Protein AF-A0A959FF17-F1 (afdb_monomer)

Solvent-accessible surface area (backbone atoms only — not comparable to full-atom values): 21297 Å² total; per-residue (Å²): 67,42,38,34,43,48,28,23,31,61,65,87,90,45,77,38,31,55,58,34,65,50,76,48,76,60,58,24,23,36,32,42,37,33,61,89,86,14,29,66,68,58,53,52,30,35,76,71,64,76,38,78,64,78,39,60,51,48,26,52,75,85,39,71,45,81,98,56,62,76,71,53,78,44,46,27,62,31,63,73,74,82,85,70,71,44,81,42,26,46,48,58,50,53,51,51,52,36,60,75,65,75,48,84,63,81,35,46,71,63,41,36,58,75,69,66,38,72,94,42,33,84,38,35,54,66,78,48,53,68,38,56,48,44,50,54,48,50,39,71,31,54,15,57,89,42,62,28,36,40,30,32,46,80,57,64,67,52,54,77,70,55,42,51,54,51,50,53,52,51,45,60,50,19,72,76,21,30,30,39,35,36,38,72,58,60,86,66,55,56,82,57,44,59,28,41,32,36,32,45,82,13,26,73,78,45,74,42,35,61,68,54,46,46,45,48,64,66,34,71,82,55,87,89,79,92,82,92,76,63,69,70,66,52,52,68,49,50,65,65,63,79,59,78,76,85,57,35,52,44,84,48,99,93,45,75,45,69,40,31,62,51,34,50,48,53,49,45,37,65,61,66,42,63,80,39,83,47,77,61,87,96,45,77,46,81,43,60,70,55,68,47,82,87,54,78,62,40,49,69,37,84,78,31,43,46,25,42,65,37,48,72,33,53,52,19,36,35,27,43,17,40,37,27,39,40,15,37,36,26,36,60,15,34,38,24,46,55,12,36,38,21,31,28,15,38,38,26,33,45,20,37,34,29,45,41,16,39,38,31,49,50,56,77,60,42,80,56,58,36,20,33,36,33,39,48,19,38,38,25,39,48,16,34,42,22,87,33,38,75,44,60,64,59,38,76,45,57,60,60,41,76,47,101

Foldseek 3Di:
DKWWAQFWADDVPATQAGGDTDDQDDQFEEEAAEDPSLNPLVVVCCQQVVGPTPDTFMDDVNHTCVVHHVCCLQEQEQDPDDDDPQQDALLRVVVVLCVVSVDQFPCLVVLCVLLVCVVRRGPGNNPDDPQSNLSSSVSSRRSHDHQEYEYEASCPPHDPVVLVSVLVVLQVSSVRHYYYYYDNDLLSVLPGGQWYFYGGSNYTPDIHGLVVLLVCLLCVQPDDDDDDDDDVVVVVVVVVSNPPPPAQWDADPVGIDGPLSVLSSVVSQQSHFDWDWDDDPVDIDTGRWAWDPDPPQEAAAPPFTEIRQEEEDRQEYGYCEYHYHSEYAAHLEYQYRLRYHAHSEYHEYNEYDYANEAQEYDSPPSRFAGEYAYALEYAEHNEYEYRNDYHDYNHYHYHNHYHD

Structure (mmCIF, N/CA/C/O backbone):
data_AF-A0A959FF17-F1
#
_entry.id   AF-A0A959FF17-F1
#
loop_
_atom_site.group_PDB
_atom_site.id
_atom_site.type_symbol
_atom_site.label_atom_id
_atom_site.label_alt_id
_atom_site.label_comp_id
_atom_site.label_asym_id
_atom_site.label_entity_id
_atom_site.label_seq_id
_atom_site.pdbx_PDB_ins_code
_atom_site.Cartn_x
_atom_site.Cartn_y
_atom_site.Cartn_z
_atom_site.occupancy
_atom_site.B_iso_or_equiv
_atom_site.auth_seq_id
_atom_site.auth_comp_id
_atom_site.auth_asym_id
_atom_site.auth_atom_id
_atom_site.pdbx_PDB_model_num
ATOM 1 N N . MET A 1 1 ? -15.298 -14.711 9.065 1.00 82.25 1 MET A N 1
ATOM 2 C CA . MET A 1 1 ? -16.265 -13.983 9.908 1.00 82.25 1 MET A CA 1
ATOM 3 C C . MET A 1 1 ? -16.913 -12.833 9.146 1.00 82.25 1 MET A C 1
ATOM 5 O O . MET A 1 1 ? -18.111 -12.661 9.312 1.00 82.25 1 MET A O 1
ATOM 9 N N . ILE A 1 2 ? -16.196 -12.107 8.279 1.00 96.12 2 ILE A N 1
ATOM 10 C CA . ILE A 1 2 ? -16.800 -11.172 7.311 1.00 96.12 2 ILE A CA 1
ATOM 11 C C . ILE A 1 2 ? -16.534 -11.677 5.893 1.00 96.12 2 ILE A C 1
ATOM 13 O O . ILE A 1 2 ? -15.393 -12.004 5.579 1.00 96.12 2 ILE A O 1
ATOM 17 N N . THR A 1 3 ? -17.553 -11.690 5.040 1.00 97.00 3 THR A N 1
ATOM 18 C CA . THR A 1 3 ? -17.422 -12.042 3.620 1.00 97.00 3 THR A CA 1
ATOM 19 C C . THR A 1 3 ? -18.066 -10.957 2.775 1.00 97.00 3 THR A C 1
ATOM 21 O O . THR A 1 3 ? -19.179 -10.522 3.053 1.00 97.00 3 THR A O 1
ATOM 24 N N . ILE A 1 4 ? -17.359 -10.504 1.751 1.00 97.56 4 ILE A N 1
ATOM 25 C CA . ILE A 1 4 ? -17.789 -9.463 0.825 1.00 97.56 4 ILE A CA 1
ATOM 26 C C . ILE A 1 4 ? -17.852 -10.099 -0.555 1.00 97.56 4 ILE A C 1
ATOM 28 O O . ILE A 1 4 ? -16.860 -10.664 -1.011 1.00 97.56 4 ILE A O 1
ATOM 32 N N . ASP A 1 5 ? -19.007 -10.009 -1.204 1.00 96.44 5 ASP A N 1
ATOM 33 C CA . ASP A 1 5 ? -19.274 -10.668 -2.481 1.00 96.44 5 ASP A CA 1
ATOM 34 C C . ASP A 1 5 ? -19.727 -9.639 -3.521 1.00 96.44 5 ASP A C 1
ATOM 36 O O . ASP A 1 5 ? -20.801 -9.039 -3.388 1.00 96.44 5 ASP A O 1
ATOM 40 N N . ASN A 1 6 ? -18.872 -9.428 -4.530 1.00 96.12 6 ASN A N 1
ATOM 41 C CA . ASN A 1 6 ? -19.085 -8.570 -5.693 1.00 96.12 6 ASN A CA 1
ATOM 42 C C . ASN A 1 6 ? -19.659 -7.190 -5.328 1.00 96.12 6 ASN A C 1
ATOM 44 O O . ASN A 1 6 ? -20.699 -6.772 -5.839 1.00 96.12 6 ASN A O 1
ATOM 48 N N . LEU A 1 7 ? -19.000 -6.495 -4.402 1.00 96.62 7 LEU A N 1
ATOM 49 C CA . LEU A 1 7 ? -19.460 -5.226 -3.851 1.00 96.62 7 LEU A CA 1
ATOM 50 C C . LEU A 1 7 ? -19.231 -4.071 -4.830 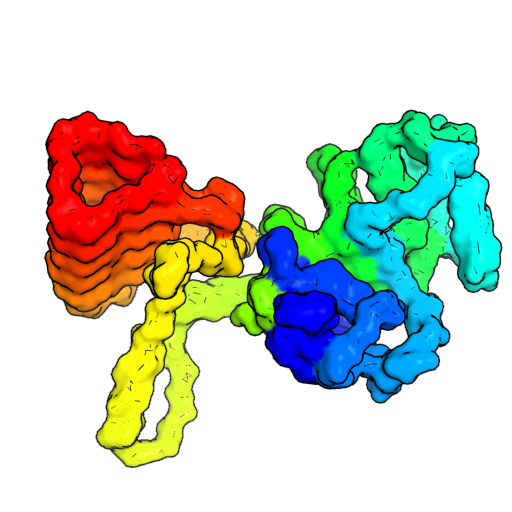1.00 96.62 7 LEU A C 1
ATOM 52 O O . LEU A 1 7 ? -18.100 -3.831 -5.261 1.00 96.62 7 LEU A O 1
ATOM 56 N N . HIS A 1 8 ? -20.286 -3.310 -5.126 1.00 97.00 8 HIS A N 1
ATOM 57 C CA . HIS A 1 8 ? -20.199 -2.067 -5.901 1.00 97.00 8 HIS A CA 1
ATOM 58 C C . HIS A 1 8 ? -20.750 -0.899 -5.096 1.00 97.00 8 HIS A C 1
ATOM 60 O O . HIS A 1 8 ? -21.788 -1.024 -4.441 1.00 97.00 8 HIS A O 1
ATOM 66 N N . LYS A 1 9 ? -20.076 0.250 -5.171 1.00 96.62 9 LYS A N 1
ATOM 67 C CA . LYS A 1 9 ? -20.533 1.490 -4.546 1.00 96.62 9 LYS A CA 1
ATOM 68 C C . LYS A 1 9 ? -20.145 2.707 -5.370 1.00 96.62 9 LYS A C 1
ATOM 70 O O . LYS A 1 9 ? -18.976 2.873 -5.705 1.00 96.62 9 LYS A O 1
ATOM 75 N N . SER A 1 10 ? -21.111 3.588 -5.587 1.00 95.00 10 SER A N 1
ATOM 76 C CA . SER A 1 10 ? -20.986 4.857 -6.293 1.00 95.00 10 SER A CA 1
ATOM 77 C C . SER A 1 10 ? -21.606 5.985 -5.469 1.00 95.00 10 SER A C 1
ATOM 79 O O . SER A 1 10 ? -22.553 5.778 -4.704 1.00 95.00 10 SER A O 1
ATOM 81 N N . PHE A 1 11 ? -21.079 7.195 -5.634 1.00 93.12 11 PHE A N 1
ATOM 82 C CA . PHE A 1 11 ? -21.690 8.422 -5.124 1.00 93.12 11 PHE A CA 1
ATOM 83 C C . PHE A 1 11 ? -22.066 9.298 -6.319 1.00 93.12 11 PHE A C 1
ATOM 85 O O . PHE A 1 11 ? -21.203 9.828 -7.019 1.00 93.12 11 PHE A O 1
ATOM 92 N N . GLY A 1 12 ? -23.366 9.392 -6.604 1.00 90.94 12 GLY A N 1
ATOM 93 C CA . GLY A 1 12 ? -23.843 9.989 -7.850 1.00 90.94 12 GLY A CA 1
ATOM 94 C C . GLY A 1 12 ? -23.310 9.219 -9.060 1.00 90.94 12 GLY A C 1
ATOM 95 O O . GLY A 1 12 ? -23.558 8.023 -9.191 1.00 90.94 12 GLY A O 1
ATOM 96 N N . ARG A 1 13 ? -22.563 9.903 -9.934 1.00 87.31 13 ARG A N 1
ATOM 97 C CA . ARG A 1 13 ? -21.955 9.306 -11.137 1.00 87.31 13 ARG A CA 1
ATOM 98 C C . ARG A 1 13 ? -20.561 8.720 -10.907 1.00 87.31 13 ARG A C 1
ATOM 100 O O . ARG A 1 13 ? -20.028 8.100 -11.818 1.00 87.31 13 ARG A O 1
ATOM 107 N N . GLN A 1 14 ? -19.965 8.923 -9.733 1.00 88.06 14 GLN A N 1
ATOM 108 C CA . GLN A 1 14 ? -18.592 8.508 -9.468 1.00 88.06 14 GLN A CA 1
ATOM 109 C C . GLN A 1 14 ? -18.563 7.102 -8.845 1.00 88.06 14 GLN A C 1
ATOM 111 O O . GLN A 1 14 ? -18.983 6.952 -7.690 1.00 88.06 14 GLN A O 1
ATOM 116 N N . PRO A 1 15 ? -18.073 6.070 -9.560 1.00 90.88 15 PRO A N 1
ATOM 117 C CA . PRO A 1 15 ? -17.853 4.753 -8.975 1.00 90.88 15 PRO A CA 1
ATOM 118 C C . PRO A 1 15 ? -16.656 4.800 -8.018 1.00 90.88 15 PRO A C 1
ATOM 120 O O . PRO A 1 15 ? -15.597 5.322 -8.356 1.00 90.88 15 PRO A O 1
ATOM 123 N N . VAL A 1 16 ? -16.821 4.252 -6.814 1.00 94.75 16 VAL A N 1
ATOM 124 C CA . VAL A 1 16 ? -15.785 4.223 -5.765 1.00 94.75 16 VAL A CA 1
ATOM 125 C C . VAL A 1 16 ? -15.363 2.804 -5.403 1.00 94.75 16 VAL A C 1
ATOM 127 O O . VAL A 1 16 ? -14.203 2.591 -5.078 1.00 94.75 16 VAL A O 1
ATOM 130 N N . LEU A 1 17 ? -16.272 1.829 -5.466 1.00 96.69 17 LEU A N 1
ATOM 131 C CA . LEU A 1 17 ? -15.967 0.400 -5.345 1.00 96.69 17 LEU A CA 1
ATOM 132 C C . LEU A 1 17 ? -16.571 -0.330 -6.541 1.00 96.69 17 LEU A C 1
ATOM 134 O O . LEU A 1 17 ? -17.730 -0.091 -6.877 1.00 96.69 17 LEU A O 1
ATOM 138 N N . SER A 1 18 ? -15.794 -1.208 -7.170 1.00 94.50 18 SER A N 1
ATOM 139 C CA . SER A 1 18 ? -16.159 -1.882 -8.419 1.00 94.50 18 SER A CA 1
ATOM 140 C C . SER A 1 18 ? -15.848 -3.376 -8.342 1.00 94.50 18 SER A C 1
ATOM 142 O O . SER A 1 18 ? -14.748 -3.803 -8.690 1.00 94.50 18 SER A O 1
ATOM 144 N N . GLY A 1 19 ? -16.820 -4.175 -7.901 1.00 93.56 19 GLY A N 1
ATOM 145 C CA . GLY A 1 19 ? -16.724 -5.637 -7.868 1.00 93.56 19 GLY A CA 1
ATOM 146 C C . GLY A 1 19 ? -15.730 -6.163 -6.838 1.00 93.56 19 GLY A C 1
ATOM 147 O O . GLY A 1 19 ? -14.945 -7.060 -7.131 1.00 93.56 19 GLY A O 1
ATOM 148 N N . VAL A 1 20 ? -15.732 -5.587 -5.635 1.00 95.31 20 VAL A N 1
ATOM 149 C CA . VAL A 1 20 ? -14.842 -6.023 -4.553 1.00 95.31 20 VAL A CA 1
ATOM 150 C C . VAL A 1 20 ? -15.352 -7.333 -3.952 1.00 95.31 20 VAL A C 1
ATOM 152 O O . VAL A 1 20 ? -16.466 -7.379 -3.435 1.00 95.31 20 VAL A O 1
ATOM 155 N N . THR A 1 21 ? -14.512 -8.368 -3.971 1.00 95.19 21 THR A N 1
ATOM 156 C CA . THR A 1 21 ? -14.764 -9.663 -3.322 1.00 95.19 21 THR A CA 1
ATOM 157 C C . THR A 1 21 ? -13.609 -9.984 -2.381 1.00 95.19 21 THR A C 1
ATOM 159 O O . THR A 1 21 ? -12.456 -10.014 -2.806 1.00 95.19 21 THR A O 1
ATOM 162 N N . LEU A 1 22 ? -13.905 -10.185 -1.095 1.00 95.62 22 LEU A N 1
ATOM 163 C CA . LEU A 1 22 ? -12.916 -10.401 -0.033 1.00 95.62 22 LEU A CA 1
ATOM 164 C C . LEU A 1 22 ? -13.496 -11.295 1.064 1.00 95.62 22 LEU A C 1
ATOM 166 O O . LEU A 1 22 ? -14.697 -11.262 1.325 1.00 95.62 22 LEU A O 1
ATOM 170 N N . SER A 1 23 ? -12.635 -12.039 1.757 1.00 94.00 23 SER A N 1
ATOM 171 C CA . SER A 1 23 ? -13.044 -12.871 2.889 1.00 94.00 23 SER A CA 1
ATOM 172 C C . SER A 1 23 ? -12.062 -12.763 4.054 1.00 94.00 23 SER A C 1
ATOM 174 O O . SER A 1 23 ? -10.845 -12.857 3.874 1.00 94.00 23 SER A O 1
ATOM 176 N N . PHE A 1 24 ? -12.607 -12.564 5.252 1.00 93.62 24 PHE A N 1
ATOM 177 C CA . PHE A 1 24 ? -11.883 -12.365 6.507 1.00 93.62 24 PHE A CA 1
ATOM 178 C C . PHE A 1 24 ? -12.274 -13.478 7.480 1.00 93.62 24 PHE A C 1
ATOM 180 O O . PHE A 1 24 ? -13.090 -13.280 8.385 1.00 93.62 24 PHE A O 1
ATOM 187 N N . ASP A 1 25 ? -11.767 -14.688 7.239 1.00 86.00 25 ASP A N 1
ATOM 188 C CA . ASP A 1 25 ? -12.314 -15.923 7.827 1.00 86.00 25 ASP A CA 1
ATOM 189 C C . ASP A 1 25 ? -11.641 -16.385 9.105 1.00 86.00 25 ASP A C 1
ATOM 191 O O . ASP A 1 25 ? -12.224 -17.164 9.855 1.00 86.00 25 ASP A O 1
ATOM 195 N N . ARG A 1 26 ? -10.438 -15.881 9.365 1.00 87.56 26 ARG A N 1
ATOM 196 C CA . ARG A 1 26 ? -9.610 -16.287 10.497 1.00 87.56 26 ARG A CA 1
ATOM 197 C C . ARG A 1 26 ? -9.181 -15.068 11.314 1.00 87.56 26 ARG A C 1
ATOM 199 O O . ARG A 1 26 ? -9.062 -13.979 10.733 1.00 87.56 26 ARG A O 1
ATOM 206 N N . PRO A 1 27 ? -8.912 -15.242 12.620 1.00 90.88 27 PRO A N 1
ATOM 207 C CA . PRO A 1 27 ? -8.131 -14.284 13.389 1.00 90.88 27 PRO A CA 1
ATOM 208 C C . PRO A 1 27 ? -6.830 -13.925 12.672 1.00 90.88 27 PRO A C 1
ATOM 210 O O . PRO A 1 27 ? -6.274 -14.735 11.924 1.00 90.88 27 PRO A O 1
ATOM 213 N N . GLY A 1 28 ? -6.384 -12.695 12.863 1.00 92.25 28 GLY A N 1
ATOM 214 C CA . GLY A 1 28 ? -5.238 -12.134 12.170 1.00 92.25 28 GLY A CA 1
ATOM 215 C C . GLY A 1 28 ? -5.466 -10.688 11.759 1.00 92.25 28 GLY A C 1
ATOM 216 O O . GLY A 1 28 ? -6.579 -10.157 11.804 1.00 92.25 28 GLY A O 1
ATOM 217 N N . ILE A 1 29 ? -4.380 -10.058 11.334 1.00 92.88 29 ILE A N 1
ATOM 218 C CA . ILE A 1 29 ? -4.339 -8.676 10.879 1.00 92.88 29 ILE A CA 1
ATOM 219 C C . ILE A 1 29 ? -4.382 -8.641 9.352 1.00 92.88 29 ILE A C 1
ATOM 221 O O . ILE A 1 29 ? -3.522 -9.203 8.669 1.00 92.88 29 ILE A O 1
ATOM 225 N N . TYR A 1 30 ? -5.383 -7.946 8.826 1.00 93.12 30 TYR A N 1
ATOM 226 C CA . TYR A 1 30 ? -5.615 -7.720 7.409 1.00 93.12 30 TYR A CA 1
ATOM 227 C C . TYR A 1 30 ? -5.365 -6.243 7.110 1.00 93.12 30 TYR A C 1
ATOM 229 O O . TYR A 1 30 ? -6.130 -5.377 7.537 1.00 93.12 30 TYR A O 1
ATOM 237 N N . ALA A 1 31 ? -4.289 -5.951 6.386 1.00 91.81 31 ALA A N 1
ATOM 238 C CA . ALA A 1 31 ? -3.956 -4.594 5.976 1.00 91.81 31 ALA A CA 1
ATOM 239 C C . ALA A 1 31 ? -4.615 -4.270 4.630 1.00 91.81 31 ALA A C 1
ATOM 241 O O . ALA A 1 31 ? -4.400 -4.979 3.651 1.00 91.81 31 ALA A O 1
ATOM 242 N N . ILE A 1 32 ? -5.397 -3.197 4.571 1.00 92.62 32 ILE A N 1
ATOM 243 C CA . ILE A 1 32 ? -5.969 -2.638 3.346 1.00 92.62 32 ILE A CA 1
ATOM 244 C C . ILE A 1 32 ? -5.066 -1.480 2.917 1.00 92.62 32 ILE A C 1
ATOM 246 O O . ILE A 1 32 ? -5.165 -0.371 3.446 1.00 92.62 32 ILE A O 1
ATOM 250 N N . LEU A 1 33 ? -4.180 -1.756 1.966 1.00 86.31 33 LEU A N 1
ATOM 251 C CA . LEU A 1 33 ? -3.210 -0.818 1.416 1.00 86.31 33 LEU A CA 1
ATOM 252 C C . LEU A 1 33 ? -3.741 -0.213 0.114 1.00 86.31 33 LEU A C 1
ATOM 254 O O . LEU A 1 33 ? -4.282 -0.912 -0.737 1.00 86.31 33 LEU A O 1
ATOM 258 N N . GLY A 1 34 ? -3.576 1.089 -0.068 1.00 85.00 34 GLY A N 1
ATOM 259 C CA . GLY A 1 34 ? -3.968 1.758 -1.307 1.00 85.00 34 GLY A CA 1
ATOM 260 C C . GLY A 1 34 ? -3.683 3.253 -1.252 1.00 85.00 34 GLY A C 1
ATOM 261 O O . GLY A 1 34 ? -3.511 3.787 -0.151 1.00 85.00 34 GLY A O 1
ATOM 262 N N . PRO A 1 35 ? -3.624 3.967 -2.385 1.00 77.94 35 PRO A N 1
ATOM 263 C CA . PRO A 1 35 ? -3.440 5.414 -2.379 1.00 77.94 35 PRO A CA 1
ATOM 264 C C . PRO A 1 35 ? -4.664 6.130 -1.782 1.00 77.94 35 PRO A C 1
ATOM 266 O O . PRO A 1 35 ? -5.709 5.527 -1.500 1.00 77.94 35 PRO A O 1
ATOM 269 N N . ASN A 1 36 ? -4.548 7.437 -1.557 1.00 82.25 36 ASN A N 1
ATOM 270 C CA . ASN A 1 36 ? -5.706 8.247 -1.182 1.00 82.25 36 ASN A CA 1
ATOM 271 C C . ASN A 1 36 ? -6.755 8.205 -2.300 1.00 82.25 36 ASN A C 1
ATOM 273 O O . ASN A 1 36 ? -6.421 8.219 -3.479 1.00 82.25 36 ASN A O 1
ATOM 277 N N . GLY A 1 37 ? -8.030 8.097 -1.922 1.00 84.25 37 GLY A N 1
ATOM 278 C CA . GLY A 1 37 ? -9.131 7.983 -2.884 1.00 84.25 37 GLY A CA 1
ATOM 279 C C . GLY A 1 37 ? -9.332 6.594 -3.506 1.00 84.25 37 GLY A C 1
ATOM 280 O O . GLY A 1 37 ? -10.276 6.421 -4.267 1.00 84.25 37 GLY A O 1
ATOM 281 N N . SER A 1 38 ? -8.543 5.571 -3.150 1.00 87.75 38 SER A N 1
ATOM 282 C CA . SER A 1 38 ? -8.696 4.226 -3.736 1.00 87.75 38 SER A CA 1
ATOM 283 C C . SER A 1 38 ? -9.952 3.454 -3.312 1.00 87.75 38 SER A C 1
ATOM 285 O O . SER A 1 38 ? -10.241 2.405 -3.882 1.00 87.75 38 SER A O 1
ATOM 287 N N . GLY A 1 39 ? -10.692 3.948 -2.314 1.00 92.50 39 GLY A N 1
ATOM 288 C CA . GLY A 1 39 ? -11.917 3.323 -1.806 1.00 92.50 39 GLY A CA 1
ATOM 289 C C . GLY A 1 39 ? -11.788 2.632 -0.442 1.00 92.50 39 GLY A C 1
ATOM 290 O O . GLY A 1 39 ? -12.791 2.112 0.040 1.00 92.50 39 GLY A O 1
ATOM 291 N N . LYS A 1 40 ? -10.619 2.669 0.226 1.00 94.12 40 LYS A N 1
ATOM 292 C CA . LYS A 1 40 ? -10.382 2.055 1.560 1.00 94.12 40 LYS A CA 1
ATOM 293 C C . LYS A 1 40 ? -11.465 2.403 2.593 1.00 94.12 40 LYS A C 1
ATOM 295 O O . LYS A 1 40 ? -12.166 1.525 3.091 1.00 94.12 40 LYS A O 1
ATOM 300 N N . THR A 1 41 ? -11.654 3.695 2.858 1.00 94.38 41 THR A N 1
ATOM 301 C CA . THR A 1 41 ? -12.643 4.189 3.828 1.00 94.38 41 THR A CA 1
ATOM 302 C C . THR A 1 41 ? -14.073 3.859 3.400 1.00 94.38 41 THR A C 1
ATOM 304 O O . THR A 1 41 ? -14.918 3.566 4.241 1.00 94.38 41 THR A O 1
ATOM 307 N N . THR A 1 42 ? -14.373 3.855 2.097 1.00 95.94 42 THR A N 1
ATOM 308 C CA . THR A 1 42 ? -15.699 3.469 1.581 1.00 95.94 42 THR A CA 1
ATOM 309 C C . THR A 1 42 ? -15.974 1.985 1.805 1.00 95.94 42 THR A C 1
ATOM 311 O O . THR A 1 42 ? -17.087 1.628 2.188 1.00 95.94 42 THR A O 1
ATOM 314 N N . LEU A 1 43 ? -14.971 1.123 1.625 1.00 96.81 43 LEU A N 1
ATOM 315 C CA . LEU A 1 43 ? -15.061 -0.305 1.926 1.00 96.81 43 LEU A CA 1
ATOM 316 C C . LEU A 1 43 ? -15.328 -0.529 3.420 1.00 96.81 43 LEU A C 1
ATOM 318 O O . LEU A 1 43 ? -16.283 -1.219 3.769 1.00 96.81 43 LEU A O 1
ATOM 322 N N . ILE A 1 44 ? -14.564 0.132 4.296 1.00 96.88 44 ILE A N 1
ATOM 323 C CA . ILE A 1 44 ? -14.768 0.089 5.753 1.00 96.88 44 ILE A CA 1
ATOM 324 C C . ILE A 1 44 ? -16.174 0.569 6.134 1.00 96.88 44 ILE A C 1
ATOM 326 O O . ILE A 1 44 ? -16.908 -0.135 6.826 1.00 96.88 44 ILE A O 1
ATOM 330 N N . LYS A 1 45 ? -16.602 1.730 5.628 1.00 95.75 45 LYS A N 1
ATOM 331 C CA . LYS A 1 45 ? -17.950 2.266 5.873 1.00 95.75 45 LYS A CA 1
ATOM 332 C C . LYS A 1 45 ? -19.051 1.348 5.350 1.00 95.75 45 LYS A C 1
ATOM 334 O O . LYS A 1 45 ? -20.136 1.335 5.927 1.00 95.75 45 LYS A O 1
ATOM 339 N N . SER A 1 46 ? -18.789 0.581 4.293 1.00 96.75 46 SER A N 1
ATOM 340 C CA . SER A 1 46 ? -19.734 -0.415 3.782 1.00 96.75 46 SER A CA 1
ATOM 341 C C . SER A 1 46 ? -19.870 -1.598 4.739 1.00 96.75 46 SER A C 1
ATOM 343 O O . SER A 1 46 ? -20.990 -1.985 5.059 1.00 96.75 46 SER A O 1
ATOM 345 N N . ILE A 1 47 ? -18.759 -2.101 5.290 1.00 96.69 47 ILE A N 1
ATOM 346 C CA . ILE A 1 47 ? -18.763 -3.145 6.332 1.00 96.69 47 ILE A CA 1
ATOM 347 C C . ILE A 1 47 ? -19.515 -2.663 7.584 1.00 96.69 47 ILE A C 1
ATOM 349 O O . ILE A 1 47 ? -20.325 -3.392 8.152 1.00 96.69 47 ILE A O 1
ATOM 353 N N . LEU A 1 48 ? -19.315 -1.406 7.985 1.00 95.81 48 LEU A N 1
ATOM 354 C CA . LEU A 1 48 ? -20.000 -0.785 9.127 1.00 95.81 48 LEU A CA 1
ATOM 355 C C . LEU A 1 48 ? -21.469 -0.417 8.845 1.00 95.81 48 LEU A C 1
ATOM 357 O O . LEU A 1 48 ? -22.181 0.013 9.751 1.00 95.81 48 LEU A O 1
ATOM 361 N N . GLY A 1 49 ? -21.940 -0.568 7.603 1.00 94.31 49 GLY A N 1
ATOM 362 C CA . GLY A 1 49 ? -23.302 -0.219 7.198 1.00 94.31 49 GLY A CA 1
ATOM 363 C C . GLY A 1 49 ? -23.593 1.288 7.216 1.00 94.31 49 GLY A C 1
ATOM 364 O O . GLY A 1 49 ? -24.755 1.681 7.286 1.00 94.31 49 GLY A O 1
ATOM 365 N N . MET A 1 50 ? -22.551 2.125 7.169 1.00 93.25 50 MET A N 1
ATOM 366 C CA . MET A 1 50 ? -22.634 3.586 7.029 1.00 93.25 50 MET A CA 1
ATOM 367 C C . MET A 1 50 ? -22.707 4.019 5.558 1.00 93.25 50 MET A C 1
ATOM 369 O O . MET A 1 50 ? -23.260 5.069 5.244 1.00 93.25 50 MET A O 1
ATOM 373 N N . ALA A 1 51 ? -22.153 3.212 4.649 1.00 94.19 51 ALA A N 1
ATOM 374 C CA . ALA A 1 51 ? -22.275 3.388 3.206 1.00 94.19 51 ALA A CA 1
ATOM 375 C C . ALA A 1 51 ? -22.982 2.164 2.615 1.00 94.19 51 ALA A C 1
ATOM 377 O O . ALA A 1 51 ? -22.405 1.087 2.540 1.00 94.19 51 ALA A O 1
ATOM 378 N N . ILE A 1 52 ? -24.245 2.312 2.214 1.00 93.81 52 ILE A N 1
ATOM 379 C CA . ILE A 1 52 ? -25.029 1.188 1.686 1.00 93.81 52 ILE A CA 1
ATOM 380 C C . ILE A 1 52 ? -24.531 0.853 0.270 1.00 93.81 52 ILE A C 1
ATOM 382 O O . ILE A 1 52 ? -24.570 1.750 -0.576 1.00 93.81 52 ILE A O 1
ATOM 386 N N . PRO A 1 53 ? -24.080 -0.382 -0.009 1.00 94.69 53 PRO A N 1
ATOM 387 C CA . PRO A 1 53 ? -23.649 -0.796 -1.345 1.00 94.69 53 PRO A CA 1
ATOM 388 C C . PRO A 1 53 ? -24.780 -0.702 -2.372 1.00 94.69 53 PRO A C 1
ATOM 390 O O . PRO A 1 53 ? -25.943 -0.930 -2.041 1.00 94.69 53 PRO A O 1
ATOM 393 N N . ASP A 1 54 ? -24.437 -0.418 -3.627 1.00 95.50 54 ASP A N 1
ATOM 394 C CA . ASP A 1 54 ? -25.416 -0.377 -4.720 1.00 95.50 54 ASP A CA 1
ATOM 395 C C . ASP A 1 54 ? -25.690 -1.789 -5.265 1.00 95.50 54 ASP A C 1
ATOM 397 O O . ASP A 1 54 ? -26.808 -2.102 -5.676 1.00 95.50 54 ASP A O 1
ATOM 401 N N . LYS A 1 55 ? -24.663 -2.654 -5.264 1.00 96.06 55 LYS A N 1
ATOM 402 C CA . LYS A 1 55 ? -24.734 -4.076 -5.640 1.00 96.06 55 LYS A CA 1
ATOM 403 C C . LYS A 1 55 ? -23.806 -4.915 -4.762 1.00 96.06 55 LYS A C 1
ATOM 405 O O . LYS A 1 55 ? -22.887 -4.384 -4.134 1.00 96.06 55 LYS A O 1
ATOM 410 N N . GLY A 1 56 ? -24.026 -6.226 -4.785 1.00 95.56 56 GLY A N 1
ATOM 411 C CA . GLY A 1 56 ? -23.293 -7.184 -3.965 1.00 95.56 56 GLY A CA 1
ATOM 412 C C . GLY A 1 56 ? -23.871 -7.307 -2.561 1.00 95.56 56 GLY A C 1
ATOM 413 O O . GLY A 1 56 ? -24.908 -6.721 -2.241 1.00 95.56 56 GLY A O 1
ATOM 414 N N . ARG A 1 57 ? -23.197 -8.093 -1.727 1.00 96.44 57 ARG A N 1
ATOM 415 C CA . ARG A 1 57 ? -23.618 -8.369 -0.348 1.00 96.44 57 ARG A CA 1
ATOM 416 C C . ARG A 1 57 ? -22.422 -8.431 0.586 1.00 96.44 57 ARG A C 1
ATOM 418 O O . ARG A 1 57 ? -21.316 -8.786 0.181 1.00 96.44 57 ARG A O 1
ATOM 425 N N . ILE A 1 58 ? -22.671 -8.097 1.847 1.00 97.62 58 ILE A N 1
ATOM 426 C CA . ILE A 1 58 ? -21.705 -8.255 2.929 1.00 97.62 58 ILE A CA 1
ATOM 427 C C . ILE A 1 58 ? -22.347 -9.165 3.967 1.00 97.62 58 ILE A C 1
ATOM 429 O O . ILE A 1 58 ? -23.445 -8.899 4.453 1.00 97.62 58 ILE A O 1
ATOM 433 N N . LEU A 1 59 ? -21.656 -10.249 4.289 1.00 97.19 59 LEU A N 1
ATOM 434 C CA . LEU A 1 59 ? -22.062 -11.218 5.288 1.00 97.19 59 LEU A CA 1
ATOM 435 C C . LEU A 1 59 ? -21.206 -11.022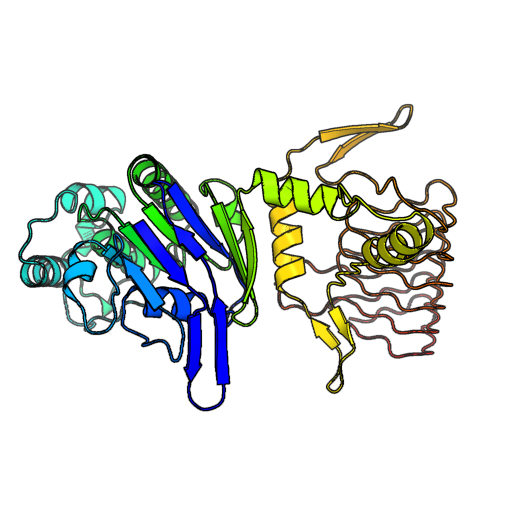 6.539 1.00 97.19 59 LEU A C 1
ATOM 437 O O . LEU A 1 59 ? -19.979 -10.999 6.450 1.00 97.19 59 LEU A O 1
ATOM 441 N N . PHE A 1 60 ? -21.839 -10.938 7.704 1.00 96.50 60 PHE A N 1
ATOM 442 C CA . PHE A 1 60 ? -21.189 -11.015 9.009 1.00 96.50 60 PHE A CA 1
ATOM 443 C C . PHE A 1 60 ? -21.657 -12.297 9.701 1.00 96.50 60 PHE A C 1
ATOM 445 O O . PHE A 1 60 ? -22.854 -12.512 9.878 1.00 96.50 60 PHE A O 1
ATOM 452 N N . GLN A 1 61 ? -20.723 -13.186 10.043 1.00 93.06 61 GLN A N 1
ATOM 453 C CA . GLN A 1 61 ? -20.998 -14.524 10.588 1.00 93.06 61 GLN A CA 1
ATOM 454 C C . GLN A 1 61 ? -22.017 -15.311 9.738 1.00 93.06 61 GLN A C 1
ATOM 456 O O . GLN A 1 61 ? -22.920 -15.963 10.255 1.00 93.06 61 GLN A O 1
ATOM 461 N N . GLY A 1 62 ? -21.892 -15.207 8.410 1.00 93.12 62 GLY A N 1
ATOM 462 C CA . GLY A 1 62 ? -22.770 -15.879 7.445 1.00 93.12 62 GLY A CA 1
ATOM 463 C C . GLY A 1 62 ? -24.141 -15.223 7.235 1.00 93.12 62 GLY A C 1
ATOM 464 O O . GLY A 1 62 ? -24.903 -15.700 6.399 1.00 93.12 62 GLY A O 1
ATOM 465 N N . LYS A 1 63 ? -24.464 -14.131 7.941 1.00 95.25 63 LYS A N 1
ATOM 466 C CA . LYS A 1 63 ? -25.738 -13.405 7.806 1.00 95.25 63 LYS A CA 1
ATOM 467 C C . LYS A 1 63 ? -25.545 -12.094 7.057 1.00 95.25 63 LYS A C 1
ATOM 469 O O . LYS A 1 63 ? -24.588 -11.374 7.326 1.00 95.25 63 LYS A O 1
ATOM 474 N N . ASP A 1 64 ? -26.460 -11.769 6.149 1.00 96.00 64 ASP A N 1
ATOM 475 C CA . ASP A 1 64 ? -26.443 -10.489 5.435 1.00 96.00 64 ASP A CA 1
ATOM 476 C C . ASP A 1 64 ? -26.645 -9.319 6.411 1.00 96.00 64 ASP A C 1
ATOM 478 O O . ASP A 1 64 ? -27.536 -9.349 7.263 1.00 96.00 64 ASP A O 1
ATOM 482 N N . ILE A 1 65 ? -25.795 -8.296 6.300 1.00 96.38 65 ILE A N 1
ATOM 483 C CA . ILE A 1 65 ? -25.857 -7.101 7.149 1.00 96.38 65 ILE A CA 1
ATOM 484 C C . ILE A 1 65 ? -26.881 -6.071 6.659 1.00 96.38 65 ILE A C 1
ATOM 486 O O . ILE A 1 65 ? -27.138 -5.084 7.351 1.00 96.38 65 ILE A O 1
ATOM 490 N N . ARG A 1 66 ? -27.446 -6.230 5.455 1.00 93.50 66 ARG A N 1
ATOM 491 C CA . ARG A 1 66 ? -28.344 -5.239 4.857 1.00 93.50 66 ARG A CA 1
ATOM 492 C C . ARG A 1 66 ? -29.584 -5.031 5.728 1.00 93.50 66 ARG A C 1
ATOM 494 O O . ARG A 1 66 ? -30.342 -5.956 5.998 1.00 93.50 66 ARG A O 1
ATOM 501 N N . GLY A 1 67 ? -29.791 -3.786 6.162 1.00 91.50 67 GLY A N 1
ATOM 502 C CA . GLY A 1 67 ? -30.889 -3.420 7.064 1.00 91.50 67 GLY A CA 1
ATOM 503 C C . GLY A 1 67 ? -30.709 -3.897 8.511 1.00 91.50 67 GLY A C 1
ATOM 504 O O . GLY A 1 67 ? -31.590 -3.673 9.332 1.00 91.50 67 GLY A O 1
ATOM 505 N N . GLN A 1 68 ? -29.577 -4.521 8.841 1.00 94.00 68 GLN A N 1
ATOM 506 C CA . GLN A 1 68 ? -29.246 -4.976 10.185 1.00 94.00 68 GLN A CA 1
ATOM 507 C C . GLN A 1 68 ? -28.268 -4.002 10.844 1.00 94.00 68 GLN A C 1
ATOM 509 O O . GLN A 1 68 ? -27.447 -3.367 10.183 1.00 94.00 68 GLN A O 1
ATOM 514 N N . TRP A 1 69 ? -28.328 -3.892 12.168 1.00 93.06 69 TRP A N 1
ATOM 515 C CA . TRP A 1 69 ? -27.397 -3.062 12.943 1.00 93.06 69 TRP A CA 1
ATOM 516 C C . TRP A 1 69 ? -26.788 -3.804 14.133 1.00 93.06 69 TRP A C 1
ATOM 518 O O . TRP A 1 69 ? -25.692 -3.457 14.561 1.00 93.06 69 TRP A O 1
ATOM 528 N N . HIS A 1 70 ? -27.442 -4.860 14.630 1.00 92.31 70 HIS A N 1
ATOM 529 C CA . HIS A 1 70 ? -26.999 -5.612 15.810 1.00 92.31 70 HIS A CA 1
ATOM 530 C C . HIS A 1 70 ? -25.572 -6.162 15.694 1.00 92.31 70 HIS A C 1
ATOM 532 O O . HIS A 1 70 ? -24.851 -6.202 16.686 1.00 92.31 70 HIS A O 1
ATOM 538 N N . TYR A 1 71 ? -25.133 -6.533 14.486 1.00 95.06 71 TYR A N 1
ATOM 539 C CA . TYR A 1 71 ? -23.776 -7.036 14.247 1.00 95.06 71 TYR A CA 1
ATOM 540 C C . TYR A 1 71 ? -22.683 -6.018 14.617 1.00 95.06 71 TYR A C 1
ATOM 542 O O . TYR A 1 71 ? -21.580 -6.413 14.980 1.00 95.06 71 TYR A O 1
ATOM 550 N N . ARG A 1 72 ? -22.994 -4.713 14.591 1.00 93.75 72 ARG A N 1
ATOM 551 C CA . ARG A 1 72 ? -22.056 -3.634 14.938 1.00 93.75 72 ARG A CA 1
ATOM 552 C C . ARG A 1 72 ? -21.633 -3.681 16.405 1.00 93.75 72 ARG A C 1
ATOM 554 O O . ARG A 1 72 ? -20.557 -3.201 16.721 1.00 93.75 72 ARG A O 1
ATOM 561 N N . ARG A 1 73 ? -22.423 -4.312 17.287 1.00 91.69 73 ARG A N 1
ATOM 562 C CA . ARG A 1 73 ? -22.017 -4.565 18.682 1.00 91.69 73 ARG A CA 1
ATOM 563 C C . ARG A 1 73 ? -20.808 -5.498 18.791 1.00 91.69 73 ARG A C 1
ATOM 565 O O . ARG A 1 73 ? -20.199 -5.532 19.846 1.00 91.69 73 ARG A O 1
ATOM 572 N N . GLN A 1 74 ? -20.474 -6.235 17.733 1.00 93.50 74 GLN A N 1
ATOM 573 C CA . GLN A 1 74 ? -19.318 -7.133 17.666 1.00 93.50 74 GLN A CA 1
ATOM 574 C C . GLN A 1 74 ? -18.151 -6.535 16.861 1.00 93.50 74 GLN A C 1
ATOM 576 O O . GLN A 1 74 ? -17.259 -7.274 16.438 1.00 93.50 74 GLN A O 1
ATOM 581 N N . ILE A 1 75 ? -18.176 -5.225 16.594 1.00 95.00 75 ILE A N 1
ATOM 582 C CA . ILE A 1 75 ? -17.127 -4.520 15.858 1.00 95.00 75 ILE A CA 1
ATOM 583 C C . ILE A 1 75 ? -16.687 -3.305 16.667 1.00 95.00 75 ILE A C 1
ATOM 585 O O . ILE A 1 75 ? -17.482 -2.393 16.888 1.00 95.00 75 ILE A O 1
ATOM 589 N N . ASP A 1 76 ? -15.409 -3.254 17.026 1.00 94.94 76 ASP A N 1
ATOM 590 C CA . ASP A 1 76 ? -14.793 -2.020 17.505 1.00 94.94 76 ASP A CA 1
ATOM 591 C C . ASP A 1 76 ? -14.233 -1.235 16.314 1.00 94.94 76 ASP A C 1
ATOM 593 O O . ASP A 1 76 ? -13.686 -1.817 15.373 1.00 94.94 76 ASP A O 1
ATOM 597 N N . TYR A 1 77 ? -14.395 0.089 16.313 1.00 95.06 77 TYR A N 1
ATOM 598 C CA . TYR A 1 77 ? -14.057 0.919 15.157 1.00 95.06 77 TYR A CA 1
ATOM 599 C C . TYR A 1 77 ? -13.315 2.196 15.546 1.00 95.06 77 TYR A C 1
ATOM 601 O O . TYR A 1 77 ? -13.809 2.995 16.341 1.00 95.06 77 TYR A O 1
ATOM 609 N N . LEU A 1 78 ? -12.167 2.417 14.906 1.00 94.44 78 LEU A N 1
ATOM 610 C CA . LEU A 1 78 ? -11.452 3.688 14.893 1.00 94.44 78 LEU A CA 1
ATOM 611 C C . LEU A 1 78 ? -11.666 4.385 13.538 1.00 94.44 78 LEU A C 1
ATOM 613 O O . LEU A 1 78 ? -11.143 3.904 12.529 1.00 94.44 78 LEU A O 1
ATOM 617 N N . PRO A 1 79 ? -12.397 5.511 13.479 1.00 91.69 79 PRO A N 1
ATOM 618 C CA . PRO A 1 79 ? -12.528 6.293 12.253 1.00 91.69 79 PRO A CA 1
ATOM 619 C C . PRO A 1 79 ? -11.269 7.109 11.942 1.00 91.69 79 PRO A C 1
ATOM 621 O O . PRO A 1 79 ? -10.612 7.604 12.855 1.00 91.69 79 PRO A O 1
ATOM 624 N N . GLN A 1 80 ? -11.029 7.377 10.652 1.00 85.25 80 GLN A N 1
ATOM 625 C CA . GLN A 1 80 ? -9.940 8.252 10.188 1.00 85.25 80 GLN A CA 1
ATOM 626 C C . GLN A 1 80 ? -10.007 9.651 10.819 1.00 85.25 80 GLN A C 1
ATOM 628 O O . GLN A 1 80 ? -8.987 10.267 11.118 1.00 85.25 80 GLN A O 1
ATOM 633 N N . ILE A 1 81 ? -11.223 10.173 11.006 1.00 81.12 81 ILE A N 1
ATOM 634 C CA . ILE A 1 81 ? -11.473 11.443 11.687 1.00 81.12 81 ILE A CA 1
ATOM 635 C C . ILE A 1 81 ? -12.650 11.243 12.639 1.00 81.12 81 ILE A C 1
ATOM 637 O O . ILE A 1 81 ? -13.798 11.144 12.201 1.00 81.12 81 ILE A O 1
ATOM 641 N N . ALA A 1 82 ? -12.377 11.234 13.942 1.00 81.19 82 ALA A N 1
ATOM 642 C CA . ALA A 1 82 ? -13.410 11.337 14.966 1.00 81.19 82 ALA A CA 1
ATOM 643 C C . ALA A 1 82 ? -13.664 12.817 15.288 1.00 81.19 82 ALA A C 1
ATOM 645 O O . ALA A 1 82 ? -12.750 13.537 15.700 1.00 81.19 82 AL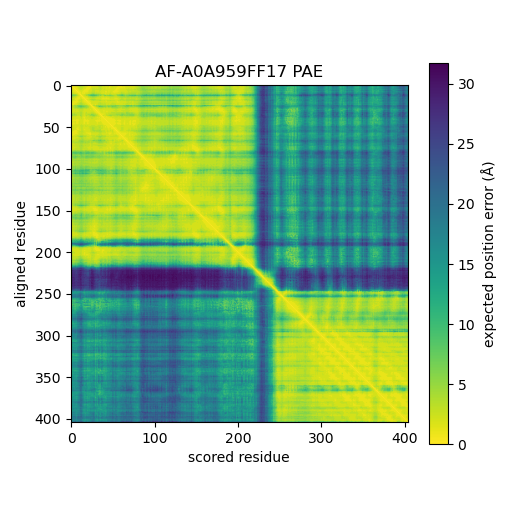A A O 1
ATOM 646 N N . ARG A 1 83 ? -14.900 13.288 15.088 1.00 84.12 83 ARG A N 1
ATOM 647 C CA . ARG A 1 83 ? -15.325 14.633 15.499 1.00 84.12 83 ARG A CA 1
ATOM 648 C C . ARG A 1 83 ? -16.339 14.513 16.624 1.00 84.12 83 ARG A C 1
ATOM 650 O O . ARG A 1 83 ? -17.459 14.066 16.401 1.00 84.12 83 ARG A O 1
ATOM 657 N N . PHE A 1 84 ? -15.933 14.951 17.805 1.00 89.75 84 PHE A N 1
ATOM 658 C CA . PHE A 1 84 ? -16.791 15.108 18.971 1.00 89.75 84 PHE A CA 1
ATOM 659 C C . PHE A 1 84 ? -16.861 16.597 19.337 1.00 89.75 84 PHE A C 1
ATOM 661 O O . PHE A 1 84 ? -15.953 17.343 18.959 1.00 89.75 84 PHE A O 1
ATOM 668 N N . PRO A 1 85 ? -17.907 17.049 20.050 1.00 92.56 85 PRO A N 1
ATOM 669 C CA . PRO A 1 85 ? -17.995 18.430 20.515 1.00 92.56 85 PRO A CA 1
ATOM 670 C C . PRO A 1 85 ? -16.743 18.860 21.296 1.00 92.56 85 PRO A C 1
ATOM 672 O O . PRO A 1 85 ? -16.378 18.240 22.293 1.00 92.56 85 PRO A O 1
ATOM 675 N N . ASP A 1 86 ? -16.090 19.939 20.856 1.00 92.50 86 ASP A N 1
ATOM 676 C CA . ASP A 1 86 ? -14.792 20.379 21.395 1.00 92.50 86 ASP A CA 1
ATOM 677 C C . ASP A 1 86 ? -14.845 20.779 22.881 1.00 92.50 86 ASP A C 1
ATOM 679 O O . ASP A 1 86 ? -13.814 20.820 23.556 1.00 92.50 86 ASP A O 1
ATOM 683 N N . ASN A 1 87 ? -16.037 21.084 23.399 1.00 95.44 87 ASN A N 1
ATOM 684 C CA . ASN A 1 87 ? -16.263 21.466 24.787 1.00 95.44 87 ASN A CA 1
ATOM 685 C C . ASN A 1 87 ? -16.332 20.282 25.763 1.00 95.44 87 ASN A C 1
ATOM 687 O O . ASN A 1 87 ? -16.238 20.537 26.964 1.00 95.44 87 ASN A O 1
ATOM 691 N N . LEU A 1 88 ? -16.477 19.044 25.277 1.00 96.12 88 LEU A N 1
ATOM 692 C CA . LEU A 1 88 ? -16.471 17.849 26.126 1.00 96.12 88 LEU A CA 1
ATOM 693 C C . LEU A 1 88 ? -15.078 17.598 26.697 1.00 96.12 88 LEU A C 1
ATOM 695 O O . LEU A 1 88 ? -14.067 17.809 26.019 1.00 96.12 88 LEU A O 1
ATOM 699 N N . ARG A 1 89 ? -15.021 17.122 27.939 1.00 97.44 89 ARG A N 1
ATOM 700 C CA . ARG A 1 89 ? -13.806 16.570 28.545 1.00 97.44 89 ARG A CA 1
ATOM 701 C C . ARG A 1 89 ? -13.556 15.153 28.038 1.00 97.44 89 ARG A C 1
ATOM 703 O O . ARG A 1 89 ? -14.474 14.458 27.607 1.00 97.44 89 ARG A O 1
ATOM 710 N N . VAL A 1 90 ? -12.305 14.705 28.113 1.00 96.56 90 VAL A N 1
ATOM 711 C CA . VAL A 1 90 ? -11.942 13.327 27.743 1.00 96.56 90 VAL A CA 1
ATOM 712 C C . VAL A 1 90 ? -12.695 12.311 28.607 1.00 96.56 90 VAL A C 1
ATOM 714 O O . VAL A 1 90 ? -13.226 11.344 28.070 1.00 96.56 90 VAL A O 1
ATOM 717 N N . SER A 1 91 ? -12.795 12.542 29.917 1.00 96.44 91 SER A N 1
ATOM 718 C CA . SER A 1 91 ? -13.551 11.684 30.839 1.00 96.44 91 SER A CA 1
ATOM 719 C C . SER A 1 91 ? -15.044 11.615 30.502 1.00 96.44 91 SER A C 1
ATOM 721 O O . SER A 1 91 ? -15.606 10.524 30.460 1.00 96.44 91 SER A O 1
ATOM 723 N N . GLU A 1 92 ? -15.668 12.755 30.193 1.00 96.81 92 GLU A N 1
ATOM 724 C CA . GLU A 1 92 ? -17.078 12.841 29.777 1.00 96.81 92 GLU A CA 1
ATOM 725 C C . GLU A 1 92 ? -17.330 12.065 28.483 1.00 96.81 92 GLU A C 1
ATOM 727 O O . GLU A 1 92 ? -18.318 11.347 28.366 1.00 96.81 92 GLU A O 1
ATOM 732 N N . LEU A 1 93 ? -16.413 12.169 27.519 1.00 95.25 93 LEU A N 1
ATOM 733 C CA . LEU A 1 93 ? -16.493 11.429 26.267 1.00 95.25 93 LEU A CA 1
ATOM 734 C C . LEU A 1 93 ? -16.390 9.914 26.491 1.00 95.25 93 LEU A C 1
ATOM 736 O O . LEU A 1 93 ? -17.175 9.167 25.915 1.00 95.25 93 LEU A O 1
ATOM 740 N N . LEU A 1 94 ? -15.442 9.452 27.311 1.00 94.44 94 LEU A N 1
ATOM 741 C CA . LEU A 1 94 ? -15.297 8.024 27.615 1.00 94.44 94 LEU A CA 1
ATOM 742 C C . LEU A 1 94 ? -16.536 7.479 28.341 1.00 94.44 94 LEU A C 1
ATOM 744 O O . LEU A 1 94 ? -17.053 6.439 27.943 1.00 94.44 94 LEU A O 1
ATOM 748 N N . ALA A 1 95 ? -17.058 8.223 29.321 1.00 93.69 95 ALA A N 1
ATOM 749 C CA . ALA A 1 95 ? -18.287 7.872 30.029 1.00 93.69 95 ALA A CA 1
ATOM 750 C C . ALA A 1 95 ? -19.511 7.846 29.098 1.00 93.69 95 ALA A C 1
ATOM 752 O O . ALA A 1 95 ? -20.336 6.945 29.189 1.00 93.69 95 ALA A O 1
ATOM 753 N N . MET A 1 96 ? -19.611 8.793 28.159 1.00 94.00 96 MET A N 1
ATOM 754 C CA . MET A 1 96 ? -20.687 8.818 27.162 1.00 94.00 96 MET A CA 1
ATOM 755 C C . MET A 1 96 ? -20.659 7.574 26.266 1.00 94.00 96 MET A C 1
ATOM 757 O O . MET A 1 96 ? -21.707 7.020 25.952 1.00 94.00 96 MET A O 1
ATOM 761 N N . ILE A 1 97 ? -19.476 7.120 25.838 1.00 91.94 97 ILE A N 1
ATOM 762 C CA . ILE A 1 97 ? -19.365 5.897 25.030 1.00 91.94 97 ILE A CA 1
ATOM 763 C C . ILE A 1 97 ? -19.703 4.649 25.861 1.00 91.94 97 ILE A C 1
ATOM 765 O O . ILE A 1 97 ? -20.370 3.755 25.341 1.00 91.94 97 ILE A O 1
ATOM 769 N N . GLU A 1 98 ? -19.291 4.605 27.134 1.00 91.81 98 GLU A N 1
ATOM 770 C CA . GLU A 1 98 ? -19.676 3.547 28.081 1.00 91.81 98 GLU A CA 1
ATOM 771 C C . GLU A 1 98 ? -21.198 3.442 28.235 1.00 91.81 98 GLU A C 1
ATOM 773 O O . GLU A 1 98 ? -21.753 2.352 28.087 1.00 91.81 98 GLU A O 1
ATOM 778 N N . ASP A 1 99 ? -21.869 4.578 28.423 1.00 92.44 99 ASP A N 1
ATOM 779 C CA . ASP A 1 99 ? -23.326 4.665 28.531 1.00 92.44 99 ASP A CA 1
ATOM 780 C C . ASP A 1 99 ? -24.025 4.197 27.242 1.00 92.44 99 ASP A C 1
ATOM 782 O O . ASP A 1 99 ? -24.913 3.349 27.282 1.00 92.44 99 ASP A O 1
ATOM 786 N N . ILE A 1 100 ? -23.553 4.646 26.070 1.00 90.69 100 ILE A N 1
ATOM 787 C CA . ILE A 1 100 ? -24.125 4.266 24.764 1.00 90.69 100 ILE A CA 1
ATOM 788 C C . ILE A 1 100 ? -23.983 2.764 24.474 1.00 90.69 100 ILE A C 1
ATOM 790 O O . ILE A 1 100 ? -24.860 2.180 23.829 1.00 90.69 100 ILE A O 1
ATOM 794 N N . ARG A 1 101 ? -22.872 2.128 24.872 1.00 87.69 101 ARG A N 1
ATOM 795 C CA . ARG A 1 101 ? -22.701 0.681 24.652 1.00 87.69 101 ARG A CA 1
ATOM 796 C C . ARG A 1 101 ? -23.472 -0.175 25.645 1.00 87.69 101 ARG A C 1
ATOM 798 O O . ARG A 1 101 ? -23.684 -1.346 25.331 1.00 87.69 101 ARG A O 1
ATOM 805 N N . GLU A 1 102 ? -23.879 0.380 26.787 1.00 87.50 102 GLU A N 1
ATOM 806 C CA . GLU A 1 102 ? -24.497 -0.363 27.893 1.00 87.50 102 GLU A CA 1
ATOM 807 C C . GLU A 1 102 ? -23.611 -1.540 28.364 1.00 87.50 102 GLU A C 1
ATOM 809 O O . GLU A 1 102 ? -24.095 -2.584 28.802 1.00 87.50 102 GLU A O 1
ATOM 814 N N . GLU A 1 103 ? -22.287 -1.391 28.246 1.00 87.44 103 GLU A N 1
ATOM 815 C CA . GLU A 1 103 ? -21.291 -2.424 28.542 1.00 87.44 103 GLU A CA 1
ATOM 816 C C . GLU A 1 103 ? -20.075 -1.797 29.229 1.00 87.44 103 GLU A C 1
ATOM 818 O O . GLU A 1 103 ? -19.581 -0.748 28.807 1.00 87.44 103 GLU A O 1
ATOM 823 N N . LYS A 1 104 ? -19.558 -2.462 30.269 1.00 88.88 104 LYS A N 1
ATOM 824 C CA . LYS A 1 104 ? -18.362 -2.000 30.978 1.00 88.88 104 LYS A CA 1
ATOM 825 C C . LYS A 1 104 ? -17.101 -2.262 30.150 1.00 88.88 104 LYS A C 1
ATOM 827 O O . LYS A 1 104 ? -16.877 -3.411 29.763 1.00 88.88 104 LYS A O 1
ATOM 832 N N . PRO A 1 105 ? -16.235 -1.259 29.945 1.00 90.94 105 PRO A N 1
ATOM 833 C CA . PRO A 1 105 ? -14.997 -1.449 29.207 1.00 90.94 105 PRO A CA 1
ATOM 834 C C . PRO A 1 105 ? -14.025 -2.350 29.981 1.00 90.94 105 PRO A C 1
ATOM 836 O O . PRO A 1 105 ? -13.760 -2.139 31.166 1.00 90.94 105 PRO A O 1
ATOM 839 N N . GLN A 1 106 ? -13.438 -3.332 29.300 1.00 89.00 106 GLN A N 1
ATOM 840 C CA . GLN A 1 106 ? -12.516 -4.302 29.895 1.00 89.00 106 GLN A CA 1
ATOM 841 C C . GLN A 1 106 ? -11.088 -3.747 30.044 1.00 89.00 106 GLN A C 1
ATOM 843 O O . GLN A 1 106 ? -10.326 -4.219 30.888 1.00 89.00 106 GLN A O 1
ATOM 848 N N . ALA A 1 107 ? -10.705 -2.754 29.230 1.00 89.62 107 ALA A N 1
ATOM 849 C CA . ALA A 1 107 ? -9.311 -2.305 29.116 1.00 89.62 107 ALA A CA 1
ATOM 850 C C . ALA A 1 107 ? -9.085 -0.793 29.310 1.00 89.62 107 ALA A C 1
ATOM 852 O O . ALA A 1 107 ? -7.946 -0.339 29.188 1.00 89.62 107 ALA A O 1
ATOM 853 N N . MET A 1 108 ? -10.120 -0.005 29.635 1.00 92.81 108 MET A N 1
ATOM 854 C CA . MET A 1 108 ? -10.035 1.467 29.663 1.00 92.81 108 MET A CA 1
ATOM 855 C C . MET A 1 108 ? -8.877 1.997 30.526 1.00 92.81 108 MET A C 1
ATOM 857 O O . MET A 1 108 ? -8.053 2.762 30.029 1.00 92.81 108 MET A O 1
ATOM 861 N N . GLY A 1 109 ? -8.767 1.564 31.788 1.00 92.44 109 GLY A N 1
ATOM 862 C CA . GLY A 1 109 ? -7.711 2.033 32.699 1.00 92.44 109 GLY A CA 1
ATOM 863 C C . GLY A 1 109 ? -6.297 1.727 32.191 1.00 92.44 109 GLY A C 1
ATOM 864 O O . GLY A 1 109 ? -5.452 2.619 32.130 1.00 92.44 109 GLY A O 1
ATOM 865 N N . ARG A 1 110 ? -6.069 0.490 31.727 1.00 92.81 110 ARG A N 1
ATOM 866 C CA . ARG A 1 110 ? -4.790 0.054 31.140 1.00 92.81 110 ARG A CA 1
ATOM 867 C C . ARG A 1 110 ? -4.424 0.868 29.896 1.00 92.81 110 ARG A C 1
ATOM 869 O O . ARG A 1 110 ? -3.256 1.185 29.702 1.00 92.81 110 ARG A O 1
ATOM 876 N N . LEU A 1 111 ? -5.395 1.194 29.041 1.00 92.50 111 LEU A N 1
ATOM 877 C CA . LEU A 1 111 ? -5.154 1.971 27.820 1.00 92.50 111 LEU A CA 1
ATOM 878 C C . LEU A 1 111 ? -4.875 3.447 28.121 1.00 92.50 111 LEU A C 1
ATOM 880 O O . LEU A 1 111 ? -3.998 4.036 27.492 1.00 92.50 111 LEU A O 1
ATOM 884 N N . ILE A 1 112 ? -5.569 4.036 29.101 1.00 94.50 112 ILE A N 1
ATOM 885 C CA . ILE A 1 112 ? -5.269 5.390 29.590 1.00 94.50 112 ILE A CA 1
ATOM 886 C C . ILE A 1 112 ? -3.817 5.460 30.066 1.00 94.50 112 ILE A C 1
ATOM 888 O O . ILE A 1 112 ? -3.115 6.411 29.724 1.00 94.50 112 ILE A O 1
ATOM 892 N N . GLU A 1 113 ? -3.361 4.446 30.803 1.00 93.44 113 GLU A N 1
ATOM 893 C CA . GLU A 1 113 ? -1.978 4.352 31.263 1.00 93.44 113 GLU A CA 1
ATOM 894 C C . GLU A 1 113 ? -0.989 4.162 30.112 1.00 93.44 113 GLU A C 1
ATOM 896 O O . GLU A 1 113 ? -0.042 4.939 29.996 1.00 93.44 113 GLU A O 1
ATOM 901 N N . LEU A 1 114 ? -1.252 3.206 29.216 1.00 89.81 114 LEU A N 1
ATOM 902 C CA . LEU A 1 114 ? -0.417 2.925 28.046 1.00 89.81 114 LEU A CA 1
ATOM 903 C C . LEU A 1 114 ? -0.177 4.176 27.188 1.00 89.81 114 LEU A C 1
ATOM 905 O O . LEU A 1 114 ? 0.932 4.394 26.704 1.00 89.81 114 LEU A O 1
ATOM 909 N N . PHE A 1 115 ? -1.207 5.006 27.010 1.00 90.81 115 PHE A N 1
ATOM 910 C CA . PHE A 1 115 ? -1.129 6.217 26.194 1.00 90.81 115 PHE A CA 1
ATOM 911 C C . PHE A 1 115 ? -0.733 7.485 26.971 1.00 90.81 115 PHE A C 1
ATOM 913 O O . PHE A 1 115 ? -0.523 8.535 26.345 1.00 90.81 115 PHE A O 1
ATOM 920 N N . GLY A 1 116 ? -0.600 7.404 28.300 1.00 92.62 116 GLY A N 1
ATOM 921 C CA . GLY A 1 116 ? -0.261 8.532 29.170 1.00 92.62 116 GLY A CA 1
ATOM 922 C C . GLY A 1 116 ? -1.341 9.618 29.195 1.00 92.62 116 GLY A C 1
ATOM 923 O O . GLY A 1 116 ? -1.033 10.809 29.117 1.00 92.62 116 GLY A O 1
ATOM 924 N N . LEU A 1 117 ? -2.617 9.223 29.219 1.00 95.38 117 LEU A N 1
ATOM 925 C CA . LEU A 1 117 ? -3.760 10.135 29.106 1.00 95.38 117 LEU A CA 1
ATOM 926 C C . LEU A 1 117 ? -4.268 10.690 30.443 1.00 95.38 117 LEU A C 1
ATOM 928 O O . LEU A 1 117 ? -5.100 11.595 30.432 1.00 95.38 117 LEU A O 1
ATOM 932 N N . GLN A 1 118 ? -3.741 10.228 31.579 1.00 96.81 118 GLN A N 1
ATOM 933 C CA . GLN A 1 118 ? -4.129 10.676 32.922 1.00 96.81 118 GLN A CA 1
ATOM 934 C C . GLN A 1 118 ? -4.175 12.212 33.074 1.00 96.81 118 GLN A C 1
ATOM 936 O O . GLN A 1 118 ? -5.211 12.719 33.503 1.00 96.81 118 GLN A O 1
ATOM 941 N N . PRO A 1 119 ? -3.151 12.998 32.666 1.00 96.88 119 PRO A N 1
ATOM 942 C CA . PRO A 1 119 ? -3.179 14.457 32.835 1.00 96.88 119 PRO A CA 1
ATOM 943 C C . PRO A 1 119 ? -4.108 15.179 31.840 1.00 96.88 119 PRO A C 1
ATOM 945 O O . PRO A 1 119 ? -4.203 16.411 31.854 1.00 96.88 119 PRO A O 1
ATOM 948 N N . TYR A 1 120 ? -4.763 14.440 30.941 1.00 96.88 120 TYR A N 1
ATOM 949 C CA . TYR A 1 120 ? -5.667 14.966 29.921 1.00 96.88 120 TYR A CA 1
ATOM 950 C C . TYR A 1 120 ? -7.134 14.598 30.171 1.00 96.88 120 TYR A C 1
ATOM 952 O O . TYR A 1 120 ? -7.986 15.145 29.476 1.00 96.88 120 TYR A O 1
ATOM 960 N N . LEU A 1 121 ? -7.442 13.740 31.154 1.00 96.31 121 LEU A N 1
ATOM 961 C CA . LEU A 1 121 ? -8.810 13.269 31.422 1.00 96.31 121 LEU A CA 1
ATOM 962 C C . LEU A 1 121 ? -9.794 14.422 31.663 1.00 96.31 121 LEU A C 1
ATOM 964 O O . LEU A 1 121 ? -10.885 14.432 31.099 1.00 96.31 121 LEU A O 1
ATOM 968 N N . ASP A 1 122 ? -9.366 15.443 32.406 1.00 96.56 122 ASP A N 1
ATOM 969 C CA . ASP A 1 122 ? -10.184 16.625 32.684 1.00 96.56 122 ASP A CA 1
ATOM 970 C C . ASP A 1 122 ? -10.049 17.728 31.628 1.00 96.56 122 ASP A C 1
ATOM 972 O O . ASP A 1 122 ? -10.706 18.763 31.726 1.00 96.56 122 ASP A O 1
ATOM 976 N N . LYS A 1 123 ? -9.208 17.566 30.604 1.00 96.94 123 LYS A N 1
ATOM 977 C CA . LYS A 1 123 ? -9.054 18.585 29.559 1.00 96.94 123 LYS A CA 1
ATOM 978 C C . LYS A 1 123 ? -10.148 18.452 28.507 1.00 96.94 123 LYS A C 1
ATOM 980 O O . LYS A 1 123 ? -10.596 17.356 28.182 1.00 96.94 123 LYS A O 1
ATOM 985 N N . ARG A 1 124 ? -10.548 19.595 27.947 1.00 96.88 124 ARG A N 1
ATOM 986 C CA . ARG A 1 124 ? -11.495 19.664 26.829 1.00 96.88 124 ARG A CA 1
ATOM 987 C C . ARG A 1 124 ? -10.848 19.180 25.535 1.00 96.88 124 ARG A C 1
ATOM 989 O O . ARG A 1 124 ? -9.686 19.505 25.285 1.00 96.88 124 ARG A O 1
ATOM 996 N N . LEU A 1 125 ? -11.604 18.475 24.696 1.00 94.31 125 LEU A N 1
ATOM 997 C CA . LEU A 1 125 ? -11.130 17.923 23.421 1.00 94.31 125 LEU A CA 1
ATOM 998 C C . LEU A 1 125 ? -10.558 18.994 22.486 1.00 94.31 125 LEU A C 1
ATOM 1000 O O . LEU A 1 125 ? -9.553 18.739 21.816 1.00 94.31 125 LEU A O 1
ATOM 1004 N N . GLY A 1 126 ? -11.147 20.194 22.475 1.00 92.75 126 GLY A N 1
ATOM 1005 C CA . GLY A 1 126 ? -10.672 21.344 21.696 1.00 92.75 126 GLY A CA 1
ATOM 1006 C C . GLY A 1 126 ? -9.261 21.815 22.063 1.00 92.75 126 GLY A C 1
ATOM 1007 O O . GLY A 1 126 ? -8.573 22.391 21.230 1.00 92.75 126 GLY A O 1
ATOM 1008 N N . ASN A 1 127 ? -8.799 21.512 23.281 1.00 94.69 127 ASN A N 1
ATOM 1009 C CA . ASN A 1 127 ? -7.495 21.939 23.796 1.00 94.69 127 ASN A CA 1
ATOM 1010 C C . ASN A 1 127 ? -6.413 20.851 23.669 1.00 94.69 127 ASN A C 1
ATOM 1012 O O . ASN A 1 127 ? -5.296 21.029 24.161 1.00 94.69 127 ASN A O 1
ATOM 1016 N N . LEU A 1 128 ? -6.739 19.698 23.079 1.00 92.62 128 LEU A N 1
ATOM 1017 C CA . LEU A 1 128 ? -5.789 18.607 22.870 1.00 92.62 128 LEU A CA 1
ATOM 1018 C C . LEU A 1 128 ? -5.010 18.810 21.568 1.00 92.62 128 LEU A C 1
ATOM 1020 O O . LEU A 1 128 ? -5.559 19.268 20.568 1.00 92.62 128 LEU A O 1
ATOM 1024 N N . SER A 1 129 ? -3.743 18.392 21.554 1.00 91.00 129 SER A N 1
ATOM 1025 C CA . SER A 1 129 ? -2.998 18.249 20.301 1.00 91.00 129 SER A CA 1
ATOM 1026 C C . SER A 1 129 ? -3.619 17.149 19.429 1.00 91.00 129 SER A C 1
ATOM 1028 O O . SER A 1 129 ? -4.298 16.253 19.939 1.00 91.00 129 SER A O 1
ATOM 1030 N N . GLY A 1 130 ? -3.348 17.173 18.119 1.00 88.06 130 GLY A N 1
ATOM 1031 C CA . GLY A 1 130 ? -3.823 16.137 17.192 1.00 88.06 130 GLY A CA 1
ATOM 1032 C C . GLY A 1 130 ? -3.429 14.721 17.630 1.00 88.06 130 GLY A C 1
ATOM 1033 O O . GLY A 1 130 ? -4.286 13.844 17.698 1.00 88.06 130 GLY A O 1
ATOM 1034 N N . GLY A 1 131 ? -2.171 14.524 18.042 1.00 88.69 131 GLY A N 1
ATOM 1035 C CA . GLY A 1 131 ? -1.689 13.234 18.546 1.00 88.69 131 GLY A CA 1
ATOM 1036 C C . GLY A 1 131 ? -2.368 12.794 19.849 1.00 88.69 131 GLY A C 1
ATOM 1037 O O . GLY A 1 131 ? -2.761 11.638 19.981 1.00 88.69 131 GLY A O 1
ATOM 1038 N N . THR A 1 132 ? -2.597 13.705 20.805 1.00 91.69 132 THR A N 1
ATOM 1039 C CA . THR A 1 132 ? -3.336 13.363 22.035 1.00 91.69 132 THR A CA 1
ATOM 1040 C C . THR A 1 132 ? -4.796 13.029 21.740 1.00 91.69 132 THR A C 1
ATOM 1042 O O . THR A 1 132 ? -5.337 12.091 22.318 1.00 91.69 132 THR A O 1
ATOM 1045 N N . ARG A 1 133 ? -5.434 13.742 20.807 1.00 91.88 133 ARG A N 1
ATOM 1046 C CA . ARG A 1 133 ? -6.795 13.426 20.359 1.00 91.88 133 ARG A CA 1
ATOM 1047 C C . ARG A 1 133 ? -6.855 12.044 19.700 1.00 91.88 133 ARG A C 1
ATOM 1049 O O . ARG A 1 133 ? -7.768 11.278 19.990 1.00 91.88 133 ARG A O 1
ATOM 1056 N N . GLN A 1 134 ? -5.853 11.690 18.897 1.00 91.44 134 GLN A N 1
ATOM 1057 C CA . GLN A 1 134 ? -5.749 10.361 18.296 1.00 91.44 134 GLN A CA 1
ATOM 1058 C C . GLN A 1 134 ? -5.603 9.257 19.353 1.00 91.44 134 GLN A C 1
ATOM 1060 O O . GLN A 1 134 ? -6.270 8.231 19.256 1.00 91.44 134 GLN A O 1
ATOM 1065 N N . LYS A 1 135 ? -4.817 9.478 20.414 1.00 92.06 135 LYS A N 1
ATOM 1066 C CA . LYS A 1 135 ? -4.738 8.548 21.556 1.00 92.06 135 LYS A CA 1
ATOM 1067 C C . LYS A 1 135 ? -6.088 8.331 22.234 1.00 92.06 135 LYS A C 1
ATOM 1069 O O . LYS A 1 135 ? -6.426 7.198 22.552 1.00 92.06 135 LYS A O 1
ATOM 1074 N N . VAL A 1 136 ? -6.869 9.393 22.437 1.00 93.88 136 VAL A N 1
ATOM 1075 C CA . VAL A 1 136 ? -8.225 9.275 23.002 1.00 93.88 136 VAL A CA 1
ATOM 1076 C C . VAL A 1 136 ? -9.114 8.420 22.094 1.00 93.88 136 VAL A C 1
ATOM 1078 O O . VAL A 1 136 ? -9.798 7.525 22.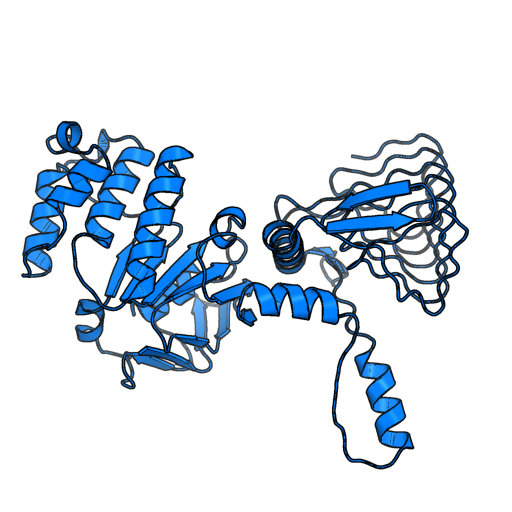585 1.00 93.88 136 VAL A O 1
ATOM 1081 N N . ASN A 1 137 ? -9.048 8.622 20.775 1.00 92.69 137 ASN A N 1
ATOM 1082 C CA . ASN A 1 137 ? -9.788 7.798 19.814 1.00 92.69 137 ASN A CA 1
ATOM 1083 C C . ASN A 1 137 ? -9.338 6.325 19.850 1.00 92.69 137 ASN A C 1
ATOM 1085 O O . ASN A 1 137 ? -10.165 5.421 19.775 1.00 92.69 137 ASN A O 1
ATOM 1089 N N . LEU A 1 138 ? -8.036 6.068 20.012 1.00 92.75 138 LEU A N 1
ATOM 1090 C CA . LEU A 1 138 ? -7.498 4.713 20.161 1.00 92.75 138 LEU A CA 1
ATOM 1091 C C . LEU A 1 138 ? -7.998 4.037 21.442 1.00 92.75 138 LEU A C 1
ATOM 1093 O O . LEU A 1 138 ? -8.346 2.861 21.396 1.00 92.75 138 LEU A O 1
ATOM 1097 N N . VAL A 1 139 ? -8.099 4.760 22.566 1.00 94.00 139 VAL A N 1
ATOM 1098 C CA . VAL A 1 139 ? -8.724 4.218 23.786 1.00 94.00 139 VAL A CA 1
ATOM 1099 C C . VAL A 1 139 ? -10.153 3.771 23.492 1.00 94.00 139 VAL A C 1
ATOM 1101 O O . VAL A 1 139 ? -10.497 2.639 23.808 1.00 94.00 139 VAL A O 1
ATOM 1104 N N . GLN A 1 140 ? -10.961 4.600 22.829 1.00 92.38 140 GLN A N 1
ATOM 1105 C CA . GLN A 1 140 ? -12.344 4.239 22.487 1.00 92.38 140 GLN A CA 1
ATOM 1106 C C . GLN A 1 140 ? -12.433 2.988 21.612 1.00 92.38 140 GLN A C 1
ATOM 1108 O O . GLN A 1 140 ? -13.311 2.155 21.817 1.00 92.38 140 GLN A O 1
ATOM 1113 N N . ALA A 1 141 ? -11.517 2.853 20.653 1.00 92.12 141 ALA A N 1
ATOM 1114 C CA . ALA A 1 141 ? -11.494 1.726 19.731 1.00 92.12 141 ALA A CA 1
ATOM 1115 C C . ALA A 1 141 ? -10.993 0.419 20.366 1.00 92.12 141 ALA A C 1
ATOM 1117 O O . ALA A 1 141 ? -11.291 -0.647 19.845 1.00 92.12 141 ALA A O 1
ATOM 1118 N N . PHE A 1 142 ? -10.233 0.475 21.464 1.00 92.19 142 PHE A N 1
ATOM 1119 C CA . PHE A 1 142 ? -9.647 -0.715 22.095 1.00 92.19 142 PHE A CA 1
ATOM 1120 C C . PHE A 1 142 ? -10.178 -1.020 23.497 1.00 92.19 142 PHE A C 1
ATOM 1122 O O . PHE A 1 142 ? -9.820 -2.051 24.064 1.00 92.19 142 PHE A O 1
ATOM 1129 N N . MET A 1 143 ? -10.994 -0.145 24.093 1.00 91.75 143 MET A N 1
ATOM 1130 C CA . MET A 1 143 ? -11.463 -0.337 25.470 1.00 91.75 143 MET A CA 1
ATOM 1131 C C . MET A 1 143 ? -12.465 -1.484 25.631 1.00 91.75 143 MET A C 1
ATOM 1133 O O . MET A 1 143 ? -12.725 -1.876 26.770 1.00 91.75 143 MET A O 1
ATOM 1137 N N . TYR A 1 144 ? -12.952 -2.038 24.516 1.00 92.12 144 TYR A N 1
ATOM 1138 C CA . TYR A 1 144 ? -13.854 -3.181 24.457 1.00 92.12 144 TYR A CA 1
ATOM 1139 C C . TYR A 1 144 ? -13.204 -4.445 23.873 1.00 92.12 144 TYR A C 1
ATOM 1141 O O . TYR A 1 144 ? -12.132 -4.412 23.262 1.00 92.12 144 TYR A O 1
ATOM 1149 N N . ASP A 1 145 ? -13.862 -5.585 24.087 1.00 88.69 145 ASP A N 1
ATOM 1150 C CA . ASP A 1 145 ? -13.420 -6.907 23.632 1.00 88.69 145 ASP A CA 1
ATOM 1151 C C . ASP A 1 145 ? -14.278 -7.446 22.471 1.00 88.69 145 ASP A C 1
ATOM 1153 O O . ASP A 1 145 ? -14.873 -8.521 22.559 1.00 88.69 145 ASP A O 1
ATOM 1157 N N . SER A 1 146 ? -14.388 -6.695 21.368 1.00 92.50 146 SER A N 1
ATOM 1158 C CA . SER A 1 146 ? -15.109 -7.197 20.192 1.00 92.50 146 SER A CA 1
ATOM 1159 C C . SER A 1 146 ? -14.253 -8.180 19.376 1.00 92.50 146 SER A C 1
ATOM 1161 O O . SER A 1 146 ? -13.047 -7.970 19.222 1.00 92.50 146 SER A O 1
ATOM 1163 N N . PRO A 1 147 ? -14.853 -9.218 18.753 1.00 93.75 147 PRO A N 1
ATOM 1164 C CA . PRO A 1 147 ? -14.123 -10.194 17.933 1.00 93.75 147 PRO A CA 1
ATOM 1165 C C . PRO A 1 147 ? -13.532 -9.603 16.643 1.00 93.75 147 PRO A C 1
ATOM 1167 O O . PRO A 1 147 ? -12.610 -10.186 16.062 1.00 93.75 147 PRO A O 1
ATOM 1170 N N . VAL A 1 148 ? -14.061 -8.465 16.182 1.00 96.25 148 VAL A N 1
ATOM 1171 C CA . VAL A 1 148 ? -13.567 -7.731 15.015 1.00 96.25 148 VAL A CA 1
ATOM 1172 C C . VAL A 1 148 ? -13.201 -6.311 15.425 1.00 96.25 148 VAL A C 1
ATOM 1174 O O . VAL A 1 148 ? -13.994 -5.627 16.066 1.00 96.25 148 VAL A O 1
ATOM 1177 N N . ILE A 1 149 ? -12.028 -5.849 14.996 1.00 95.81 149 ILE A N 1
ATOM 1178 C CA . ILE A 1 149 ? -11.591 -4.460 15.163 1.00 95.81 149 ILE A CA 1
ATOM 1179 C C . ILE A 1 149 ? -11.265 -3.881 13.791 1.00 95.81 149 ILE A C 1
ATOM 1181 O O . ILE A 1 149 ? -10.543 -4.499 13.011 1.00 95.81 149 ILE A O 1
ATOM 1185 N N . ILE A 1 150 ? -11.791 -2.700 13.482 1.00 96.62 150 ILE A N 1
ATOM 1186 C CA . ILE A 1 150 ? -11.516 -1.987 12.235 1.00 96.62 150 ILE A CA 1
ATOM 1187 C C . ILE A 1 150 ? -10.842 -0.657 12.560 1.00 96.62 150 ILE A C 1
ATOM 1189 O O . ILE A 1 150 ? -11.383 0.158 13.301 1.00 96.62 150 ILE A O 1
ATOM 1193 N N . LEU A 1 151 ? -9.668 -0.427 11.987 1.00 94.75 151 LEU A N 1
ATOM 1194 C CA . LEU A 1 151 ? -8.838 0.742 12.229 1.00 94.75 151 LEU A CA 1
ATOM 1195 C C . LEU A 1 151 ? -8.607 1.483 10.914 1.00 94.75 151 LEU A C 1
ATOM 1197 O O . LEU A 1 151 ? -7.936 0.956 10.029 1.00 94.75 151 LEU A O 1
ATOM 1201 N N . ASP A 1 152 ? -9.166 2.683 10.774 1.00 93.56 152 ASP A N 1
ATOM 1202 C CA . ASP A 1 152 ? -8.982 3.511 9.581 1.00 93.56 152 ASP A CA 1
ATOM 1203 C C . ASP A 1 152 ? -7.845 4.523 9.819 1.00 93.56 152 ASP A C 1
ATOM 1205 O O . ASP A 1 152 ? -8.027 5.490 10.555 1.00 93.56 152 ASP A O 1
ATOM 1209 N N . GLU A 1 153 ? -6.666 4.276 9.235 1.00 89.94 153 GLU A N 1
ATOM 1210 C CA . GLU A 1 153 ? -5.435 5.077 9.385 1.00 89.94 153 GLU A CA 1
ATOM 1211 C C . GLU A 1 153 ? -5.023 5.342 10.864 1.00 89.94 153 GLU A C 1
ATOM 1213 O O . GLU A 1 153 ? -4.913 6.497 11.296 1.00 89.94 153 GLU A O 1
ATOM 1218 N N . PRO A 1 154 ? -4.794 4.292 11.686 1.00 90.25 154 PRO A N 1
ATOM 1219 C CA . PRO A 1 154 ? -4.658 4.414 13.147 1.00 90.25 154 PRO A CA 1
ATOM 1220 C C . PRO A 1 154 ? -3.446 5.212 13.640 1.00 90.25 154 PRO A C 1
ATOM 1222 O O . PRO A 1 154 ? -3.442 5.704 14.769 1.00 90.25 154 PRO A O 1
ATOM 1225 N N . THR A 1 155 ? -2.412 5.313 12.820 1.00 87.62 155 THR A N 1
ATOM 1226 C CA . THR A 1 155 ? -1.092 5.880 13.129 1.00 87.62 155 THR A CA 1
ATOM 1227 C C . THR A 1 155 ? -0.967 7.362 12.780 1.00 87.62 155 THR A C 1
ATOM 1229 O O . THR A 1 155 ? 0.041 7.986 13.120 1.00 87.62 155 THR A O 1
ATOM 1232 N N . ASN A 1 156 ? -1.973 7.943 12.122 1.00 83.50 156 ASN A N 1
ATOM 1233 C CA . ASN A 1 156 ? -1.926 9.329 11.675 1.00 83.50 156 ASN A CA 1
ATOM 1234 C C . ASN A 1 156 ? -1.750 10.308 12.847 1.00 83.50 156 ASN A C 1
ATOM 1236 O O . ASN A 1 156 ? -2.497 10.287 13.824 1.00 83.50 156 ASN A O 1
ATOM 1240 N N . GLY A 1 157 ? -0.774 11.213 12.717 1.00 78.44 157 GLY A N 1
ATOM 1241 C CA . GLY A 1 157 ? -0.510 12.267 13.703 1.00 78.44 157 GLY A CA 1
ATOM 1242 C C . GLY A 1 157 ? 0.197 11.802 14.981 1.00 78.44 157 GLY A C 1
ATOM 1243 O O . GLY A 1 157 ? 0.231 12.560 15.952 1.00 78.44 157 GLY A O 1
ATOM 1244 N N . LEU A 1 158 ? 0.750 10.586 14.994 1.00 84.19 158 LEU A N 1
ATOM 1245 C CA . LEU A 1 158 ? 1.494 10.027 16.124 1.00 84.19 158 LEU A CA 1
ATOM 1246 C C . LEU A 1 158 ? 3.007 10.066 15.894 1.00 84.19 158 LEU A C 1
ATOM 1248 O O . LEU A 1 158 ? 3.484 10.006 14.762 1.00 84.19 158 LEU A O 1
ATOM 1252 N N . ASP A 1 159 ? 3.770 10.135 16.985 1.00 83.00 159 ASP A N 1
ATOM 1253 C CA . ASP A 1 159 ? 5.232 10.059 16.930 1.00 83.00 159 ASP A CA 1
ATOM 1254 C C . ASP A 1 159 ? 5.738 8.604 16.771 1.00 83.00 159 ASP A C 1
ATOM 1256 O O . ASP A 1 159 ? 4.999 7.652 17.052 1.00 83.00 159 ASP A O 1
ATOM 1260 N N . PRO A 1 160 ? 7.004 8.387 16.357 1.00 78.12 160 PRO A N 1
ATOM 1261 C CA . PRO A 1 160 ? 7.534 7.047 16.098 1.00 78.12 160 PRO A CA 1
ATOM 1262 C C . PRO A 1 160 ? 7.440 6.061 17.272 1.00 78.12 160 PRO A C 1
ATOM 1264 O O . PRO A 1 160 ? 7.258 4.864 17.040 1.00 78.12 160 PRO A O 1
ATOM 1267 N N . ASN A 1 161 ? 7.545 6.523 18.524 1.00 80.75 161 ASN A N 1
ATOM 1268 C CA . ASN A 1 161 ? 7.442 5.643 19.691 1.00 80.75 161 ASN A CA 1
ATOM 1269 C C . ASN A 1 161 ? 5.992 5.197 19.910 1.00 80.75 161 ASN A C 1
ATOM 1271 O O . ASN A 1 161 ? 5.741 4.024 20.181 1.00 80.75 161 ASN A O 1
ATOM 1275 N N . GLN A 1 162 ? 5.033 6.102 19.721 1.00 81.50 162 GLN A N 1
ATOM 1276 C CA . GLN A 1 162 ? 3.604 5.791 19.818 1.00 81.50 162 GLN A CA 1
ATOM 1277 C C . GLN A 1 162 ? 3.151 4.839 18.711 1.00 81.50 162 GLN A C 1
ATOM 1279 O O . GLN A 1 162 ? 2.406 3.894 18.972 1.00 81.50 162 GLN A O 1
ATOM 1284 N N . ILE A 1 163 ? 3.649 5.040 17.487 1.00 84.88 163 ILE A N 1
ATOM 1285 C CA . ILE A 1 163 ? 3.414 4.110 16.380 1.00 84.88 163 ILE A CA 1
ATOM 1286 C C . ILE A 1 163 ? 3.891 2.711 16.797 1.00 84.88 163 ILE A C 1
ATOM 1288 O O . ILE A 1 163 ? 3.124 1.761 16.679 1.00 84.88 163 ILE A O 1
ATOM 1292 N N . ARG A 1 164 ? 5.103 2.559 17.355 1.00 83.38 164 ARG A N 1
ATOM 1293 C CA . ARG A 1 164 ? 5.601 1.250 17.830 1.00 83.38 164 ARG A CA 1
ATOM 1294 C C . ARG A 1 164 ? 4.674 0.604 18.866 1.00 83.38 164 ARG A C 1
ATOM 1296 O O . ARG A 1 164 ? 4.327 -0.562 18.696 1.00 83.38 164 ARG A O 1
ATOM 1303 N N . GLN A 1 165 ? 4.218 1.360 19.865 1.00 84.44 165 GLN A N 1
ATOM 1304 C CA . GLN A 1 165 ? 3.301 0.860 20.901 1.00 84.44 165 GLN A CA 1
ATOM 1305 C C . GLN A 1 165 ? 1.975 0.353 20.315 1.00 84.44 165 GLN A C 1
ATOM 1307 O O . GLN A 1 165 ? 1.499 -0.725 20.669 1.00 84.44 165 GLN A O 1
ATOM 1312 N N . ILE A 1 166 ? 1.388 1.094 19.373 1.00 87.62 166 ILE A N 1
ATOM 1313 C CA . ILE A 1 166 ? 0.140 0.688 18.707 1.00 87.62 166 ILE A CA 1
ATOM 1314 C C . ILE A 1 166 ? 0.349 -0.564 17.871 1.00 87.62 166 ILE A C 1
ATOM 1316 O O . ILE A 1 166 ? -0.499 -1.453 17.871 1.00 87.62 166 ILE A O 1
ATOM 1320 N N . ARG A 1 167 ? 1.486 -0.668 17.180 1.00 86.44 167 ARG A N 1
ATOM 1321 C CA . ARG A 1 167 ? 1.813 -1.861 16.394 1.00 86.44 167 ARG A CA 1
ATOM 1322 C C . ARG A 1 167 ? 1.902 -3.104 17.274 1.00 86.44 167 ARG A C 1
ATOM 1324 O O . ARG A 1 167 ? 1.396 -4.152 16.885 1.00 86.44 167 ARG A O 1
ATOM 1331 N N . GLU A 1 168 ? 2.509 -2.995 18.453 1.00 87.12 168 GLU A N 1
ATOM 1332 C CA . GLU A 1 168 ? 2.568 -4.093 19.425 1.00 87.12 168 GLU A CA 1
ATOM 1333 C C . GLU A 1 168 ? 1.181 -4.474 19.947 1.00 87.12 168 GLU A C 1
ATOM 1335 O O . GLU A 1 168 ? 0.854 -5.662 19.986 1.00 87.12 168 GLU A O 1
ATOM 1340 N N . LEU A 1 169 ? 0.341 -3.484 20.262 1.00 89.19 169 LEU A N 1
ATOM 1341 C CA . LEU A 1 169 ? -1.041 -3.711 20.683 1.00 89.19 169 LEU A CA 1
ATOM 1342 C C . LEU A 1 169 ? -1.853 -4.434 19.597 1.00 89.19 169 LEU A C 1
ATOM 1344 O O . LEU A 1 169 ? -2.466 -5.465 19.871 1.00 89.19 169 LEU A O 1
ATOM 1348 N N . ILE A 1 170 ? -1.808 -3.941 18.356 1.00 91.19 170 ILE A N 1
ATOM 1349 C CA . ILE A 1 170 ? -2.488 -4.553 17.205 1.00 91.19 170 ILE A CA 1
ATOM 1350 C C . ILE A 1 170 ? -1.990 -5.983 16.989 1.00 91.19 170 ILE A C 1
ATOM 1352 O O . ILE A 1 170 ? -2.800 -6.884 16.776 1.00 91.19 170 ILE A O 1
ATOM 1356 N N . ARG A 1 171 ? -0.672 -6.210 17.081 1.00 89.25 171 ARG A N 1
ATOM 1357 C CA . ARG A 1 171 ? -0.075 -7.542 16.929 1.00 89.25 171 ARG A CA 1
ATOM 1358 C C . ARG A 1 171 ? -0.597 -8.514 17.980 1.00 89.25 171 ARG A C 1
ATOM 1360 O O . ARG A 1 171 ? -0.942 -9.637 17.632 1.00 89.25 171 ARG A O 1
ATOM 1367 N N . HIS A 1 172 ? -0.662 -8.091 19.240 1.00 89.19 172 HIS A N 1
ATOM 1368 C CA . HIS A 1 172 ? -1.172 -8.929 20.321 1.00 89.19 172 HIS A CA 1
ATOM 1369 C C . HIS A 1 172 ? -2.655 -9.266 20.122 1.00 89.19 172 HIS A C 1
ATOM 1371 O O . HIS A 1 172 ? -3.039 -10.427 20.207 1.00 89.19 172 HIS A O 1
ATOM 1377 N N . ILE A 1 173 ? -3.475 -8.275 19.762 1.00 90.19 173 ILE A N 1
ATOM 1378 C CA . ILE A 1 173 ? -4.908 -8.471 19.497 1.00 90.19 173 ILE A CA 1
ATOM 1379 C C . ILE A 1 173 ? -5.136 -9.407 18.300 1.00 90.19 173 ILE A C 1
ATOM 1381 O O . ILE A 1 173 ? -5.998 -10.286 18.344 1.00 90.19 173 ILE A O 1
ATOM 1385 N N . GLY A 1 174 ? -4.350 -9.256 17.233 1.00 90.00 174 GLY A N 1
ATOM 1386 C CA . GLY A 1 174 ? -4.477 -10.072 16.025 1.00 90.00 174 GLY A CA 1
ATOM 1387 C C . GLY A 1 174 ? -4.158 -11.556 16.214 1.00 90.00 174 GLY A C 1
ATOM 1388 O O . GLY A 1 174 ? -4.467 -12.345 15.328 1.00 90.00 174 GLY A O 1
ATOM 1389 N N . GLN A 1 175 ? -3.579 -11.965 17.350 1.00 89.56 175 GLN A N 1
ATOM 1390 C CA . GLN A 1 175 ? -3.357 -13.383 17.660 1.00 89.56 175 GLN A CA 1
ATOM 1391 C C . GLN A 1 175 ? -4.671 -14.142 17.880 1.00 89.56 175 GLN A C 1
ATOM 1393 O O . GLN A 1 175 ? -4.749 -15.330 17.575 1.00 89.56 175 GLN A O 1
ATOM 1398 N N . THR A 1 176 ? -5.701 -13.471 18.399 1.00 91.12 176 THR A N 1
ATOM 1399 C CA . THR A 1 176 ? -6.980 -14.098 18.769 1.00 91.12 176 THR A CA 1
ATOM 1400 C C . THR A 1 176 ? -8.180 -13.492 18.048 1.00 91.12 176 THR A C 1
ATOM 1402 O O . THR A 1 176 ? -9.219 -14.143 17.948 1.00 91.12 176 THR A O 1
ATOM 1405 N N . ARG A 1 177 ? -8.044 -12.279 17.498 1.00 92.75 177 ARG A N 1
ATOM 1406 C CA . ARG A 1 177 ? -9.139 -11.521 16.874 1.00 92.75 177 ARG A CA 1
ATOM 1407 C C . ARG A 1 177 ? -8.849 -11.160 15.420 1.00 92.75 177 ARG A C 1
ATOM 1409 O O . ARG A 1 177 ? -7.716 -11.245 14.952 1.00 92.75 177 ARG A O 1
ATOM 1416 N N . THR A 1 178 ? -9.881 -10.743 14.692 1.00 94.94 178 THR A N 1
ATOM 1417 C CA . THR A 1 178 ? -9.738 -10.232 13.323 1.00 94.94 178 THR A CA 1
ATOM 1418 C C . THR A 1 178 ? -9.567 -8.715 13.357 1.00 94.94 178 THR A C 1
ATOM 1420 O O . THR A 1 178 ? -10.474 -8.001 13.776 1.00 94.94 178 THR A O 1
ATOM 1423 N N . VAL A 1 179 ? -8.422 -8.211 12.889 1.00 94.56 179 VAL A N 1
ATOM 1424 C CA . VAL A 1 179 ? -8.137 -6.770 12.822 1.00 94.56 179 VAL A CA 1
ATOM 1425 C C . VAL A 1 179 ? -8.033 -6.335 11.366 1.00 94.56 179 VAL A C 1
ATOM 1427 O O . VAL A 1 179 ? -7.199 -6.851 10.629 1.00 94.56 179 VAL A O 1
ATOM 1430 N N . LEU A 1 180 ? -8.859 -5.383 10.939 1.00 95.00 180 LEU A N 1
ATOM 1431 C CA . LEU A 1 180 ? -8.740 -4.728 9.638 1.00 95.00 180 LEU A CA 1
ATOM 1432 C C . LEU A 1 180 ? -8.063 -3.379 9.851 1.00 95.00 180 LEU A C 1
ATOM 1434 O O . LEU A 1 180 ? -8.569 -2.561 10.611 1.00 95.00 180 LEU A O 1
ATOM 1438 N N . VAL A 1 181 ? -6.949 -3.131 9.173 1.00 93.44 181 VAL A N 1
ATOM 1439 C CA . VAL A 1 181 ? -6.222 -1.858 9.257 1.00 93.44 181 VAL A CA 1
ATOM 1440 C C . VAL A 1 181 ? -6.160 -1.241 7.874 1.00 93.44 181 VAL A C 1
ATOM 1442 O O . VAL A 1 181 ? -5.617 -1.865 6.968 1.00 93.44 181 VAL A O 1
ATOM 1445 N N . SER A 1 182 ? -6.695 -0.039 7.680 1.00 92.12 182 SER A N 1
ATOM 1446 C CA . SER A 1 182 ? -6.401 0.735 6.475 1.00 92.12 182 SER A CA 1
ATOM 1447 C C . SER A 1 182 ? -5.134 1.555 6.687 1.00 92.12 182 SER A C 1
ATOM 1449 O O . SER A 1 182 ? -4.894 2.091 7.769 1.00 92.12 182 SER A O 1
ATOM 1451 N N . THR A 1 183 ? -4.322 1.644 5.641 1.00 87.06 183 THR A N 1
ATOM 1452 C CA . THR A 1 183 ? -3.174 2.545 5.612 1.00 87.06 183 THR A CA 1
ATOM 1453 C C . THR A 1 183 ? -2.814 2.872 4.169 1.00 87.06 183 THR A C 1
ATOM 1455 O O . THR A 1 183 ? -3.093 2.109 3.238 1.00 87.06 183 THR A O 1
ATOM 1458 N N . HIS A 1 184 ? -2.208 4.030 3.959 1.00 79.31 184 HIS A N 1
ATOM 1459 C CA . HIS A 1 184 ? -1.491 4.359 2.728 1.00 79.31 184 HIS A CA 1
ATOM 1460 C C . HIS A 1 184 ? 0.030 4.259 2.914 1.00 79.31 184 HIS A C 1
ATOM 1462 O O . HIS A 1 184 ? 0.769 4.344 1.931 1.00 79.31 184 HIS A O 1
ATOM 1468 N N . ILE A 1 185 ? 0.482 4.062 4.158 1.00 71.94 185 ILE A N 1
ATOM 1469 C CA . ILE A 1 185 ? 1.883 4.001 4.552 1.00 71.94 185 ILE A CA 1
ATOM 1470 C C . ILE A 1 185 ? 2.308 2.550 4.616 1.00 71.94 185 ILE A C 1
ATOM 1472 O O . ILE A 1 185 ? 1.848 1.734 5.415 1.00 71.94 185 ILE A O 1
ATOM 1476 N N . LEU A 1 186 ? 3.271 2.234 3.779 1.00 64.38 186 LEU A N 1
ATOM 1477 C CA . LEU A 1 186 ? 3.708 0.874 3.630 1.00 64.38 186 LEU A CA 1
ATOM 1478 C C . LEU A 1 186 ? 4.511 0.336 4.820 1.00 64.38 186 LEU A C 1
ATOM 1480 O O . LEU A 1 186 ? 4.353 -0.826 5.191 1.00 64.38 186 LEU A O 1
ATOM 1484 N N . HIS A 1 187 ? 5.329 1.179 5.451 1.00 64.06 187 HIS A N 1
ATOM 1485 C CA . HIS A 1 187 ? 6.119 0.811 6.630 1.00 64.06 187 HIS A CA 1
ATOM 1486 C C . HIS A 1 187 ? 5.271 0.315 7.816 1.00 64.06 187 HIS A C 1
ATOM 1488 O O . HIS A 1 187 ? 5.798 -0.190 8.809 1.00 64.06 187 HIS A O 1
ATOM 1494 N N . GLU A 1 188 ? 3.949 0.484 7.763 1.00 64.50 188 GLU A N 1
ATOM 1495 C CA . GLU A 1 188 ? 3.000 -0.075 8.731 1.00 64.50 188 GLU A CA 1
ATOM 1496 C C . GLU A 1 188 ? 2.607 -1.515 8.410 1.00 64.50 188 GLU A C 1
ATOM 1498 O O . GLU A 1 188 ? 2.347 -2.304 9.320 1.00 64.50 188 GLU A O 1
ATOM 1503 N N . VAL A 1 189 ? 2.618 -1.868 7.126 1.00 64.25 189 VAL A N 1
ATOM 1504 C CA . VAL A 1 189 ? 2.317 -3.204 6.606 1.00 64.25 189 VAL A CA 1
ATOM 1505 C C . VAL A 1 189 ? 3.467 -4.176 6.902 1.00 64.25 189 VAL A C 1
ATOM 1507 O O . VAL A 1 189 ? 3.213 -5.335 7.227 1.00 64.25 189 VAL A O 1
ATOM 1510 N N . GLU A 1 190 ? 4.711 -3.682 6.882 1.00 57.00 190 GLU A N 1
ATOM 1511 C CA . GLU A 1 190 ? 5.979 -4.424 7.033 1.00 57.00 190 GLU A CA 1
ATOM 1512 C C . GLU A 1 190 ? 6.061 -5.437 8.188 1.00 57.00 190 GLU A C 1
ATOM 1514 O O . GLU A 1 190 ? 6.776 -6.425 8.060 1.00 57.00 190 GLU A O 1
ATOM 1519 N N . MET A 1 191 ? 5.393 -5.215 9.328 1.00 53.09 191 MET A N 1
ATOM 1520 C CA . MET A 1 191 ? 5.741 -5.928 10.576 1.00 53.09 191 MET A CA 1
ATOM 1521 C C . MET A 1 191 ? 4.578 -6.593 11.327 1.00 53.09 191 MET A C 1
ATOM 1523 O O . MET A 1 191 ? 4.757 -7.013 12.478 1.00 53.09 191 MET A O 1
ATOM 1527 N N . ILE A 1 192 ? 3.365 -6.613 10.762 1.00 62.69 192 ILE A N 1
ATOM 1528 C CA . ILE A 1 192 ? 2.155 -6.891 11.565 1.00 62.69 192 ILE A CA 1
ATOM 1529 C C . ILE A 1 192 ? 1.110 -7.734 10.838 1.00 62.69 192 ILE A C 1
ATOM 1531 O O . ILE A 1 192 ? 0.370 -8.466 11.486 1.00 62.69 192 ILE A O 1
ATOM 1535 N N . CYS A 1 193 ? 1.013 -7.643 9.514 1.00 71.75 193 CYS A N 1
ATOM 1536 C CA . CYS A 1 193 ? -0.131 -8.207 8.809 1.00 71.75 193 CYS A CA 1
ATOM 1537 C C . CYS A 1 193 ? 0.054 -9.685 8.435 1.00 71.75 193 CYS A C 1
ATOM 1539 O O . CYS A 1 193 ? 1.091 -10.113 7.934 1.00 71.75 193 CYS A O 1
ATOM 1541 N N . ASN A 1 194 ? -1.002 -10.471 8.640 1.00 83.44 194 ASN A N 1
ATOM 1542 C CA . ASN A 1 194 ? -1.102 -11.836 8.130 1.00 83.44 194 ASN A CA 1
ATOM 1543 C C . ASN A 1 194 ? -1.478 -11.832 6.643 1.00 83.44 194 ASN A C 1
ATOM 1545 O O . ASN A 1 194 ? -1.080 -12.725 5.897 1.00 83.44 194 ASN A O 1
ATOM 1549 N N . ARG A 1 195 ? -2.255 -10.829 6.215 1.00 87.25 195 ARG A N 1
ATOM 1550 C CA . ARG A 1 195 ? -2.673 -10.624 4.826 1.00 87.25 195 ARG A CA 1
ATOM 1551 C C . ARG A 1 195 ? -2.665 -9.149 4.449 1.00 87.25 195 ARG A C 1
ATOM 1553 O O . ARG A 1 195 ? -3.064 -8.300 5.243 1.00 87.25 195 ARG A O 1
ATOM 1560 N N . VAL A 1 196 ? -2.268 -8.872 3.214 1.00 86.62 196 VAL A N 1
ATOM 1561 C CA . VAL A 1 196 ? -2.278 -7.549 2.592 1.00 86.62 196 VAL A CA 1
ATOM 1562 C C . VAL A 1 196 ? -3.261 -7.566 1.436 1.00 86.62 196 VAL A C 1
ATOM 1564 O O . VAL A 1 196 ? -3.240 -8.462 0.597 1.00 86.62 196 VAL A O 1
ATOM 1567 N N . ILE A 1 197 ? -4.115 -6.554 1.397 1.00 90.00 197 ILE A N 1
ATOM 1568 C CA . ILE A 1 197 ? -5.110 -6.314 0.365 1.00 90.00 197 ILE A CA 1
ATOM 1569 C C . ILE A 1 197 ? -4.750 -4.984 -0.283 1.00 90.00 197 ILE A C 1
ATOM 1571 O O . ILE A 1 197 ? -4.842 -3.942 0.360 1.00 90.00 197 ILE A O 1
ATOM 1575 N N . ILE A 1 198 ? -4.337 -5.015 -1.546 1.00 84.62 198 ILE A N 1
ATOM 1576 C CA . ILE A 1 198 ? -4.022 -3.818 -2.323 1.00 84.62 198 ILE A CA 1
ATOM 1577 C C . ILE A 1 198 ? -5.283 -3.398 -3.071 1.00 84.62 198 ILE A C 1
ATOM 1579 O O . ILE A 1 198 ? -5.766 -4.129 -3.939 1.00 84.62 198 ILE A O 1
ATOM 1583 N N . ILE A 1 199 ? -5.813 -2.225 -2.738 1.00 87.88 199 ILE A N 1
ATOM 1584 C CA . ILE A 1 199 ? -6.969 -1.619 -3.396 1.00 87.88 199 ILE A CA 1
ATOM 1585 C C . ILE A 1 199 ? -6.553 -0.359 -4.146 1.00 87.88 199 ILE A C 1
ATOM 1587 O O . ILE A 1 199 ? -5.911 0.537 -3.597 1.00 87.88 199 ILE A O 1
ATOM 1591 N N . ASP A 1 200 ? -6.975 -0.278 -5.401 1.00 80.06 200 ASP A N 1
ATOM 1592 C CA . ASP A 1 200 ? -6.726 0.864 -6.266 1.00 80.06 200 ASP A CA 1
ATOM 1593 C C . ASP A 1 200 ? -7.900 1.087 -7.215 1.00 80.06 200 ASP A C 1
ATOM 1595 O O . ASP A 1 200 ? -8.444 0.132 -7.778 1.00 80.06 200 ASP A O 1
ATOM 1599 N N . GLN A 1 201 ? -8.313 2.351 -7.341 1.00 85.00 201 GLN A N 1
ATOM 1600 C CA . GLN A 1 201 ? -9.486 2.767 -8.119 1.00 85.00 201 GLN A CA 1
ATOM 1601 C C . GLN A 1 201 ? -10.729 1.890 -7.853 1.00 85.00 201 GLN A C 1
ATOM 1603 O O . GLN A 1 201 ? -11.427 1.454 -8.770 1.00 85.00 201 GLN A O 1
ATOM 1608 N N . GLY A 1 202 ? -10.980 1.561 -6.582 1.00 86.88 202 GLY A N 1
ATOM 1609 C CA . GLY A 1 202 ? -12.137 0.772 -6.166 1.00 86.88 202 GLY A CA 1
ATOM 1610 C C . GLY A 1 202 ? -12.080 -0.720 -6.483 1.00 86.88 202 GLY A C 1
ATOM 1611 O O . GLY A 1 202 ? -13.078 -1.408 -6.268 1.00 86.88 202 GLY A O 1
ATOM 1612 N N . LYS A 1 203 ? -10.952 -1.232 -6.988 1.00 88.44 203 LYS A N 1
ATOM 1613 C CA . LYS A 1 203 ? -10.749 -2.645 -7.332 1.00 88.44 203 LYS A CA 1
ATOM 1614 C C . LYS A 1 203 ? -9.639 -3.255 -6.486 1.00 88.44 203 LYS A C 1
ATOM 1616 O O . LYS A 1 203 ? -8.632 -2.607 -6.203 1.00 88.44 203 LYS A O 1
ATOM 1621 N N . ILE A 1 204 ? -9.797 -4.526 -6.130 1.00 88.44 204 ILE A N 1
ATOM 1622 C CA . ILE A 1 204 ? -8.735 -5.296 -5.478 1.00 88.44 204 ILE A CA 1
ATOM 1623 C C . ILE A 1 204 ? -7.718 -5.705 -6.543 1.00 88.44 204 ILE A C 1
ATOM 1625 O O . ILE A 1 204 ? -8.055 -6.415 -7.486 1.00 88.44 204 ILE A O 1
ATOM 1629 N N . LYS A 1 205 ? -6.483 -5.221 -6.414 1.00 82.06 205 LYS A N 1
ATOM 1630 C CA . LYS A 1 205 ? -5.370 -5.542 -7.319 1.00 82.06 205 LYS A CA 1
ATOM 1631 C C . LYS A 1 205 ? -4.614 -6.787 -6.868 1.00 82.06 205 LYS A C 1
ATOM 1633 O O . LYS A 1 205 ? -4.110 -7.524 -7.709 1.00 82.06 205 LYS A O 1
ATOM 1638 N N . ALA A 1 206 ? -4.540 -7.004 -5.557 1.00 80.94 206 ALA A N 1
ATOM 1639 C CA . ALA A 1 206 ? -3.934 -8.178 -4.942 1.00 80.94 206 ALA A CA 1
ATOM 1640 C C . ALA A 1 206 ? -4.510 -8.391 -3.535 1.00 80.94 206 ALA A C 1
ATOM 1642 O O . ALA A 1 206 ? -4.880 -7.422 -2.871 1.00 80.94 206 ALA A O 1
ATOM 1643 N N . ALA A 1 207 ? -4.585 -9.639 -3.076 1.00 85.88 207 ALA A N 1
ATOM 1644 C CA . ALA A 1 207 ? -5.030 -9.979 -1.726 1.00 85.88 207 ALA A CA 1
ATOM 1645 C C . ALA A 1 207 ? -4.398 -11.303 -1.280 1.00 85.88 207 ALA A C 1
ATOM 1647 O O . ALA A 1 207 ? -4.925 -12.371 -1.580 1.00 85.88 207 ALA A O 1
ATOM 1648 N N . ASP A 1 208 ? -3.264 -11.249 -0.583 1.00 85.06 208 ASP A N 1
ATOM 1649 C CA . ASP A 1 208 ? -2.567 -12.458 -0.131 1.00 85.06 208 ASP A CA 1
ATOM 1650 C C . ASP A 1 208 ? -1.659 -12.184 1.080 1.00 85.06 208 ASP A C 1
ATOM 1652 O O . ASP A 1 208 ? -1.627 -11.078 1.620 1.00 85.06 208 ASP A O 1
ATOM 1656 N N . THR A 1 209 ? -0.949 -13.203 1.558 1.00 83.69 209 THR A N 1
ATOM 1657 C CA . THR A 1 209 ? 0.095 -13.056 2.572 1.00 83.69 209 THR A CA 1
ATOM 1658 C C . THR A 1 209 ? 1.251 -12.206 2.032 1.00 83.69 209 THR A C 1
ATOM 1660 O O . THR A 1 209 ? 1.541 -12.259 0.835 1.00 83.69 209 THR A O 1
ATOM 1663 N N . PRO A 1 210 ? 1.960 -11.456 2.893 1.00 76.19 210 PRO A N 1
ATOM 1664 C CA . PRO A 1 210 ? 3.160 -10.721 2.496 1.00 76.19 210 PRO A CA 1
ATOM 1665 C C . PRO A 1 210 ? 4.170 -11.581 1.720 1.00 76.19 210 PRO A C 1
ATOM 1667 O O . PRO A 1 210 ? 4.654 -11.172 0.669 1.00 76.19 210 PRO A O 1
ATOM 1670 N N . ALA A 1 211 ? 4.435 -12.805 2.189 1.00 73.38 211 ALA A N 1
ATOM 1671 C CA . ALA A 1 211 ? 5.362 -13.731 1.541 1.00 73.38 211 ALA A CA 1
ATOM 1672 C C . ALA A 1 211 ? 4.896 -14.137 0.134 1.00 73.38 211 ALA A C 1
ATOM 1674 O O . ALA A 1 211 ? 5.693 -14.105 -0.804 1.00 73.38 211 ALA A O 1
ATOM 1675 N N . ASN A 1 212 ? 3.609 -14.458 -0.034 1.00 75.56 212 ASN A N 1
ATOM 1676 C CA . ASN A 1 212 ? 3.048 -14.790 -1.343 1.00 75.56 212 ASN A CA 1
ATOM 1677 C C . ASN A 1 212 ? 3.019 -13.586 -2.272 1.00 75.56 212 ASN A C 1
ATOM 1679 O O . ASN A 1 212 ? 3.267 -13.762 -3.453 1.00 75.56 212 ASN A O 1
ATOM 1683 N N . LEU A 1 213 ? 2.759 -12.374 -1.778 1.00 68.69 213 LEU A N 1
ATOM 1684 C CA . LEU A 1 213 ? 2.839 -11.177 -2.613 1.00 68.69 213 LEU A CA 1
ATOM 1685 C C . LEU A 1 213 ? 4.274 -10.919 -3.057 1.00 68.69 213 LEU A C 1
ATOM 1687 O O . LEU A 1 213 ? 4.493 -10.704 -4.237 1.00 68.69 213 LEU A O 1
ATOM 1691 N N . THR A 1 214 ? 5.263 -11.021 -2.169 1.00 62.44 214 THR A N 1
ATOM 1692 C CA . THR A 1 214 ? 6.681 -10.897 -2.540 1.00 62.44 214 THR A CA 1
ATOM 1693 C C . THR A 1 214 ? 7.098 -11.988 -3.525 1.00 62.44 214 THR A C 1
ATOM 1695 O O . THR A 1 214 ? 7.781 -11.695 -4.502 1.00 62.44 214 THR A O 1
ATOM 1698 N N . SER A 1 215 ? 6.666 -13.234 -3.307 1.00 64.25 215 SER A N 1
ATOM 1699 C CA . SER A 1 215 ? 6.933 -14.361 -4.204 1.00 64.25 215 SER A CA 1
ATOM 1700 C C . SER A 1 215 ? 6.234 -14.184 -5.548 1.00 64.25 215 SER A C 1
ATOM 1702 O O . SER A 1 215 ? 6.894 -14.186 -6.567 1.00 64.25 215 SER A O 1
ATOM 1704 N N . ALA A 1 216 ? 4.935 -13.900 -5.584 1.00 61.38 216 ALA A N 1
ATOM 1705 C CA . ALA A 1 216 ? 4.197 -13.597 -6.806 1.00 61.38 216 ALA A CA 1
ATOM 1706 C C . ALA A 1 216 ? 4.747 -12.356 -7.507 1.00 61.38 216 ALA A C 1
ATOM 1708 O O . ALA A 1 216 ? 4.729 -12.295 -8.723 1.00 61.38 216 ALA A O 1
ATOM 1709 N N . MET A 1 217 ? 5.287 -11.379 -6.781 1.00 55.38 217 MET A N 1
ATOM 1710 C CA . MET A 1 217 ? 5.994 -10.254 -7.377 1.00 55.38 217 MET A CA 1
ATOM 1711 C C . MET A 1 217 ? 7.369 -10.634 -7.899 1.00 55.38 217 MET A C 1
ATOM 1713 O O . MET A 1 217 ? 7.803 -9.908 -8.777 1.00 55.38 217 MET A O 1
ATOM 1717 N N . ARG A 1 218 ? 8.017 -11.710 -7.407 1.00 51.78 218 ARG A N 1
ATOM 1718 C CA . ARG A 1 218 ? 9.244 -12.363 -7.936 1.00 51.78 218 ARG A CA 1
ATOM 1719 C C . ARG A 1 218 ? 8.972 -13.290 -9.129 1.00 51.78 218 ARG A C 1
ATOM 1721 O O . ARG A 1 218 ? 9.785 -13.415 -10.038 1.00 51.78 218 ARG A O 1
ATOM 1728 N N . THR A 1 219 ? 7.808 -13.920 -9.105 1.00 45.00 219 THR A N 1
ATOM 1729 C CA . THR A 1 219 ? 7.314 -14.927 -10.043 1.00 45.00 219 THR A CA 1
ATOM 1730 C C . THR A 1 219 ? 6.365 -14.309 -11.066 1.00 45.00 219 THR A C 1
ATOM 1732 O O . THR A 1 219 ? 6.031 -14.937 -12.047 1.00 45.00 219 THR A O 1
ATOM 1735 N N . ALA A 1 220 ? 5.993 -13.033 -10.960 1.00 43.03 220 ALA A N 1
ATOM 1736 C CA . ALA A 1 220 ? 5.330 -12.295 -12.040 1.00 43.03 220 ALA A CA 1
ATOM 1737 C C . ALA A 1 220 ? 6.236 -12.146 -13.282 1.00 43.03 220 ALA A C 1
ATOM 1739 O O . ALA A 1 220 ? 5.791 -11.616 -14.293 1.00 43.03 220 ALA A O 1
ATOM 1740 N N . GLY A 1 221 ? 7.487 -12.625 -13.208 1.00 37.38 221 GLY A N 1
ATOM 1741 C CA . GLY A 1 221 ? 8.346 -12.928 -14.354 1.00 37.38 221 GLY A CA 1
ATOM 1742 C C . GLY A 1 221 ? 8.372 -14.402 -14.807 1.00 37.38 221 GLY A C 1
ATOM 1743 O O . GLY A 1 221 ? 9.183 -14.720 -15.661 1.00 37.38 221 GLY A O 1
ATOM 1744 N N . ARG A 1 222 ? 7.559 -15.308 -14.242 1.00 34.09 222 ARG A N 1
ATOM 1745 C CA . ARG A 1 222 ? 7.380 -16.723 -14.635 1.00 34.09 222 ARG A CA 1
ATOM 1746 C C . ARG A 1 222 ? 5.994 -17.250 -14.234 1.00 34.09 222 ARG A C 1
ATOM 1748 O O . ARG A 1 222 ? 5.728 -17.467 -13.060 1.00 34.09 222 ARG A O 1
ATOM 1755 N N . ILE A 1 223 ? 5.122 -17.524 -15.199 1.00 32.22 223 ILE A N 1
ATOM 1756 C CA . ILE A 1 223 ? 3.825 -18.168 -14.938 1.00 32.22 223 ILE A CA 1
ATOM 1757 C C . ILE A 1 223 ? 4.016 -19.692 -14.940 1.00 32.22 223 ILE A C 1
ATOM 1759 O O . ILE A 1 223 ? 4.488 -20.242 -15.929 1.00 32.22 223 ILE A O 1
ATOM 1763 N N . GLU A 1 224 ? 3.618 -20.382 -13.868 1.00 27.47 224 GLU A N 1
ATOM 1764 C CA . GLU A 1 224 ? 3.353 -21.827 -13.926 1.00 27.47 224 GLU A CA 1
ATOM 1765 C C . GLU A 1 224 ? 1.870 -22.047 -14.241 1.00 27.47 224 GLU A C 1
ATOM 1767 O O . GLU A 1 224 ? 0.988 -21.579 -13.518 1.00 27.47 224 GLU A O 1
ATOM 1772 N N . ALA A 1 225 ? 1.606 -22.746 -15.344 1.00 28.77 225 ALA A N 1
ATOM 1773 C CA . ALA A 1 225 ? 0.280 -23.173 -15.764 1.00 28.77 225 ALA A CA 1
ATOM 1774 C C . ALA A 1 225 ? 0.332 -24.659 -16.136 1.00 28.77 225 ALA A C 1
ATOM 1776 O O . ALA A 1 225 ? 1.169 -25.070 -16.938 1.00 28.77 225 ALA A O 1
ATOM 1777 N N . GLU A 1 226 ? -0.576 -25.458 -15.579 1.00 29.05 226 GLU A N 1
ATOM 1778 C CA . GLU A 1 226 ? -0.813 -26.830 -16.026 1.00 29.05 226 GLU A CA 1
ATOM 1779 C C . GLU A 1 226 ? -1.999 -26.815 -17.000 1.00 29.05 226 GLU A C 1
ATOM 1781 O O . GLU A 1 226 ? -3.098 -26.379 -16.649 1.00 29.05 226 GLU A O 1
ATOM 1786 N N . ILE A 1 227 ? -1.760 -27.215 -18.253 1.00 34.38 227 ILE A N 1
ATOM 1787 C CA . ILE A 1 227 ? -2.731 -27.122 -19.351 1.00 34.38 227 ILE A CA 1
ATOM 1788 C C . ILE A 1 227 ? -2.822 -28.483 -20.049 1.00 34.38 227 ILE A C 1
ATOM 1790 O O . ILE A 1 227 ? -1.811 -29.022 -20.492 1.00 34.38 227 ILE A O 1
ATOM 1794 N N . GLN A 1 228 ? -4.037 -29.018 -20.195 1.00 33.03 228 GLN A N 1
ATOM 1795 C CA . GLN A 1 228 ? -4.327 -30.151 -21.081 1.00 33.03 228 GLN A CA 1
ATOM 1796 C C . GLN A 1 228 ? -4.991 -29.644 -22.371 1.00 33.03 228 GLN A C 1
ATOM 1798 O O . GLN A 1 228 ? -6.075 -29.064 -22.320 1.00 33.03 228 GLN A O 1
ATOM 1803 N N . GLY A 1 229 ? -4.342 -29.857 -23.522 1.00 40.81 229 GLY A N 1
ATOM 1804 C CA . GLY A 1 229 ? -4.829 -29.469 -24.855 1.00 40.81 229 GLY A CA 1
ATOM 1805 C C . GLY A 1 229 ? -3.842 -29.811 -25.986 1.00 40.81 229 GLY A C 1
ATOM 1806 O O . GLY A 1 229 ? -2.709 -30.204 -25.717 1.00 40.81 229 GLY A O 1
ATOM 1807 N N . GLU A 1 230 ? -4.267 -29.675 -27.249 1.00 44.69 230 GLU A N 1
ATOM 1808 C CA . GLU A 1 230 ? -3.445 -29.954 -28.445 1.00 44.69 230 GLU A CA 1
ATOM 1809 C C . GLU A 1 230 ? -2.387 -28.856 -28.709 1.00 44.69 230 GLU A C 1
ATOM 1811 O O . GLU A 1 230 ? -2.652 -27.659 -28.572 1.00 44.69 230 GLU A O 1
ATOM 1816 N N . GLY A 1 231 ? -1.170 -29.273 -29.088 1.00 32.59 231 GLY A N 1
ATOM 1817 C CA . GLY A 1 231 ? 0.076 -28.499 -28.944 1.00 32.59 231 GLY A CA 1
ATOM 1818 C C . GLY A 1 231 ? 0.154 -27.124 -29.628 1.00 32.59 231 GLY A C 1
ATOM 1819 O O . GLY A 1 231 ? 0.780 -26.221 -29.075 1.00 32.59 231 GLY A O 1
ATOM 1820 N N . GLU A 1 232 ? -0.498 -26.912 -30.775 1.00 37.81 232 GLU A N 1
ATOM 1821 C CA . GLU A 1 232 ? -0.469 -25.611 -31.475 1.00 37.81 232 GLU A CA 1
ATOM 1822 C C . GLU A 1 232 ? -1.345 -24.546 -30.794 1.00 37.81 232 GLU A C 1
ATOM 1824 O O . GLU A 1 232 ? -0.970 -23.375 -30.713 1.00 37.81 232 GLU A O 1
ATOM 1829 N N . VAL A 1 233 ? -2.488 -24.948 -30.230 1.00 36.03 233 VAL A N 1
ATOM 1830 C CA . VAL A 1 233 ? -3.405 -24.041 -29.515 1.00 36.03 233 VAL A CA 1
ATOM 1831 C C . VAL A 1 233 ? -2.803 -23.613 -28.175 1.00 36.03 233 VAL A C 1
ATOM 1833 O O . VAL A 1 233 ? -2.949 -22.461 -27.760 1.00 36.03 233 VAL A O 1
ATOM 1836 N N . VAL A 1 234 ? -2.076 -24.525 -27.522 1.00 32.84 234 VAL A N 1
ATOM 1837 C CA . VAL A 1 234 ? -1.349 -24.267 -26.272 1.00 32.84 234 VAL A CA 1
ATOM 1838 C C . VAL A 1 234 ? -0.162 -23.323 -26.514 1.00 32.84 234 VAL A C 1
ATOM 1840 O O . VAL A 1 234 ? 0.017 -22.375 -25.752 1.00 32.84 234 VAL A O 1
ATOM 1843 N N . SER A 1 235 ? 0.585 -23.496 -27.612 1.00 30.88 235 SER A N 1
ATOM 1844 C CA . SER A 1 235 ? 1.697 -22.613 -28.009 1.00 30.88 235 SER A CA 1
ATOM 1845 C C . SER A 1 235 ? 1.253 -21.159 -28.232 1.00 30.88 235 SER A C 1
ATOM 1847 O O . SER A 1 235 ? 1.810 -20.250 -27.616 1.00 30.88 235 SER A O 1
ATOM 1849 N N . GLY A 1 236 ? 0.194 -20.926 -29.015 1.00 32.91 236 GLY A N 1
ATOM 1850 C CA . GLY A 1 236 ? -0.311 -19.568 -29.266 1.00 32.91 236 GLY A CA 1
ATOM 1851 C C . GLY A 1 236 ? -1.021 -18.922 -28.065 1.00 32.91 236 GLY A C 1
ATOM 1852 O O . GLY A 1 236 ? -1.296 -17.718 -28.068 1.00 32.91 236 GLY A O 1
ATOM 1853 N N . ALA A 1 237 ? -1.385 -19.696 -27.040 1.00 30.56 237 ALA A N 1
ATOM 1854 C CA . ALA A 1 237 ? -1.913 -19.184 -25.774 1.00 30.56 237 ALA A CA 1
ATOM 1855 C C . ALA A 1 237 ? -0.789 -18.832 -24.781 1.00 30.56 237 ALA A C 1
ATOM 1857 O O . ALA A 1 237 ? -0.896 -17.821 -24.088 1.00 30.56 237 ALA A O 1
ATOM 1858 N N . LEU A 1 238 ? 0.297 -19.616 -24.764 1.00 29.20 238 LEU A N 1
ATOM 1859 C CA . LEU A 1 238 ? 1.499 -19.377 -23.956 1.00 29.20 238 LEU A CA 1
ATOM 1860 C C . LEU A 1 238 ? 2.236 -18.098 -24.372 1.00 29.20 238 LEU A C 1
ATOM 1862 O O . LEU A 1 238 ? 2.595 -17.312 -23.499 1.00 29.20 238 LEU A O 1
ATOM 1866 N N . GLU A 1 239 ? 2.351 -17.817 -25.675 1.00 34.19 239 GLU A N 1
ATOM 1867 C CA . GLU A 1 239 ? 2.944 -16.556 -26.159 1.00 34.19 239 GLU A CA 1
ATOM 1868 C C . GLU A 1 239 ? 2.211 -15.326 -25.604 1.00 34.19 239 GLU A C 1
ATOM 1870 O O . GLU A 1 239 ? 2.830 -14.338 -25.235 1.00 34.19 239 GLU A O 1
ATOM 1875 N N . ARG A 1 240 ? 0.883 -15.391 -25.448 1.00 35.06 240 ARG A N 1
ATOM 1876 C CA . ARG A 1 240 ? 0.079 -14.272 -24.926 1.00 35.06 240 ARG A CA 1
ATOM 1877 C C . ARG A 1 240 ? 0.169 -14.099 -23.405 1.00 35.06 240 ARG A C 1
ATOM 1879 O O . ARG A 1 240 ? -0.168 -13.024 -22.907 1.00 35.06 240 ARG A O 1
ATOM 1886 N N . LEU A 1 241 ? 0.604 -15.127 -22.675 1.00 31.64 241 LEU A N 1
ATOM 1887 C CA . LEU A 1 241 ? 0.712 -15.127 -21.211 1.00 31.64 241 LEU A CA 1
ATOM 1888 C C . LEU A 1 241 ? 2.039 -14.528 -20.716 1.00 31.64 241 LEU A C 1
ATOM 1890 O O . LEU A 1 241 ? 2.034 -13.851 -19.688 1.00 31.64 241 LEU A O 1
ATOM 1894 N N . ASP A 1 242 ? 3.124 -14.647 -21.487 1.00 32.88 242 ASP A N 1
ATOM 1895 C CA . ASP A 1 242 ? 4.434 -14.023 -21.207 1.00 32.88 242 ASP A CA 1
ATOM 1896 C C . ASP A 1 242 ? 4.413 -12.475 -21.232 1.00 32.88 242 ASP A C 1
ATOM 1898 O O . ASP A 1 242 ? 5.411 -11.807 -20.955 1.00 32.88 242 ASP A O 1
ATOM 1902 N N . HIS A 1 243 ? 3.277 -11.856 -21.571 1.00 39.12 243 HIS A N 1
ATOM 1903 C CA . HIS A 1 243 ? 3.181 -10.442 -21.944 1.00 39.12 243 HIS A CA 1
ATOM 1904 C C . HIS A 1 243 ? 2.472 -9.531 -20.939 1.00 39.12 243 HIS A C 1
ATOM 1906 O O . HIS A 1 243 ? 2.057 -8.429 -21.309 1.00 39.12 243 HIS A O 1
ATOM 1912 N N . VAL A 1 244 ? 2.328 -9.915 -19.667 1.00 39.94 244 VAL A N 1
ATOM 1913 C CA . VAL A 1 244 ? 1.721 -9.021 -18.662 1.00 39.94 244 VAL A CA 1
ATOM 1914 C C . VAL A 1 244 ? 2.712 -7.911 -18.253 1.00 39.94 244 VAL A C 1
ATOM 1916 O O . VAL A 1 244 ? 3.286 -7.889 -17.167 1.00 39.94 244 VAL A O 1
ATOM 1919 N N . LYS A 1 245 ? 2.878 -6.950 -19.172 1.00 48.75 245 LYS A N 1
ATOM 1920 C CA . LYS A 1 245 ? 3.610 -5.680 -19.099 1.00 48.75 245 LYS A CA 1
ATOM 1921 C C . LYS A 1 245 ? 2.926 -4.715 -18.131 1.00 48.75 245 LYS A C 1
ATOM 1923 O O . LYS A 1 245 ? 2.236 -3.786 -18.548 1.00 48.75 245 LYS A O 1
ATOM 1928 N N . LYS A 1 246 ? 3.048 -4.918 -16.822 1.00 51.19 246 LYS A N 1
ATOM 1929 C CA . LYS A 1 246 ? 2.549 -3.907 -15.877 1.00 51.19 246 LYS A CA 1
ATOM 1930 C C . LYS A 1 246 ? 3.580 -2.796 -15.733 1.00 51.19 246 LYS A C 1
ATOM 1932 O O . LYS A 1 246 ? 4.496 -2.881 -14.924 1.00 51.19 246 LYS A O 1
ATOM 1937 N N . VAL A 1 247 ? 3.415 -1.773 -16.560 1.00 58.56 247 VAL A N 1
ATOM 1938 C CA . VAL A 1 247 ? 4.157 -0.514 -16.505 1.00 58.56 247 VAL A CA 1
ATOM 1939 C C . VAL A 1 247 ? 3.603 0.403 -15.418 1.00 58.56 247 VAL A C 1
ATOM 1941 O O . VAL A 1 247 ? 2.407 0.397 -15.121 1.00 58.56 247 VAL A O 1
ATOM 1944 N N . VAL A 1 248 ? 4.486 1.183 -14.792 1.00 63.09 248 VAL A N 1
ATOM 1945 C CA . VAL A 1 248 ? 4.124 2.094 -13.693 1.00 63.09 248 VAL A CA 1
ATOM 1946 C C . VAL A 1 248 ? 3.284 3.272 -14.187 1.00 63.09 248 VAL A C 1
ATOM 1948 O O . VAL A 1 248 ? 2.493 3.821 -13.422 1.00 63.09 248 VAL A O 1
ATOM 1951 N N . ALA A 1 249 ? 3.404 3.632 -15.461 1.00 69.38 249 ALA A N 1
ATOM 1952 C CA . ALA A 1 249 ? 2.505 4.562 -16.123 1.00 69.38 249 ALA A CA 1
ATOM 1953 C C . ALA A 1 249 ? 2.181 4.062 -17.535 1.00 69.38 249 ALA A C 1
ATOM 1955 O O . ALA A 1 249 ? 2.999 3.387 -18.155 1.00 69.38 249 ALA A O 1
ATOM 1956 N N . THR A 1 250 ? 0.982 4.368 -18.024 1.00 76.56 250 THR A N 1
ATOM 1957 C CA . THR A 1 250 ? 0.540 4.050 -19.391 1.00 76.56 250 THR A CA 1
ATOM 1958 C C . THR A 1 250 ? 0.038 5.311 -20.082 1.00 76.56 250 THR A C 1
ATOM 1960 O O . THR A 1 250 ? -0.637 6.102 -19.417 1.00 76.56 250 THR A O 1
ATOM 1963 N N . PRO A 1 251 ? 0.275 5.480 -21.392 1.00 77.56 251 PRO A N 1
ATOM 1964 C CA . PRO A 1 251 ? -0.387 6.532 -22.154 1.00 77.56 251 PRO A CA 1
ATOM 1965 C C . PRO A 1 251 ? -1.906 6.288 -22.178 1.00 77.56 251 PRO A C 1
ATOM 1967 O O . PRO A 1 251 ? -2.361 5.140 -22.158 1.00 77.56 251 PRO A O 1
ATOM 1970 N N . GLY A 1 252 ? -2.684 7.365 -22.192 1.00 73.94 252 GLY A N 1
ATOM 1971 C CA . GLY A 1 252 ? -4.141 7.366 -22.311 1.00 73.94 252 GLY A CA 1
ATOM 1972 C C . GLY A 1 252 ? -4.622 8.593 -23.087 1.00 73.94 252 GLY A C 1
ATOM 1973 O O . GLY A 1 252 ? -3.823 9.470 -23.409 1.00 73.94 252 GLY A O 1
ATOM 1974 N N . ASP A 1 253 ? -5.924 8.654 -23.377 1.00 71.56 253 ASP A N 1
ATOM 1975 C CA . ASP A 1 253 ? -6.514 9.698 -24.236 1.00 71.56 253 ASP A CA 1
ATOM 1976 C C . ASP A 1 253 ? -6.321 11.125 -23.680 1.00 71.56 253 ASP A C 1
ATOM 1978 O O . ASP A 1 253 ? -6.154 12.069 -24.447 1.00 71.56 253 ASP A O 1
ATOM 1982 N N . ASP A 1 254 ? -6.273 11.269 -22.351 1.00 75.44 254 ASP A N 1
ATOM 1983 C CA . ASP A 1 254 ? -6.057 12.539 -21.636 1.00 75.44 254 ASP A CA 1
ATOM 1984 C C . ASP A 1 254 ? -4.607 12.695 -21.116 1.00 75.44 254 ASP A C 1
ATOM 1986 O O . ASP A 1 254 ? -4.342 13.472 -20.196 1.00 75.44 254 ASP A O 1
ATOM 1990 N N . GLY A 1 255 ? -3.661 11.923 -21.663 1.00 82.50 255 GLY A N 1
ATOM 1991 C CA . GLY A 1 255 ? -2.257 11.895 -21.247 1.00 82.50 255 GLY A CA 1
ATOM 1992 C C . GLY A 1 255 ? -1.881 10.683 -20.387 1.00 82.50 255 GLY A C 1
ATOM 1993 O O . GLY A 1 255 ? -2.575 9.663 -20.338 1.00 82.50 255 GLY A O 1
ATOM 1994 N N . TRP A 1 256 ? -0.728 10.757 -19.723 1.00 82.38 256 TRP A N 1
ATOM 1995 C CA . TRP A 1 256 ? -0.162 9.625 -18.986 1.00 82.38 256 TRP A CA 1
ATOM 1996 C C . TRP A 1 256 ? -0.918 9.325 -17.688 1.00 82.38 256 TRP A C 1
ATOM 1998 O O . TRP A 1 256 ? -1.059 10.162 -16.800 1.00 82.38 256 TRP A O 1
ATOM 2008 N N . THR A 1 257 ? -1.355 8.075 -17.537 1.00 78.56 257 THR A N 1
ATOM 2009 C CA . THR A 1 257 ? -1.987 7.571 -16.315 1.00 78.56 257 THR A CA 1
ATOM 2010 C C . THR A 1 257 ? -0.964 6.844 -15.453 1.00 78.56 257 THR A C 1
ATOM 2012 O O . THR A 1 257 ? -0.410 5.824 -15.864 1.00 78.56 257 THR A O 1
ATOM 2015 N N . VAL A 1 258 ? -0.747 7.330 -14.229 1.00 77.69 258 VAL A N 1
ATOM 2016 C CA . VAL A 1 258 ? 0.148 6.700 -13.248 1.00 77.69 258 VAL A CA 1
ATOM 2017 C C . VAL A 1 258 ? -0.595 5.632 -12.444 1.00 77.69 258 VAL A C 1
ATOM 2019 O O . VAL A 1 258 ? -1.574 5.908 -11.750 1.00 77.69 258 VAL A O 1
ATOM 2022 N N . HIS A 1 259 ? -0.076 4.407 -12.463 1.00 70.69 259 HIS A N 1
ATOM 2023 C CA . HIS A 1 259 ? -0.579 3.278 -11.684 1.00 70.69 259 HIS A CA 1
ATOM 2024 C C . HIS A 1 259 ? 0.058 3.269 -10.292 1.00 70.69 259 HIS A C 1
ATOM 2026 O O . HIS A 1 259 ? 0.964 2.483 -10.009 1.00 70.69 259 HIS A O 1
ATOM 2032 N N . ALA A 1 260 ? -0.421 4.142 -9.401 1.00 65.12 260 ALA A N 1
ATOM 2033 C CA . ALA A 1 260 ? 0.140 4.328 -8.054 1.00 65.12 260 ALA A CA 1
ATOM 2034 C C . ALA A 1 260 ? 0.274 3.020 -7.249 1.00 65.12 260 ALA A C 1
ATOM 2036 O O . ALA A 1 260 ? 1.215 2.842 -6.472 1.00 65.12 260 ALA A O 1
ATOM 2037 N N . TRP A 1 261 ? -0.632 2.066 -7.476 1.00 62.12 261 TRP A N 1
ATOM 2038 C CA . TRP A 1 261 ? -0.597 0.750 -6.844 1.00 62.12 261 TRP A CA 1
ATOM 2039 C C . TRP A 1 261 ? 0.655 -0.066 -7.205 1.00 62.12 261 TRP A C 1
ATOM 2041 O O . TRP A 1 261 ? 1.117 -0.846 -6.376 1.00 62.12 261 TRP A O 1
ATOM 2051 N N . VAL A 1 262 ? 1.240 0.124 -8.397 1.00 65.44 262 VAL A N 1
ATOM 2052 C CA . VAL A 1 262 ? 2.486 -0.551 -8.803 1.00 65.44 262 VAL A CA 1
ATOM 2053 C C . VAL A 1 262 ? 3.650 -0.033 -7.964 1.00 65.44 262 VAL A C 1
ATOM 2055 O O . VAL A 1 262 ? 4.431 -0.830 -7.453 1.00 65.44 262 VAL A O 1
ATOM 2058 N N . LYS A 1 263 ? 3.731 1.286 -7.737 1.00 68.94 263 LYS A N 1
ATOM 2059 C CA . LYS A 1 263 ? 4.740 1.879 -6.843 1.00 68.94 263 LYS A CA 1
ATOM 2060 C C . LYS A 1 263 ? 4.564 1.405 -5.407 1.00 68.94 263 LYS A C 1
ATOM 2062 O O . LYS A 1 263 ? 5.544 1.024 -4.778 1.00 68.94 263 LYS A O 1
ATOM 2067 N N . GLN A 1 264 ? 3.326 1.348 -4.912 1.00 60.56 264 GLN A N 1
ATOM 2068 C CA . GLN A 1 264 ? 3.038 0.785 -3.588 1.00 60.56 264 GLN A CA 1
ATOM 2069 C C . GLN A 1 264 ? 3.440 -0.685 -3.482 1.00 60.56 264 GLN A C 1
ATOM 2071 O O . GLN A 1 264 ? 3.950 -1.095 -2.447 1.00 60.56 264 GLN A O 1
ATOM 2076 N N . ALA A 1 265 ? 3.251 -1.465 -4.545 1.00 62.81 265 ALA A N 1
ATOM 2077 C CA . ALA A 1 265 ? 3.679 -2.853 -4.585 1.00 62.81 265 ALA A CA 1
ATOM 2078 C C . ALA A 1 265 ? 5.216 -2.975 -4.621 1.00 62.81 265 ALA A C 1
ATOM 2080 O O . ALA A 1 265 ? 5.770 -3.812 -3.918 1.00 62.81 265 ALA A O 1
ATOM 2081 N N . ILE A 1 266 ? 5.926 -2.137 -5.388 1.00 67.44 266 ILE A N 1
ATOM 2082 C CA . ILE A 1 266 ? 7.402 -2.120 -5.414 1.00 67.44 266 ILE A CA 1
ATOM 2083 C C . ILE A 1 266 ? 7.958 -1.724 -4.050 1.00 67.44 266 ILE A C 1
ATOM 2085 O O . ILE A 1 266 ? 8.871 -2.370 -3.540 1.00 67.44 266 ILE A O 1
ATOM 2089 N N . LEU A 1 267 ? 7.397 -0.682 -3.443 1.00 66.88 267 LEU A N 1
ATOM 2090 C CA . LEU A 1 267 ? 7.732 -0.320 -2.079 1.00 66.88 267 LEU A CA 1
ATOM 2091 C C . LEU A 1 267 ? 7.454 -1.530 -1.166 1.00 66.88 267 LEU A C 1
ATOM 2093 O O . LEU A 1 267 ? 8.338 -1.901 -0.401 1.00 66.88 267 LEU A O 1
ATOM 2097 N N . LEU A 1 268 ? 6.289 -2.203 -1.283 1.00 61.06 268 LEU A N 1
ATOM 2098 C CA . LEU A 1 268 ? 5.924 -3.377 -0.460 1.00 61.06 268 LEU A CA 1
ATOM 2099 C C . LEU A 1 268 ? 6.956 -4.482 -0.605 1.00 61.06 268 LEU A C 1
ATOM 2101 O O . LEU A 1 268 ? 7.353 -5.090 0.384 1.00 61.06 268 LEU A O 1
ATOM 2105 N N . TYR A 1 269 ? 7.448 -4.686 -1.818 1.00 65.12 269 TYR A N 1
ATOM 2106 C CA . TYR A 1 269 ? 8.547 -5.590 -2.071 1.00 65.12 269 TYR A CA 1
ATOM 2107 C C . TYR A 1 269 ? 9.813 -5.176 -1.306 1.00 65.12 269 TYR A C 1
ATOM 2109 O O . TYR A 1 269 ? 10.362 -6.002 -0.589 1.00 65.12 269 TYR A O 1
ATOM 2117 N N . PHE A 1 270 ? 10.275 -3.922 -1.394 1.00 66.06 270 PHE A N 1
ATOM 2118 C CA . PHE A 1 270 ? 11.456 -3.454 -0.640 1.00 66.06 270 PHE A CA 1
ATOM 2119 C C . PHE A 1 270 ? 11.311 -3.648 0.870 1.00 66.06 270 PHE A C 1
ATOM 2121 O O . PHE A 1 270 ? 12.261 -4.008 1.572 1.00 66.06 270 PHE A O 1
ATOM 2128 N N . SER A 1 271 ? 10.111 -3.377 1.348 1.00 60.19 271 SER A N 1
ATOM 2129 C CA . SER A 1 271 ? 9.684 -3.476 2.727 1.00 60.19 271 SER A CA 1
ATOM 2130 C C . SER A 1 271 ? 9.726 -4.906 3.260 1.00 60.19 271 SER A C 1
ATOM 2132 O O . SER A 1 271 ? 10.260 -5.154 4.338 1.00 60.19 271 SER A O 1
ATOM 2134 N N . LEU A 1 272 ? 9.213 -5.856 2.480 1.00 58.56 272 LEU A N 1
ATOM 2135 C CA . LEU A 1 272 ? 9.113 -7.262 2.865 1.00 58.56 272 LEU A CA 1
ATOM 2136 C C . LEU A 1 272 ? 10.342 -8.097 2.492 1.00 58.56 272 LEU A C 1
ATOM 2138 O O . LEU A 1 272 ? 10.561 -9.155 3.077 1.00 58.56 272 LEU A O 1
ATOM 2142 N N . ALA A 1 273 ? 11.114 -7.678 1.492 1.00 61.56 273 ALA A N 1
ATOM 2143 C CA . ALA A 1 273 ? 12.285 -8.411 1.043 1.00 61.56 273 ALA A CA 1
ATOM 2144 C C . ALA A 1 273 ? 13.413 -8.312 2.074 1.00 61.56 273 ALA A C 1
ATOM 2146 O O . ALA A 1 273 ? 13.812 -7.226 2.509 1.00 61.56 273 ALA A O 1
ATOM 2147 N N . GLU A 1 274 ? 13.962 -9.468 2.423 1.00 70.12 274 GLU A N 1
ATOM 2148 C CA . GLU A 1 274 ? 15.143 -9.567 3.270 1.00 70.12 274 GLU A CA 1
ATOM 2149 C C . GLU A 1 274 ? 16.407 -9.172 2.499 1.00 70.12 274 GLU A C 1
ATOM 2151 O O . GLU A 1 274 ? 16.489 -9.310 1.275 1.00 70.12 274 GLU A O 1
ATOM 2156 N N . LEU A 1 275 ? 17.397 -8.653 3.228 1.00 81.56 275 LEU A N 1
ATOM 2157 C CA . LEU A 1 275 ? 18.710 -8.355 2.670 1.00 81.56 275 LEU A CA 1
ATOM 2158 C C . LEU A 1 275 ? 19.429 -9.672 2.369 1.00 81.56 275 LEU A C 1
ATOM 2160 O O . LEU A 1 275 ? 19.615 -10.496 3.261 1.00 81.56 275 LEU A O 1
ATOM 2164 N N . THR A 1 276 ? 19.858 -9.851 1.126 1.00 81.94 276 THR A N 1
ATOM 2165 C CA . THR A 1 276 ? 20.544 -11.064 0.671 1.00 81.94 276 THR A CA 1
ATOM 2166 C C . THR A 1 276 ? 21.968 -10.753 0.236 1.00 81.94 276 THR A C 1
ATOM 2168 O O . THR A 1 276 ? 22.260 -9.653 -0.238 1.00 81.94 276 THR A O 1
ATOM 2171 N N . VAL A 1 277 ? 22.861 -11.726 0.409 1.00 90.12 277 VAL A N 1
ATOM 2172 C CA . VAL A 1 277 ? 24.237 -11.646 -0.088 1.00 90.12 277 VAL A CA 1
ATOM 2173 C C . VAL A 1 277 ? 24.273 -12.207 -1.506 1.00 90.12 277 VAL A C 1
ATOM 2175 O O . VAL A 1 277 ? 23.780 -13.306 -1.752 1.00 90.12 277 VAL A O 1
ATOM 2178 N N . MET A 1 278 ? 24.856 -11.451 -2.431 1.00 87.62 278 MET A N 1
ATOM 2179 C CA . MET A 1 278 ? 25.047 -11.830 -3.830 1.00 87.62 278 MET A CA 1
ATOM 2180 C C . MET A 1 278 ? 26.530 -11.738 -4.169 1.00 87.62 278 MET A C 1
ATOM 2182 O O . MET A 1 278 ? 27.209 -10.811 -3.729 1.00 87.62 278 MET A O 1
ATOM 2186 N N . GLU A 1 279 ? 27.040 -12.672 -4.962 1.00 90.69 279 GLU A N 1
ATOM 2187 C CA . GLU A 1 279 ? 28.455 -12.718 -5.334 1.00 90.69 279 GLU A CA 1
ATOM 2188 C C . GLU A 1 279 ? 28.609 -12.734 -6.858 1.00 90.69 279 GLU A C 1
ATOM 2190 O O . GLU A 1 279 ? 27.874 -13.426 -7.562 1.00 90.69 279 GLU A O 1
ATOM 2195 N N . ALA A 1 280 ? 29.565 -11.957 -7.368 1.00 86.25 280 ALA A N 1
ATOM 2196 C CA . ALA A 1 280 ? 29.958 -11.940 -8.774 1.00 86.25 280 ALA A CA 1
ATOM 2197 C C . ALA A 1 280 ? 31.490 -11.967 -8.861 1.00 86.25 280 ALA A C 1
ATOM 2199 O O . ALA A 1 280 ? 32.158 -10.935 -8.778 1.00 86.25 280 ALA A O 1
ATOM 2200 N N . GLY A 1 281 ? 32.065 -13.165 -8.987 1.00 88.62 281 GLY A N 1
ATOM 2201 C CA . GLY A 1 281 ? 33.516 -13.347 -8.911 1.00 88.62 281 GLY A CA 1
ATOM 2202 C C . GLY A 1 281 ? 34.066 -12.856 -7.560 1.00 88.62 281 GLY A C 1
ATOM 2203 O O . GLY A 1 281 ? 33.585 -13.318 -6.528 1.00 88.62 281 GLY A O 1
ATOM 2204 N N . PRO A 1 282 ? 35.045 -11.929 -7.527 1.00 92.62 282 PRO A N 1
ATOM 2205 C CA . PRO A 1 282 ? 35.598 -11.402 -6.276 1.00 92.62 282 PRO A CA 1
ATOM 2206 C C . PRO A 1 282 ? 34.690 -10.370 -5.585 1.00 92.62 282 PRO A C 1
ATOM 2208 O O . PRO A 1 282 ? 35.009 -9.918 -4.485 1.00 92.62 282 PRO A O 1
ATOM 2211 N N . PHE A 1 283 ? 33.594 -9.946 -6.224 1.00 90.62 283 PHE A N 1
ATOM 2212 C CA . PHE A 1 283 ? 32.702 -8.926 -5.686 1.00 90.62 283 PHE A CA 1
ATOM 2213 C C . PHE A 1 283 ? 31.583 -9.552 -4.855 1.00 90.62 283 PHE A C 1
ATOM 2215 O O . PHE A 1 283 ? 30.940 -10.509 -5.286 1.00 90.62 283 PHE A O 1
ATOM 2222 N N . ARG A 1 284 ? 31.316 -8.964 -3.687 1.00 92.69 284 ARG A N 1
ATOM 2223 C CA . ARG A 1 284 ? 30.212 -9.328 -2.794 1.00 92.69 284 ARG A CA 1
ATOM 2224 C C . ARG A 1 284 ? 29.298 -8.119 -2.596 1.00 92.69 284 ARG A C 1
ATOM 2226 O O . ARG A 1 284 ? 29.767 -7.039 -2.245 1.00 92.69 284 ARG A O 1
ATOM 2233 N N . TYR A 1 285 ? 28.001 -8.317 -2.795 1.00 91.31 285 TYR A N 1
ATOM 2234 C CA . TYR A 1 285 ? 26.953 -7.302 -2.712 1.00 91.31 285 TYR A CA 1
ATOM 2235 C C . TYR A 1 285 ? 25.911 -7.705 -1.675 1.00 91.31 285 TYR A C 1
ATOM 2237 O O . TYR A 1 285 ? 25.630 -8.887 -1.492 1.00 91.31 285 TYR A O 1
ATOM 2245 N N . HIS A 1 286 ? 25.354 -6.720 -0.977 1.00 90.50 286 HIS A N 1
ATOM 2246 C CA . HIS A 1 286 ? 24.306 -6.917 0.019 1.00 90.50 286 HIS A CA 1
ATOM 2247 C C . HIS A 1 286 ? 23.092 -6.113 -0.437 1.00 90.50 286 HIS A C 1
ATOM 2249 O O . HIS A 1 286 ? 23.102 -4.886 -0.357 1.00 90.50 286 HIS A O 1
ATOM 2255 N N . ASP A 1 287 ? 22.070 -6.789 -0.953 1.00 85.31 287 ASP A N 1
ATOM 2256 C CA . ASP A 1 287 ? 20.917 -6.124 -1.558 1.00 85.31 287 ASP A CA 1
ATOM 2257 C C . ASP A 1 287 ? 19.628 -6.947 -1.390 1.00 85.31 287 ASP A C 1
ATOM 2259 O O . ASP A 1 287 ? 19.651 -8.160 -1.173 1.00 85.31 287 ASP A O 1
ATOM 2263 N N . LYS A 1 288 ? 18.485 -6.265 -1.466 1.00 76.94 288 LYS A N 1
ATOM 2264 C CA . LYS A 1 288 ? 17.131 -6.834 -1.414 1.00 76.94 288 LYS A CA 1
ATOM 2265 C C . LYS A 1 288 ? 16.567 -7.160 -2.802 1.00 76.94 288 LYS A C 1
ATOM 2267 O O . LYS A 1 288 ? 15.628 -7.954 -2.927 1.00 76.94 288 LYS A O 1
ATOM 2272 N N . ILE A 1 289 ? 17.095 -6.521 -3.850 1.00 79.75 289 ILE A N 1
ATOM 2273 C CA . ILE A 1 289 ? 16.636 -6.711 -5.232 1.00 79.75 289 ILE A CA 1
ATOM 2274 C C . ILE A 1 289 ? 17.736 -7.397 -6.040 1.00 79.75 289 ILE A C 1
ATOM 2276 O O . ILE A 1 289 ? 18.768 -6.777 -6.295 1.00 79.75 289 ILE A O 1
ATOM 2280 N N . PRO A 1 290 ? 17.516 -8.640 -6.492 1.00 81.81 290 PRO A N 1
ATOM 2281 C CA . PRO A 1 290 ? 18.481 -9.320 -7.341 1.00 81.81 290 PRO A CA 1
ATOM 2282 C C . PRO A 1 290 ? 18.555 -8.695 -8.745 1.00 81.81 290 PRO A C 1
ATOM 2284 O O . PRO A 1 290 ? 17.623 -8.007 -9.178 1.00 81.81 290 PRO A O 1
ATOM 2287 N N . PRO A 1 291 ? 19.635 -8.942 -9.502 1.00 86.75 291 PRO A N 1
ATOM 2288 C CA . PRO A 1 291 ? 19.664 -8.671 -10.935 1.00 86.75 291 PRO A CA 1
ATOM 2289 C C . PRO A 1 291 ? 18.551 -9.429 -11.676 1.00 86.75 291 PRO A C 1
ATOM 2291 O O . PRO A 1 291 ? 18.134 -10.515 -11.268 1.00 86.75 291 PRO A O 1
ATOM 2294 N N . LYS A 1 292 ? 18.073 -8.868 -12.788 1.00 84.75 292 LYS A N 1
ATOM 2295 C CA . LYS A 1 292 ? 17.167 -9.552 -13.712 1.00 84.75 292 LYS A CA 1
ATOM 2296 C C . LYS A 1 292 ? 17.963 -10.605 -14.477 1.00 84.75 292 LYS A C 1
ATOM 2298 O O . LYS A 1 292 ? 18.951 -10.283 -15.127 1.00 84.75 292 LYS A O 1
ATOM 2303 N N . THR A 1 293 ? 17.526 -11.855 -14.381 1.00 80.31 293 THR A N 1
ATOM 2304 C CA . THR A 1 293 ? 18.183 -13.000 -15.026 1.00 80.31 293 THR A CA 1
ATOM 2305 C C . THR A 1 293 ? 17.576 -13.338 -16.382 1.00 80.31 293 THR A C 1
ATOM 2307 O O . THR A 1 293 ? 18.289 -13.785 -17.274 1.00 80.31 293 THR A O 1
ATOM 2310 N N . ASP A 1 294 ? 16.277 -13.101 -16.555 1.00 76.88 294 ASP A N 1
ATOM 2311 C CA . ASP A 1 294 ? 15.587 -13.313 -17.823 1.00 76.88 294 ASP A CA 1
ATOM 2312 C C . ASP A 1 294 ? 15.588 -12.034 -18.671 1.00 76.88 294 ASP A C 1
ATOM 2314 O O . ASP A 1 294 ? 14.880 -11.068 -18.365 1.00 76.88 294 ASP A O 1
ATOM 2318 N N . LEU A 1 295 ? 16.431 -12.033 -19.703 1.00 82.06 295 LEU A N 1
ATOM 2319 C CA . LEU A 1 295 ? 16.662 -10.937 -20.649 1.00 82.06 295 LEU A CA 1
ATOM 2320 C C . LEU A 1 295 ? 16.601 -11.456 -22.095 1.00 82.06 295 LEU A C 1
ATOM 2322 O O . LEU A 1 295 ? 17.380 -11.041 -22.954 1.00 82.06 295 LEU A O 1
ATOM 2326 N N . ALA A 1 296 ? 15.696 -12.402 -22.365 1.00 80.69 296 ALA A N 1
ATOM 2327 C CA . ALA A 1 296 ? 15.518 -12.968 -23.697 1.00 80.69 296 ALA A CA 1
ATOM 2328 C C . ALA A 1 296 ? 15.287 -11.870 -24.756 1.00 80.69 296 ALA A C 1
ATOM 2330 O O . ALA A 1 296 ? 14.430 -11.000 -24.612 1.00 80.69 296 ALA A O 1
ATOM 2331 N N . GLY A 1 297 ? 16.089 -11.893 -25.824 1.00 86.12 297 GLY A N 1
ATOM 2332 C CA . GLY A 1 297 ? 16.017 -10.908 -26.907 1.00 86.12 297 GLY A CA 1
ATOM 2333 C C . GLY A 1 297 ? 16.605 -9.528 -26.583 1.00 86.12 297 GLY A C 1
ATOM 2334 O O . GLY A 1 297 ? 16.607 -8.669 -27.461 1.00 86.12 297 GLY A O 1
ATOM 2335 N N . VAL A 1 298 ? 17.132 -9.299 -25.377 1.00 93.75 298 VAL A N 1
ATOM 2336 C CA . VAL A 1 298 ? 17.832 -8.061 -25.001 1.00 93.75 298 VAL A CA 1
ATOM 2337 C C . VAL A 1 298 ? 19.337 -8.272 -25.137 1.00 93.75 298 VAL A C 1
ATOM 2339 O O . VAL A 1 298 ? 19.896 -9.242 -24.625 1.00 93.75 298 VAL A O 1
ATOM 2342 N N . ARG A 1 299 ? 20.029 -7.346 -25.804 1.00 96.12 299 ARG A N 1
ATOM 2343 C CA . ARG A 1 299 ? 21.492 -7.379 -25.896 1.00 96.12 299 ARG A CA 1
ATOM 2344 C C . ARG A 1 299 ? 22.089 -6.650 -24.700 1.00 96.12 299 ARG A C 1
ATOM 2346 O O . ARG A 1 299 ? 21.998 -5.430 -24.622 1.00 96.12 299 ARG A O 1
ATOM 2353 N N . VAL A 1 300 ? 22.751 -7.385 -23.812 1.00 96.12 300 VAL A N 1
ATOM 2354 C CA . VAL A 1 300 ? 23.433 -6.824 -22.637 1.00 96.12 300 VAL A CA 1
ATOM 2355 C C . VAL A 1 300 ? 24.943 -6.885 -22.840 1.00 96.12 300 VAL A C 1
ATOM 2357 O O . VAL A 1 300 ? 25.510 -7.965 -22.999 1.00 96.12 300 VAL A O 1
ATOM 2360 N N . VAL A 1 301 ? 25.602 -5.729 -22.846 1.00 95.12 301 VAL A N 1
ATOM 2361 C CA . VAL A 1 301 ? 27.062 -5.617 -22.916 1.00 95.12 301 VAL A CA 1
ATOM 2362 C C . VAL A 1 301 ? 27.604 -5.481 -21.493 1.00 95.12 301 VAL A C 1
ATOM 2364 O O . VAL A 1 301 ? 27.254 -4.515 -20.815 1.00 95.12 301 VAL A O 1
ATOM 2367 N N . PRO A 1 302 ? 28.458 -6.404 -21.010 1.00 90.88 302 PRO A N 1
ATOM 2368 C CA . PRO A 1 302 ? 28.985 -6.337 -19.650 1.00 90.88 302 PRO A CA 1
ATOM 2369 C C . PRO A 1 302 ? 29.760 -5.035 -19.376 1.00 90.88 302 PRO A C 1
ATOM 2371 O O . PRO A 1 302 ? 30.533 -4.614 -20.239 1.00 90.88 302 PRO A O 1
ATOM 2374 N N . PRO A 1 303 ? 29.632 -4.420 -18.181 1.00 91.19 303 PRO A N 1
ATOM 2375 C CA . PRO A 1 303 ? 28.830 -4.829 -17.015 1.00 91.19 303 PRO A CA 1
ATOM 2376 C C . PRO A 1 303 ? 27.387 -4.264 -16.968 1.00 91.19 303 PRO A C 1
ATOM 2378 O O . PRO A 1 303 ? 26.880 -3.958 -15.888 1.00 91.19 303 PRO A O 1
ATOM 2381 N N . GLY A 1 304 ? 26.712 -4.098 -18.110 1.00 94.25 304 GLY A N 1
ATOM 2382 C CA . GLY A 1 304 ? 25.315 -3.653 -18.171 1.00 94.25 304 GLY A CA 1
ATOM 2383 C C . GLY A 1 304 ? 24.403 -4.466 -17.249 1.00 94.25 304 GLY A C 1
ATOM 2384 O O . GLY A 1 304 ? 24.470 -5.694 -17.228 1.00 94.25 304 GLY A O 1
ATOM 2385 N N . THR A 1 305 ? 23.579 -3.781 -16.453 1.00 94.56 305 THR A N 1
ATOM 2386 C CA . THR A 1 305 ? 22.793 -4.414 -15.383 1.00 94.56 305 THR A CA 1
ATOM 2387 C C . THR A 1 305 ? 21.345 -3.935 -15.394 1.00 94.56 305 THR A C 1
ATOM 2389 O O . THR A 1 305 ? 21.069 -2.744 -15.268 1.00 94.56 305 THR A O 1
ATOM 2392 N N . ALA A 1 306 ? 20.404 -4.872 -15.479 1.00 92.19 306 ALA A N 1
ATOM 2393 C CA . ALA A 1 306 ? 18.988 -4.628 -15.225 1.00 92.19 306 ALA A CA 1
ATOM 2394 C C . ALA A 1 306 ? 18.596 -5.289 -13.901 1.00 92.19 306 ALA A C 1
ATOM 2396 O O . ALA A 1 306 ? 19.043 -6.395 -13.596 1.00 92.19 306 ALA A O 1
ATOM 2397 N N . ARG A 1 307 ? 17.762 -4.631 -13.097 1.00 87.62 307 ARG A N 1
ATOM 2398 C CA . ARG A 1 307 ? 17.263 -5.183 -11.833 1.00 87.62 307 ARG A CA 1
ATOM 2399 C C . ARG A 1 307 ? 15.993 -5.988 -12.005 1.00 87.62 307 ARG A C 1
ATOM 2401 O O . ARG A 1 307 ? 15.175 -5.712 -12.884 1.00 87.62 307 ARG A O 1
ATOM 2408 N N . TYR A 1 308 ? 15.795 -6.934 -11.095 1.00 79.62 308 TYR A N 1
ATOM 2409 C CA . TYR A 1 308 ? 14.530 -7.624 -10.930 1.00 79.62 308 TYR A CA 1
ATOM 2410 C C . TYR A 1 308 ? 13.351 -6.633 -10.875 1.00 79.62 308 TYR A C 1
ATOM 2412 O O . TYR A 1 308 ? 13.433 -5.592 -10.223 1.00 79.62 308 TYR A O 1
ATOM 2420 N N . GLY A 1 309 ? 12.270 -6.949 -11.593 1.00 72.31 309 GLY A N 1
ATOM 2421 C CA . GLY A 1 309 ? 11.078 -6.104 -11.712 1.00 72.31 309 GLY A CA 1
ATOM 2422 C C . GLY A 1 309 ? 11.195 -4.923 -12.686 1.00 72.31 309 GLY A C 1
ATOM 2423 O O . GLY A 1 309 ? 10.244 -4.156 -12.797 1.00 72.31 309 GLY A O 1
ATOM 2424 N N . SER A 1 310 ? 12.321 -4.753 -13.388 1.00 85.25 310 SER A N 1
ATOM 2425 C CA . SER A 1 310 ? 12.381 -3.929 -14.607 1.00 85.25 310 SER A CA 1
ATOM 2426 C C . SER A 1 310 ? 11.872 -4.709 -15.823 1.00 85.25 310 SER A C 1
ATOM 2428 O O . SER A 1 310 ? 11.950 -5.944 -15.863 1.00 85.25 310 SER A O 1
ATOM 2430 N N . PHE A 1 311 ? 11.369 -3.994 -16.827 1.00 85.62 311 PHE A N 1
ATOM 2431 C CA . PHE A 1 311 ? 10.927 -4.572 -18.089 1.00 85.62 311 PHE A CA 1
ATOM 2432 C C . PHE A 1 311 ? 11.671 -3.938 -19.264 1.00 85.62 311 PHE A C 1
ATOM 2434 O O . PHE A 1 311 ? 11.667 -2.722 -19.433 1.00 85.62 311 PHE A O 1
ATOM 2441 N N . LEU A 1 312 ? 12.312 -4.778 -20.073 1.00 90.06 312 LEU A N 1
ATOM 2442 C CA . LEU A 1 312 ? 13.025 -4.389 -21.282 1.00 90.06 312 LEU A CA 1
ATOM 2443 C C . LEU A 1 312 ? 12.417 -5.202 -22.428 1.00 90.06 312 LEU A C 1
ATOM 2445 O O . LEU A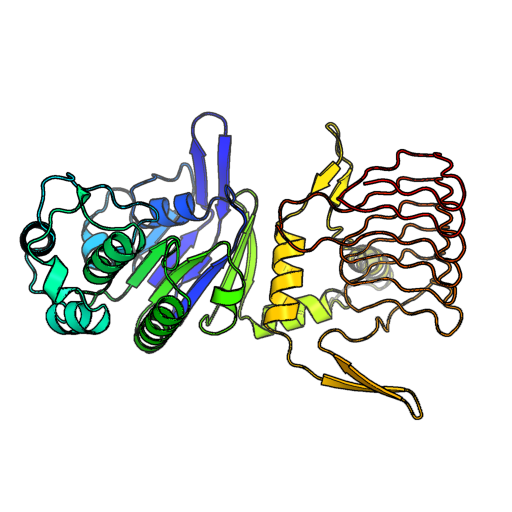 1 312 ? 12.380 -6.430 -22.342 1.00 90.06 312 LEU A O 1
ATOM 2449 N N . GLU A 1 313 ? 11.902 -4.540 -23.465 1.00 89.88 313 GLU A N 1
ATOM 2450 C CA . GLU A 1 313 ? 11.384 -5.237 -24.646 1.00 89.88 313 GLU A CA 1
ATOM 2451 C C . GLU A 1 313 ? 12.517 -5.935 -25.429 1.00 89.88 313 GLU A C 1
ATOM 2453 O O . GLU A 1 313 ? 13.660 -5.460 -25.432 1.00 89.88 313 GLU A O 1
ATOM 2458 N N . PRO A 1 314 ? 12.222 -7.032 -26.153 1.00 88.69 314 PRO A N 1
ATOM 2459 C CA . PRO A 1 314 ? 13.163 -7.603 -27.110 1.00 88.69 314 PRO A CA 1
ATOM 2460 C C . PRO A 1 314 ? 13.674 -6.544 -28.099 1.00 88.69 314 PRO A C 1
ATOM 2462 O O . PRO A 1 314 ? 12.913 -5.718 -28.601 1.00 88.69 314 PRO A O 1
ATOM 2465 N N . GLY A 1 315 ? 14.976 -6.567 -28.377 1.00 90.56 315 GLY A N 1
ATOM 2466 C CA . GLY A 1 315 ? 15.659 -5.588 -29.223 1.00 90.56 315 GLY A CA 1
ATOM 2467 C C . GLY A 1 315 ? 16.261 -4.397 -28.472 1.00 90.56 315 GLY A C 1
ATOM 2468 O O . GLY A 1 315 ? 16.949 -3.596 -29.100 1.00 90.56 315 GLY A O 1
ATOM 2469 N N . VAL A 1 316 ? 16.056 -4.270 -27.155 1.00 97.25 316 VAL A N 1
ATOM 2470 C CA . VAL A 1 316 ? 16.784 -3.282 -26.338 1.00 97.25 316 VAL A CA 1
ATOM 2471 C C . VAL A 1 316 ? 18.280 -3.604 -26.306 1.00 97.25 316 VAL A C 1
ATOM 2473 O O . VAL A 1 316 ? 18.684 -4.767 -26.195 1.00 97.25 316 VAL A O 1
ATOM 2476 N N . ILE A 1 317 ? 19.108 -2.558 -26.363 1.00 98.00 317 ILE A N 1
ATOM 2477 C CA . ILE A 1 317 ? 20.558 -2.646 -26.168 1.00 98.00 317 ILE A CA 1
ATOM 2478 C C . ILE A 1 317 ? 20.913 -1.976 -24.843 1.00 98.00 317 ILE A C 1
ATOM 2480 O O . ILE A 1 317 ? 20.794 -0.761 -24.692 1.00 98.00 317 ILE A O 1
ATOM 2484 N N . LEU A 1 318 ? 21.383 -2.775 -23.891 1.00 97.75 318 LEU A N 1
ATOM 2485 C CA . LEU A 1 318 ? 21.907 -2.316 -22.614 1.00 97.75 318 LEU A CA 1
ATOM 2486 C C . LEU A 1 318 ? 23.435 -2.366 -22.668 1.00 97.75 318 LEU A C 1
ATOM 2488 O O . LEU A 1 318 ? 24.033 -3.435 -22.550 1.00 97.75 318 LEU A O 1
ATOM 2492 N N . MET A 1 319 ? 24.064 -1.210 -22.868 1.00 97.50 319 MET A N 1
ATOM 2493 C CA . MET A 1 319 ? 25.516 -1.032 -22.743 1.00 97.50 319 MET A CA 1
ATOM 2494 C C . MET A 1 319 ? 25.917 -1.093 -21.251 1.00 97.50 319 MET A C 1
ATOM 2496 O O . MET A 1 319 ? 25.071 -1.452 -20.429 1.00 97.50 319 MET A O 1
ATOM 2500 N N . PRO A 1 320 ? 27.164 -0.771 -20.844 1.00 96.88 320 PRO A N 1
ATOM 2501 C CA . PRO A 1 320 ? 27.550 -0.617 -19.432 1.00 96.88 320 PRO A CA 1
ATOM 2502 C C . PRO A 1 320 ? 26.807 0.503 -18.670 1.00 96.88 320 PRO A C 1
ATOM 2504 O O . PRO A 1 320 ? 27.414 1.456 -18.181 1.00 96.88 320 PRO A O 1
ATOM 2507 N N . GLY A 1 321 ? 25.487 0.389 -18.588 1.00 94.44 321 GLY A N 1
ATOM 2508 C CA . GLY A 1 321 ? 24.534 1.243 -17.903 1.00 94.44 321 GLY A CA 1
A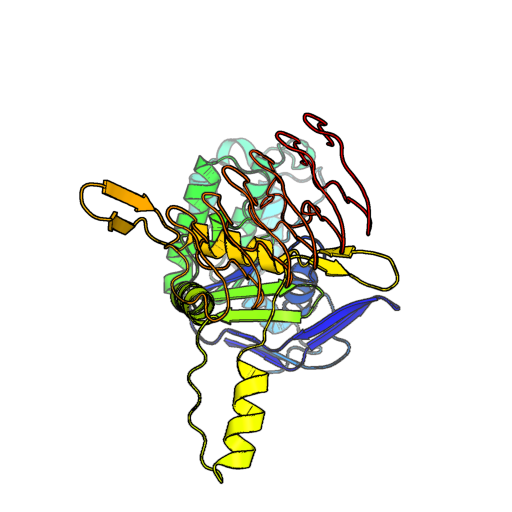TOM 2509 C C . GLY A 1 321 ? 23.631 0.414 -16.988 1.00 94.44 321 GLY A C 1
ATOM 2510 O O . GLY A 1 321 ? 23.864 -0.778 -16.750 1.00 94.44 321 GLY A O 1
ATOM 2511 N N . TYR A 1 322 ? 22.605 1.058 -16.442 1.00 96.75 322 TYR A N 1
ATOM 2512 C CA . TYR A 1 322 ? 21.810 0.498 -15.353 1.00 96.75 322 TYR A CA 1
ATOM 2513 C C . TYR A 1 322 ? 20.315 0.747 -15.536 1.00 96.75 322 TYR A C 1
ATOM 2515 O O . TYR A 1 322 ? 19.911 1.880 -15.782 1.00 96.75 322 TYR A O 1
ATOM 2523 N N . VAL A 1 323 ? 19.490 -0.285 -15.347 1.00 95.81 323 VAL A N 1
ATOM 2524 C CA . VAL A 1 323 ? 18.021 -0.184 -15.366 1.00 95.81 323 VAL A CA 1
ATOM 2525 C C . VAL A 1 323 ? 17.449 -0.697 -14.048 1.00 95.81 323 VAL A C 1
ATOM 2527 O O . VAL A 1 323 ? 17.654 -1.853 -13.672 1.00 95.81 323 VAL A O 1
ATOM 2530 N N . ASN A 1 324 ? 16.737 0.165 -13.325 1.00 91.50 324 ASN A N 1
ATOM 2531 C CA . ASN A 1 324 ? 16.241 -0.126 -11.981 1.00 91.50 324 ASN A CA 1
ATOM 2532 C C . ASN A 1 324 ? 14.821 -0.731 -11.982 1.00 91.50 324 ASN A C 1
ATOM 2534 O O . ASN A 1 324 ? 14.119 -0.738 -12.991 1.00 91.50 324 ASN A O 1
ATOM 2538 N N . ILE A 1 325 ? 14.385 -1.243 -10.828 1.00 82.06 325 ILE A N 1
ATOM 2539 C CA . ILE A 1 325 ? 13.075 -1.883 -10.630 1.00 82.06 325 ILE A CA 1
ATOM 2540 C C . ILE A 1 325 ? 11.903 -0.978 -11.053 1.00 82.06 325 ILE A C 1
ATOM 2542 O O . ILE A 1 325 ? 11.901 0.229 -10.812 1.00 82.06 325 ILE A O 1
ATOM 2546 N N . GLY A 1 326 ? 10.882 -1.564 -11.680 1.00 77.19 326 GLY A N 1
ATOM 2547 C CA . GLY A 1 326 ? 9.690 -0.859 -12.154 1.00 77.19 326 GLY A CA 1
ATOM 2548 C C . GLY A 1 326 ? 9.901 -0.020 -13.414 1.00 77.19 326 GLY A C 1
ATOM 2549 O O . GLY A 1 326 ? 8.923 0.500 -13.949 1.00 77.19 326 GLY A O 1
ATOM 2550 N N . ALA A 1 327 ? 11.142 0.135 -13.887 1.00 90.00 327 ALA A N 1
ATOM 2551 C CA . ALA A 1 327 ? 11.412 0.834 -15.134 1.00 90.00 327 ALA A CA 1
ATOM 2552 C C . ALA A 1 327 ? 10.940 0.022 -16.346 1.00 90.00 327 ALA A C 1
ATOM 2554 O O . ALA A 1 327 ? 10.976 -1.212 -16.333 1.00 90.00 327 ALA A O 1
ATOM 2555 N N . TYR A 1 328 ? 10.541 0.735 -17.393 1.00 90.19 328 TYR A N 1
ATOM 2556 C CA . TYR A 1 328 ? 10.201 0.187 -18.699 1.00 90.19 328 TYR A CA 1
ATOM 2557 C C . TYR A 1 328 ? 11.145 0.743 -19.756 1.00 90.19 328 TYR A C 1
ATOM 2559 O O . TYR A 1 328 ? 11.402 1.946 -19.766 1.00 90.19 328 TYR A O 1
ATOM 2567 N N . VAL A 1 329 ? 11.629 -0.120 -20.648 1.00 94.75 329 VAL A N 1
ATOM 2568 C CA . VAL A 1 329 ? 12.415 0.274 -21.819 1.00 94.75 329 VAL A CA 1
ATOM 2569 C C . VAL A 1 329 ? 11.849 -0.399 -23.065 1.00 94.75 329 VAL A C 1
ATOM 2571 O O . VAL A 1 329 ? 11.827 -1.629 -23.158 1.00 94.75 329 VAL A O 1
ATOM 2574 N N . GLY A 1 330 ? 11.376 0.418 -24.007 1.00 92.75 330 GLY A N 1
ATOM 2575 C CA . GLY A 1 330 ? 10.792 -0.026 -25.268 1.00 92.75 330 GLY A CA 1
ATOM 2576 C C . GLY A 1 330 ? 11.814 -0.571 -26.270 1.00 92.75 330 GLY A C 1
ATOM 2577 O O . GLY A 1 330 ? 13.008 -0.292 -26.199 1.00 92.75 330 GLY A O 1
ATOM 2578 N N . ALA A 1 331 ? 11.333 -1.361 -27.226 1.00 92.31 331 ALA A N 1
ATOM 2579 C CA . ALA A 1 331 ? 12.130 -2.026 -28.247 1.00 92.31 331 ALA A CA 1
ATOM 2580 C C . ALA A 1 331 ? 12.908 -1.024 -29.109 1.00 92.31 331 ALA A C 1
ATOM 2582 O O . ALA A 1 331 ? 12.451 0.088 -29.379 1.00 92.31 331 ALA A O 1
ATOM 2583 N N . GLY A 1 332 ? 14.094 -1.437 -29.559 1.00 93.50 332 GLY A N 1
ATOM 2584 C CA . GLY A 1 332 ? 14.980 -0.601 -30.372 1.00 93.50 332 GLY A CA 1
ATOM 2585 C C . GLY A 1 332 ? 15.668 0.530 -29.602 1.00 93.50 332 GLY A C 1
ATOM 2586 O O . GLY A 1 332 ? 16.458 1.257 -30.196 1.00 93.50 332 GLY A O 1
ATOM 2587 N N . SER A 1 333 ? 15.402 0.676 -28.301 1.00 98.31 333 SER A N 1
ATOM 2588 C CA . SER A 1 333 ? 16.043 1.689 -27.467 1.00 98.31 333 SER A CA 1
ATOM 2589 C C . SER A 1 333 ? 17.431 1.252 -26.994 1.00 98.31 333 SER A C 1
ATOM 2591 O O . SER A 1 333 ? 17.691 0.069 -26.743 1.00 98.31 333 SER A O 1
ATOM 2593 N N . MET A 1 334 ? 18.328 2.227 -26.847 1.00 98.12 334 MET A N 1
ATOM 2594 C CA . MET A 1 334 ? 19.694 2.041 -26.365 1.00 98.12 334 MET A CA 1
ATOM 2595 C C . MET A 1 334 ? 19.895 2.768 -25.036 1.00 98.12 334 MET A C 1
ATOM 2597 O O . MET A 1 334 ? 19.724 3.983 -24.948 1.00 98.12 334 MET A O 1
ATOM 2601 N N . VAL A 1 335 ? 20.303 2.012 -24.017 1.00 98.12 335 VAL A N 1
ATOM 2602 C CA . VAL A 1 335 ? 20.810 2.535 -22.745 1.00 98.12 335 VAL A CA 1
ATOM 2603 C C . VAL A 1 335 ? 22.331 2.474 -22.824 1.00 98.12 335 VAL A C 1
ATOM 2605 O O . VAL A 1 335 ? 22.907 1.399 -22.649 1.00 98.12 335 VAL A O 1
ATOM 2608 N N . ASP A 1 336 ? 22.969 3.591 -23.175 1.00 97.25 336 ASP A N 1
ATOM 2609 C CA . ASP A 1 336 ? 24.405 3.638 -23.452 1.00 97.25 336 ASP A CA 1
ATOM 2610 C C . ASP A 1 336 ? 25.260 3.607 -22.162 1.00 97.25 336 ASP A C 1
ATOM 2612 O O . ASP A 1 336 ? 24.775 3.533 -21.030 1.00 97.25 336 ASP A O 1
ATOM 2616 N N . THR A 1 337 ? 26.575 3.607 -22.332 1.00 95.69 337 THR A N 1
ATOM 2617 C CA . THR A 1 337 ? 27.587 3.524 -21.282 1.00 95.69 337 THR A CA 1
ATOM 2618 C C . THR A 1 337 ? 27.370 4.604 -20.225 1.00 95.69 337 THR A C 1
ATOM 2620 O O . THR A 1 337 ? 27.309 5.791 -20.534 1.00 95.69 337 THR A O 1
ATOM 2623 N N . TRP A 1 338 ? 27.277 4.199 -18.960 1.00 94.62 338 TRP A N 1
ATOM 2624 C CA . TRP A 1 338 ? 26.991 5.064 -17.807 1.00 94.62 338 TRP A CA 1
ATOM 2625 C C . TRP A 1 338 ? 25.612 5.729 -17.810 1.00 94.62 338 TRP A C 1
ATOM 2627 O O . TRP A 1 338 ? 25.342 6.541 -16.925 1.00 94.62 338 TRP A O 1
ATOM 2637 N N . ALA A 1 339 ? 24.726 5.391 -18.749 1.00 97.50 339 ALA A N 1
ATOM 2638 C CA . ALA A 1 339 ? 23.341 5.814 -18.650 1.00 97.50 339 ALA A CA 1
ATOM 2639 C C . ALA A 1 339 ? 22.641 5.065 -17.505 1.00 97.50 339 ALA A C 1
ATOM 2641 O O . ALA A 1 339 ? 22.864 3.870 -17.274 1.00 97.50 339 ALA A O 1
ATOM 2642 N N . THR A 1 340 ? 21.784 5.776 -16.780 1.00 97.50 340 THR A N 1
ATOM 2643 C CA . THR A 1 340 ? 20.990 5.223 -15.681 1.00 97.50 340 THR A CA 1
ATOM 2644 C C . THR A 1 340 ? 19.511 5.461 -15.932 1.00 97.50 340 THR A C 1
ATOM 2646 O O . THR A 1 340 ? 19.096 6.573 -16.242 1.00 97.50 340 THR A O 1
ATOM 2649 N N . VAL A 1 341 ? 18.715 4.403 -15.784 1.00 97.69 341 VAL A N 1
ATOM 2650 C CA . VAL A 1 341 ? 17.254 4.433 -15.818 1.00 97.69 341 VAL A CA 1
ATOM 2651 C C . VAL A 1 341 ? 16.745 4.148 -14.411 1.00 97.69 341 VAL A C 1
ATOM 2653 O O . VAL A 1 341 ? 16.808 3.015 -13.924 1.00 97.69 341 VAL A O 1
ATOM 2656 N N . GLY A 1 342 ? 16.307 5.203 -13.723 1.00 94.69 342 GLY A N 1
ATOM 2657 C CA . GLY A 1 342 ? 15.834 5.144 -12.345 1.00 94.69 342 GLY A CA 1
ATOM 2658 C C . GLY A 1 342 ? 14.545 4.336 -12.159 1.00 94.69 342 GLY A C 1
ATOM 2659 O O . GLY A 1 342 ? 13.865 3.958 -13.112 1.00 94.69 342 GLY A O 1
ATOM 2660 N N . SER A 1 343 ? 14.199 4.055 -10.898 1.00 88.38 343 SER A N 1
ATOM 2661 C CA . SER A 1 343 ? 13.015 3.255 -10.564 1.00 88.38 343 SER A CA 1
ATOM 2662 C C . SER A 1 343 ? 11.745 3.865 -11.151 1.00 88.38 343 SER A C 1
ATOM 2664 O O . SER A 1 343 ? 11.511 5.064 -11.000 1.00 88.38 343 SER A O 1
ATOM 2666 N N . CYS A 1 344 ? 10.899 3.029 -11.749 1.00 86.69 344 CYS A N 1
ATOM 2667 C CA . CYS A 1 344 ? 9.624 3.419 -12.362 1.00 86.69 344 CYS A CA 1
ATOM 2668 C C . CYS A 1 344 ? 9.695 4.297 -13.623 1.00 86.69 344 CYS A C 1
ATOM 2670 O O . CYS A 1 344 ? 8.630 4.610 -14.159 1.00 86.69 344 CYS A O 1
ATOM 2672 N N . ALA A 1 345 ? 10.878 4.695 -14.104 1.00 94.12 345 ALA A N 1
ATOM 2673 C CA . ALA A 1 345 ? 10.998 5.508 -15.316 1.00 94.12 345 ALA A CA 1
ATOM 2674 C C . ALA A 1 345 ? 10.428 4.779 -16.546 1.00 94.12 345 ALA A C 1
ATOM 2676 O O . ALA A 1 345 ? 10.535 3.555 -16.653 1.00 94.12 345 ALA A O 1
ATOM 2677 N N . GLN A 1 346 ? 9.803 5.523 -17.458 1.00 93.19 346 GLN A N 1
ATOM 2678 C CA . GLN A 1 346 ? 9.211 4.982 -18.682 1.00 93.19 346 GLN A CA 1
ATOM 2679 C C . GLN A 1 346 ? 10.002 5.481 -19.888 1.00 93.19 346 GLN A C 1
ATOM 2681 O O . GLN A 1 346 ? 9.982 6.670 -20.186 1.00 93.19 346 GLN A O 1
ATOM 2686 N N . ILE A 1 347 ? 10.709 4.575 -20.559 1.00 97.00 347 ILE A N 1
ATOM 2687 C CA . ILE A 1 347 ? 11.466 4.861 -21.777 1.00 97.00 347 ILE A CA 1
ATOM 2688 C C . ILE A 1 347 ? 10.742 4.211 -22.953 1.00 97.00 347 ILE A C 1
ATOM 2690 O O . ILE A 1 347 ? 10.550 2.992 -22.973 1.00 97.00 347 ILE A O 1
ATOM 2694 N N . GLY A 1 348 ? 10.348 5.031 -23.919 1.00 94.19 348 GLY A N 1
ATOM 2695 C CA . GLY A 1 348 ? 9.678 4.635 -25.146 1.00 94.19 348 GLY A CA 1
ATOM 2696 C C . GLY A 1 348 ? 10.535 3.752 -26.050 1.00 94.19 348 GLY A C 1
ATOM 2697 O O . GLY A 1 348 ? 11.624 3.290 -25.691 1.00 94.19 348 GLY A O 1
ATOM 2698 N N . ARG A 1 349 ? 10.013 3.485 -27.240 1.00 95.75 349 ARG A N 1
ATOM 2699 C CA . ARG A 1 349 ? 10.658 2.722 -28.312 1.00 95.75 349 ARG A CA 1
ATOM 2700 C C . ARG A 1 349 ? 11.565 3.611 -29.147 1.00 95.75 349 ARG A C 1
ATOM 2702 O O . ARG A 1 349 ? 11.276 4.783 -29.354 1.00 95.75 349 ARG A O 1
ATOM 2709 N N . GLY A 1 350 ? 12.654 3.043 -29.658 1.00 96.81 350 GLY A N 1
ATOM 2710 C CA . GLY A 1 350 ? 13.609 3.776 -30.496 1.00 96.81 350 GLY A CA 1
ATOM 2711 C C . GLY A 1 350 ? 14.282 4.963 -29.795 1.00 96.81 350 GLY A C 1
ATOM 2712 O O . GLY A 1 350 ? 14.731 5.884 -30.468 1.00 96.81 350 GLY A O 1
ATOM 2713 N N . VAL A 1 351 ? 14.345 4.959 -28.461 1.00 98.56 351 VAL A N 1
ATOM 2714 C CA . VAL A 1 351 ? 14.979 6.018 -27.668 1.00 98.56 351 VAL A CA 1
ATOM 2715 C C . VAL A 1 351 ? 16.476 5.763 -27.547 1.00 98.56 351 VAL A C 1
ATOM 2717 O O . VAL A 1 351 ? 16.904 4.659 -27.210 1.00 98.56 351 VAL A O 1
ATOM 2720 N N . HIS A 1 352 ? 17.289 6.798 -27.734 1.00 98.50 352 HIS A N 1
ATOM 2721 C CA . HIS A 1 352 ? 18.726 6.730 -27.482 1.00 98.50 352 HIS A CA 1
ATOM 2722 C C . HIS A 1 352 ? 19.083 7.552 -26.241 1.00 98.50 352 HIS A C 1
ATOM 2724 O O . HIS A 1 352 ? 19.096 8.781 -26.277 1.00 98.50 352 HIS A O 1
ATOM 2730 N N . LEU A 1 353 ? 19.416 6.865 -25.146 1.00 98.50 353 LEU A N 1
ATOM 2731 C CA . LEU A 1 353 ? 20.022 7.473 -23.963 1.00 98.50 353 LEU A CA 1
ATOM 2732 C C . LEU A 1 353 ? 21.542 7.429 -24.119 1.00 98.50 353 LEU A C 1
ATOM 2734 O O . LEU A 1 353 ? 22.147 6.386 -23.875 1.00 98.50 353 LEU A O 1
ATOM 2738 N N . ALA A 1 354 ? 22.146 8.531 -24.562 1.00 98.00 354 ALA A N 1
ATOM 2739 C CA . ALA A 1 354 ? 23.581 8.593 -24.816 1.00 98.00 354 ALA A CA 1
ATOM 2740 C C . ALA A 1 354 ? 24.410 8.475 -23.522 1.00 98.00 354 ALA A C 1
ATOM 2742 O O . ALA A 1 354 ? 23.898 8.523 -22.399 1.00 98.00 354 ALA A O 1
ATOM 2743 N N . GLY A 1 355 ? 25.729 8.341 -23.676 1.00 97.25 355 GLY A N 1
ATOM 2744 C CA . GLY A 1 355 ? 26.625 8.091 -22.553 1.00 97.25 355 GLY A CA 1
ATOM 2745 C C . GLY A 1 355 ? 26.468 9.064 -21.371 1.00 97.25 355 GLY A C 1
ATOM 2746 O O . GLY A 1 355 ? 26.505 10.289 -21.525 1.00 97.25 355 GLY A O 1
ATOM 2747 N N . GLY A 1 356 ? 26.320 8.510 -20.167 1.00 96.06 356 GLY A N 1
ATOM 2748 C CA . GLY A 1 356 ? 26.198 9.270 -18.920 1.00 96.06 356 GLY A CA 1
ATOM 2749 C C . GLY A 1 356 ? 24.855 9.970 -18.694 1.00 96.06 356 GLY A C 1
ATOM 2750 O O . GLY A 1 356 ? 24.789 10.837 -17.826 1.00 96.06 356 GLY A O 1
ATOM 2751 N N . VAL A 1 357 ? 23.808 9.651 -19.462 1.00 98.50 357 VAL A N 1
ATOM 2752 C CA . VAL A 1 357 ? 22.455 10.177 -19.215 1.00 98.50 357 VAL A CA 1
ATOM 2753 C C . VAL A 1 357 ? 21.912 9.702 -17.862 1.00 98.50 357 VAL A C 1
ATOM 2755 O O . VAL A 1 357 ? 21.940 8.514 -17.541 1.00 98.50 357 VAL A O 1
ATOM 2758 N N . GLY A 1 358 ? 21.383 10.629 -17.068 1.00 97.94 358 GLY A N 1
ATOM 2759 C CA . GLY A 1 358 ? 20.709 10.338 -15.807 1.00 97.94 358 GLY A CA 1
ATOM 2760 C C . GLY A 1 358 ? 19.199 10.477 -15.934 1.00 97.94 358 GLY A C 1
ATOM 2761 O O . GLY A 1 358 ? 18.699 11.595 -15.981 1.00 97.94 358 GLY A O 1
ATOM 2762 N N . ILE A 1 359 ? 18.466 9.364 -15.943 1.00 98.12 359 ILE A N 1
ATOM 2763 C CA . ILE A 1 359 ? 17.004 9.374 -15.845 1.00 98.12 359 ILE A CA 1
ATOM 2764 C C . ILE A 1 359 ? 16.601 9.135 -14.390 1.00 98.12 359 ILE A C 1
ATOM 2766 O O . ILE A 1 359 ? 16.872 8.080 -13.807 1.00 98.12 359 ILE A O 1
ATOM 2770 N N . GLY A 1 360 ? 15.931 10.122 -13.807 1.00 94.06 360 GLY A N 1
ATOM 2771 C CA . GLY A 1 360 ? 15.425 10.100 -12.446 1.00 94.06 360 GLY A CA 1
ATOM 2772 C C . GLY A 1 360 ? 14.410 8.985 -12.218 1.00 94.06 360 GLY A C 1
ATOM 2773 O O . GLY A 1 360 ? 13.568 8.685 -13.063 1.00 94.06 360 GLY A O 1
ATOM 2774 N N . GLY A 1 361 ? 14.483 8.374 -11.038 1.00 87.81 361 GLY A N 1
ATOM 2775 C CA . GLY A 1 361 ? 13.480 7.431 -10.559 1.00 87.81 361 GLY A CA 1
ATOM 2776 C C . GLY A 1 361 ? 12.570 8.068 -9.520 1.00 87.81 361 GLY A C 1
ATOM 2777 O O . GLY A 1 361 ? 12.963 9.010 -8.838 1.00 87.81 361 GLY A O 1
ATOM 2778 N N . VAL A 1 362 ? 11.373 7.513 -9.345 1.00 83.12 362 VAL A N 1
ATOM 2779 C CA . VAL A 1 362 ? 10.463 7.945 -8.277 1.00 83.12 362 VAL A CA 1
ATOM 2780 C C . VAL A 1 362 ? 9.616 6.790 -7.765 1.00 83.12 362 VAL A C 1
ATOM 2782 O O . VAL A 1 362 ? 8.860 6.140 -8.494 1.00 83.12 362 VAL A O 1
ATOM 2785 N N . LEU A 1 363 ? 9.730 6.561 -6.463 1.00 69.69 363 LEU A N 1
ATOM 2786 C CA . LEU A 1 363 ? 8.931 5.586 -5.727 1.00 69.69 363 LEU A CA 1
ATOM 2787 C C . LEU A 1 363 ? 7.955 6.276 -4.773 1.00 69.69 363 LEU A C 1
ATOM 2789 O O . LEU A 1 363 ? 6.823 5.817 -4.638 1.00 69.69 363 LEU A O 1
ATOM 2793 N N . GLU A 1 364 ? 8.358 7.406 -4.188 1.00 68.69 364 GLU A N 1
ATOM 2794 C CA . GLU A 1 364 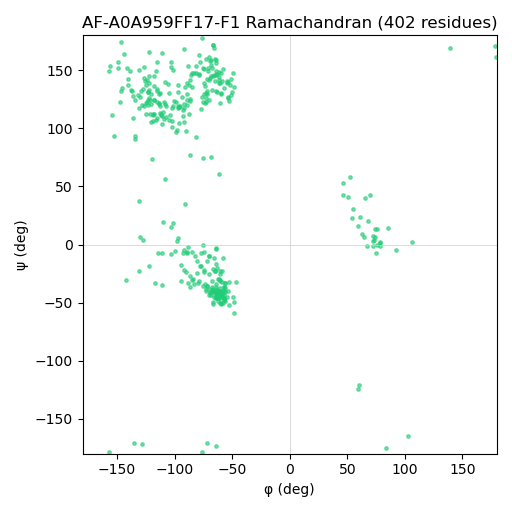? 7.555 8.174 -3.241 1.00 68.69 364 GLU A CA 1
ATOM 2795 C C . GLU A 1 364 ? 7.410 9.643 -3.679 1.00 68.69 364 GLU A C 1
ATOM 2797 O O . GLU A 1 364 ? 8.382 10.223 -4.164 1.00 68.69 364 GLU A O 1
ATOM 2802 N N . PRO A 1 365 ? 6.221 10.252 -3.498 1.00 72.44 365 PRO A N 1
ATOM 2803 C CA . PRO A 1 365 ? 4.968 9.604 -3.101 1.00 72.44 365 PRO A CA 1
ATOM 2804 C C . PRO A 1 365 ? 4.430 8.676 -4.217 1.00 72.44 365 PRO A C 1
ATOM 2806 O O . PRO A 1 365 ? 4.692 8.924 -5.394 1.00 72.44 365 PRO A O 1
ATOM 2809 N N . PRO A 1 366 ? 3.631 7.633 -3.908 1.00 60.00 366 PRO A N 1
ATOM 2810 C CA . PRO A 1 366 ? 3.159 6.680 -4.923 1.00 60.00 366 PRO A CA 1
ATOM 2811 C C . PRO A 1 366 ? 2.345 7.295 -6.072 1.00 60.00 366 PRO A C 1
ATOM 2813 O O . PRO A 1 366 ? 2.262 6.708 -7.145 1.00 60.00 366 PRO A O 1
ATOM 2816 N N . GLY A 1 367 ? 1.740 8.466 -5.854 1.00 64.44 367 GLY A N 1
ATOM 2817 C CA . GLY A 1 367 ? 1.012 9.210 -6.885 1.00 64.44 367 GLY A CA 1
ATOM 2818 C C . GLY A 1 367 ? 1.882 10.116 -7.762 1.00 64.44 367 GLY A C 1
ATOM 2819 O O . GLY A 1 367 ? 1.359 10.694 -8.705 1.00 64.44 367 GLY A O 1
ATOM 2820 N N . ALA A 1 368 ? 3.178 10.270 -7.469 1.00 79.00 368 ALA A N 1
ATOM 2821 C CA . ALA A 1 368 ? 4.058 11.115 -8.269 1.00 79.00 368 ALA A CA 1
ATOM 2822 C C . ALA A 1 368 ? 4.227 10.551 -9.682 1.00 79.00 368 ALA A C 1
ATOM 2824 O O . ALA A 1 368 ? 4.288 9.332 -9.866 1.00 79.00 368 ALA A O 1
ATOM 2825 N N . GLN A 1 369 ? 4.359 11.422 -10.673 1.00 86.62 369 GLN A N 1
ATOM 2826 C CA . GLN A 1 369 ? 4.634 11.015 -12.045 1.00 86.62 369 GLN A CA 1
ATOM 2827 C C . GLN A 1 369 ? 6.089 10.541 -12.182 1.00 86.62 369 GLN A C 1
ATOM 2829 O O . GLN A 1 369 ? 6.989 11.213 -11.681 1.00 86.62 369 GLN A O 1
ATOM 2834 N N . PRO A 1 370 ? 6.354 9.361 -12.780 1.00 89.94 370 PRO A N 1
ATOM 2835 C CA . PRO A 1 370 ? 7.709 8.989 -13.165 1.00 89.94 370 PRO A CA 1
ATOM 2836 C C . PRO A 1 370 ? 8.231 9.834 -14.318 1.00 89.94 370 PRO A C 1
ATOM 2838 O O . PRO A 1 370 ? 7.444 10.364 -15.091 1.00 89.94 370 PRO A O 1
ATOM 2841 N N . VAL A 1 371 ? 9.556 9.914 -14.458 1.00 95.88 371 VAL A N 1
ATOM 2842 C CA . VAL A 1 371 ? 10.142 10.460 -15.685 1.00 95.88 371 VAL A CA 1
ATOM 2843 C C . VAL A 1 371 ? 9.686 9.597 -16.854 1.00 95.88 371 VAL A C 1
ATOM 2845 O O . VAL A 1 371 ? 9.773 8.363 -16.799 1.00 95.88 371 VAL A O 1
ATOM 2848 N N . ILE A 1 372 ? 9.183 10.260 -17.886 1.00 95.31 372 ILE A N 1
ATOM 2849 C CA . ILE A 1 372 ? 8.692 9.637 -19.104 1.00 95.31 372 ILE A CA 1
ATOM 2850 C C . ILE A 1 372 ? 9.478 10.230 -20.265 1.00 95.31 372 ILE A C 1
ATOM 2852 O O . ILE A 1 372 ? 9.538 11.445 -20.429 1.00 95.31 372 ILE A O 1
ATOM 2856 N N . VAL A 1 373 ? 10.079 9.361 -21.065 1.00 97.38 373 VAL A N 1
ATOM 2857 C CA . VAL A 1 373 ? 10.701 9.706 -22.339 1.00 97.38 373 VAL A CA 1
ATOM 2858 C C . VAL A 1 373 ? 9.951 8.926 -23.399 1.00 97.38 373 VAL A C 1
ATOM 2860 O O . VAL A 1 373 ? 10.009 7.699 -23.399 1.00 97.38 373 VAL A O 1
ATOM 2863 N N . GLU A 1 374 ? 9.207 9.617 -24.250 1.00 96.31 374 GLU A N 1
ATOM 2864 C CA . GLU A 1 374 ? 8.385 8.983 -25.275 1.00 96.31 374 GLU A CA 1
ATOM 2865 C C . GLU A 1 374 ? 9.215 8.473 -26.463 1.00 96.31 374 GLU A C 1
ATOM 2867 O O . GLU A 1 374 ? 10.448 8.510 -26.460 1.00 96.31 374 GLU A O 1
ATOM 2872 N N . ASP A 1 375 ? 8.529 7.917 -27.456 1.00 96.75 375 ASP A N 1
ATOM 2873 C CA . ASP A 1 375 ? 9.143 7.202 -28.567 1.00 96.75 375 ASP A CA 1
ATOM 2874 C C . ASP A 1 375 ? 10.027 8.119 -29.432 1.00 96.75 375 ASP A C 1
ATOM 2876 O O . ASP A 1 375 ? 9.750 9.299 -29.636 1.00 96.75 375 ASP A O 1
ATOM 2880 N N . GLY A 1 376 ? 11.115 7.560 -29.964 1.00 96.75 376 GLY A N 1
ATOM 2881 C CA . GLY A 1 376 ? 11.997 8.234 -30.922 1.00 96.75 376 GLY A CA 1
ATOM 2882 C C . GLY A 1 376 ? 12.895 9.334 -30.344 1.00 96.75 376 GLY A C 1
ATOM 2883 O O . GLY A 1 376 ? 13.620 9.978 -31.100 1.00 96.75 376 GLY A O 1
ATOM 2884 N N . CYS A 1 377 ? 12.884 9.563 -29.030 1.00 98.38 377 CYS A N 1
ATOM 2885 C CA . CYS A 1 377 ? 13.695 10.607 -28.407 1.00 98.38 377 CYS A CA 1
ATOM 2886 C C . CYS A 1 377 ? 15.205 10.319 -28.456 1.00 98.38 377 CYS A C 1
ATOM 2888 O O . CYS A 1 377 ? 15.665 9.192 -28.250 1.00 98.38 377 CYS A O 1
ATOM 2890 N N . PHE A 1 378 ? 16.000 11.377 -28.607 1.00 98.44 378 PHE A N 1
ATOM 2891 C CA . PHE A 1 378 ? 17.448 11.347 -28.408 1.00 98.44 378 PHE A CA 1
ATOM 2892 C C . PHE A 1 378 ? 17.825 12.181 -27.185 1.00 98.44 378 PHE A C 1
ATOM 2894 O O . PHE A 1 378 ? 17.609 13.392 -27.158 1.00 98.44 378 PHE A O 1
ATOM 2901 N N . ILE A 1 379 ? 18.433 11.549 -26.181 1.00 98.50 379 ILE A N 1
ATOM 2902 C CA . ILE A 1 379 ? 18.896 12.221 -24.967 1.00 98.50 379 ILE A CA 1
ATOM 2903 C C . ILE A 1 379 ? 20.421 12.307 -25.004 1.00 98.50 379 ILE A C 1
ATOM 2905 O O . ILE A 1 379 ? 21.118 11.297 -24.901 1.00 98.50 379 ILE A O 1
ATOM 2909 N N . GLY A 1 380 ? 20.937 13.523 -25.180 1.00 97.50 380 GLY A N 1
ATOM 2910 C CA . GLY A 1 380 ? 22.359 13.798 -25.336 1.00 97.50 380 GLY A CA 1
ATOM 2911 C C . GLY A 1 380 ? 23.194 13.456 -24.102 1.00 97.50 380 GLY A C 1
ATOM 2912 O O . GLY A 1 380 ? 22.716 13.433 -22.970 1.00 97.50 380 GLY A O 1
ATOM 2913 N N . SER A 1 381 ? 24.486 13.207 -24.320 1.00 97.31 381 SER A N 1
ATOM 2914 C CA . SER A 1 381 ? 25.399 12.722 -23.279 1.00 97.31 381 SER A CA 1
ATOM 2915 C C . SER A 1 381 ? 25.407 13.619 -22.040 1.00 97.31 381 SER A C 1
ATOM 2917 O O . SER A 1 381 ? 25.462 14.845 -22.169 1.00 97.31 381 SER A O 1
ATOM 2919 N N . ARG A 1 382 ? 25.441 13.013 -20.849 1.00 97.19 382 ARG A N 1
ATOM 2920 C CA . ARG A 1 382 ? 25.427 13.711 -19.547 1.00 97.19 382 ARG A CA 1
ATOM 2921 C C . ARG A 1 382 ? 24.206 14.601 -19.290 1.00 97.19 382 ARG A C 1
ATOM 2923 O O . ARG A 1 382 ? 24.265 15.440 -18.396 1.00 97.19 382 ARG A O 1
ATOM 29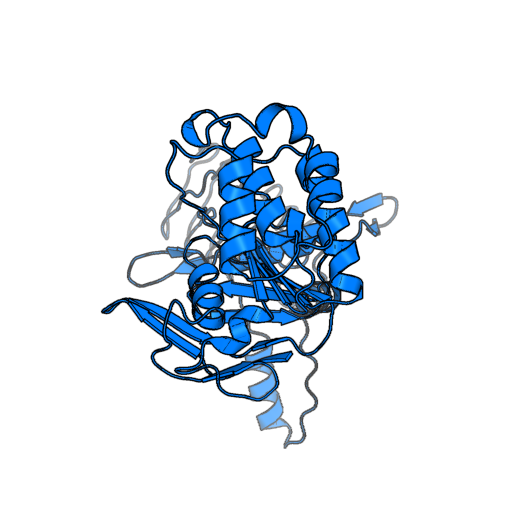30 N N . ALA A 1 383 ? 23.128 14.454 -20.056 1.00 98.31 383 ALA A N 1
ATOM 2931 C CA . ALA A 1 383 ? 21.865 15.091 -19.709 1.00 98.31 383 ALA A CA 1
ATOM 2932 C C . ALA A 1 383 ? 21.234 14.417 -18.480 1.00 98.31 383 ALA A C 1
ATOM 2934 O O . ALA A 1 383 ? 21.442 13.227 -18.231 1.00 98.31 383 ALA A O 1
ATOM 2935 N N . ILE A 1 384 ? 20.459 15.183 -17.719 1.00 98.00 384 ILE A N 1
ATOM 2936 C CA . ILE A 1 384 ? 19.781 14.737 -16.502 1.00 98.00 384 ILE A CA 1
ATOM 2937 C C . ILE A 1 384 ? 18.300 15.083 -16.636 1.00 98.00 384 ILE A C 1
ATOM 2939 O O . ILE A 1 384 ? 17.955 16.251 -16.766 1.00 98.00 384 ILE A O 1
ATOM 2943 N N . ILE A 1 385 ? 17.430 14.078 -16.598 1.00 97.88 385 ILE A N 1
ATOM 2944 C CA . ILE A 1 385 ? 15.974 14.240 -16.682 1.00 97.88 385 ILE A CA 1
ATOM 2945 C C . ILE A 1 385 ? 15.383 13.707 -15.382 1.00 97.88 385 ILE A C 1
ATOM 2947 O O . ILE A 1 385 ? 15.491 12.512 -15.112 1.00 97.88 385 ILE A O 1
ATOM 2951 N N . VAL A 1 386 ? 14.814 14.566 -14.541 1.00 95.56 386 VAL A N 1
ATOM 2952 C CA . VAL A 1 386 ? 14.379 14.214 -13.177 1.00 95.56 386 VAL A CA 1
ATOM 2953 C C . VAL A 1 386 ? 12.985 14.773 -12.8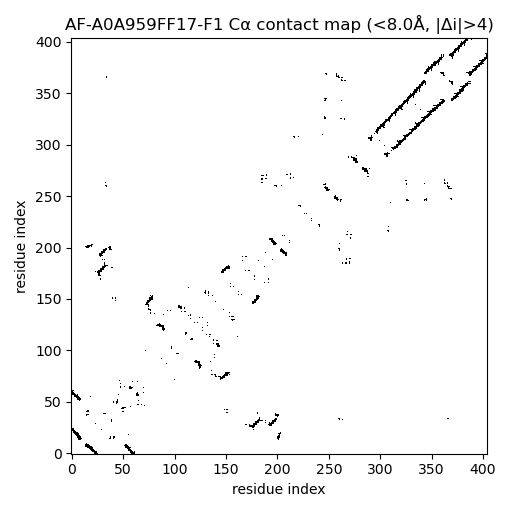69 1.00 95.56 386 VAL A C 1
ATOM 2955 O O . VAL A 1 386 ? 12.266 15.152 -13.782 1.00 95.56 386 VAL A O 1
ATOM 2958 N N . GLU A 1 387 ? 12.560 14.690 -11.602 1.00 89.44 387 GLU A N 1
ATOM 2959 C CA . GLU A 1 387 ? 11.353 15.339 -11.047 1.00 89.44 387 GLU A CA 1
ATOM 2960 C C . GLU A 1 387 ? 10.018 15.066 -11.775 1.00 89.44 387 GLU A C 1
ATOM 2962 O O . GLU A 1 387 ? 9.019 15.748 -11.571 1.00 89.44 387 GLU A O 1
ATOM 2967 N N . GLY A 1 388 ? 9.946 13.950 -12.510 1.00 89.81 388 GLY A N 1
ATOM 2968 C CA . GLY A 1 388 ? 8.725 13.507 -13.191 1.00 89.81 388 GLY A CA 1
ATOM 2969 C C . GLY A 1 388 ? 8.526 14.129 -14.572 1.00 89.81 388 GLY A C 1
ATOM 2970 O O . GLY A 1 388 ? 7.434 14.011 -15.133 1.00 89.81 388 GLY A O 1
ATOM 2971 N N . MET A 1 389 ? 9.574 14.753 -15.119 1.00 95.50 389 MET A N 1
ATOM 2972 C CA . MET A 1 389 ? 9.556 15.388 -16.429 1.00 95.50 389 MET A CA 1
ATOM 2973 C C . MET A 1 389 ? 9.079 14.439 -17.537 1.00 95.50 389 MET A C 1
ATOM 2975 O O . MET A 1 389 ? 9.452 13.261 -17.587 1.00 95.50 389 MET A O 1
ATOM 2979 N N . LEU A 1 390 ? 8.269 14.992 -18.440 1.00 95.31 390 LEU A N 1
ATOM 2980 C CA . LEU A 1 390 ? 7.826 14.357 -19.676 1.00 95.31 390 LEU A CA 1
ATOM 2981 C C . LEU A 1 390 ? 8.649 14.910 -20.843 1.00 95.31 390 LEU A C 1
ATOM 2983 O O . LEU A 1 390 ? 8.624 16.110 -21.110 1.00 95.31 390 LEU A O 1
ATOM 2987 N N . VAL A 1 391 ? 9.373 14.033 -21.532 1.00 96.81 391 VAL A N 1
ATOM 2988 C CA . VAL A 1 391 ? 10.042 14.327 -22.801 1.00 96.81 391 VAL A CA 1
ATOM 2989 C C . VAL A 1 391 ? 9.199 13.715 -23.911 1.00 96.81 391 VAL A C 1
ATOM 2991 O O . VAL A 1 391 ? 9.153 12.492 -24.049 1.00 96.81 391 VAL A O 1
ATOM 2994 N N . GLU A 1 392 ? 8.504 14.577 -24.646 1.00 95.88 392 GLU A N 1
ATOM 2995 C CA . GLU A 1 392 ? 7.574 14.194 -25.711 1.00 95.88 392 GLU A CA 1
ATOM 2996 C C . GLU A 1 392 ? 8.288 13.582 -26.919 1.00 95.88 392 GLU A C 1
ATOM 2998 O O . GLU A 1 392 ? 9.488 13.779 -27.122 1.00 95.88 392 GLU A O 1
ATOM 3003 N N . SER A 1 393 ? 7.522 12.832 -27.708 1.00 95.31 393 SER A N 1
ATOM 3004 C CA . SER A 1 393 ? 8.012 12.007 -28.813 1.00 95.31 393 SER A CA 1
ATOM 3005 C C . SER A 1 393 ? 8.916 12.770 -29.793 1.00 95.31 393 SER A C 1
ATOM 3007 O O . SER A 1 393 ? 8.676 13.933 -30.114 1.00 95.31 393 SER A O 1
ATOM 3009 N N . GLU A 1 394 ? 9.953 12.092 -30.291 1.00 96.25 394 GLU A N 1
ATOM 3010 C CA . GLU A 1 394 ? 10.946 12.607 -31.254 1.00 96.25 394 GLU A CA 1
ATOM 3011 C C . GLU A 1 394 ? 11.797 13.800 -30.763 1.00 96.25 394 GLU A C 1
ATOM 3013 O O . GLU A 1 394 ? 12.569 14.382 -31.532 1.00 96.25 394 GLU A O 1
ATOM 3018 N N . ALA A 1 395 ? 11.722 14.161 -29.478 1.00 97.50 395 ALA A N 1
ATOM 3019 C CA . ALA A 1 395 ? 12.519 15.251 -28.932 1.00 97.50 395 ALA A CA 1
ATOM 3020 C C . ALA A 1 395 ? 14.026 14.937 -28.922 1.00 97.50 395 ALA A C 1
ATOM 3022 O O . ALA A 1 395 ? 14.471 13.818 -28.645 1.00 97.50 395 ALA A O 1
ATOM 3023 N N . VAL A 1 396 ? 14.832 15.976 -29.154 1.00 98.00 396 VAL A N 1
ATOM 3024 C CA . VAL A 1 396 ? 16.297 15.916 -29.092 1.00 98.00 396 VAL A CA 1
ATOM 3025 C C . VAL A 1 396 ? 16.785 16.809 -27.960 1.00 98.00 396 VAL A C 1
ATOM 3027 O O . VAL A 1 396 ? 16.744 18.036 -28.049 1.00 98.00 396 VAL A O 1
ATOM 3030 N N . ILE A 1 397 ? 17.279 16.191 -26.892 1.00 98.00 397 ILE A N 1
ATOM 3031 C CA . ILE A 1 397 ? 17.856 16.891 -25.747 1.00 98.00 397 ILE A CA 1
ATOM 3032 C C . ILE A 1 397 ? 19.366 17.007 -25.940 1.00 98.00 397 ILE A C 1
ATOM 3034 O O . ILE A 1 397 ? 20.061 16.017 -26.171 1.00 98.00 397 ILE A O 1
ATOM 3038 N N . GLY A 1 398 ? 19.882 18.231 -25.845 1.00 97.06 398 GLY A N 1
ATOM 3039 C CA . GLY A 1 398 ? 21.311 18.506 -25.967 1.00 97.06 398 GLY A CA 1
ATOM 3040 C C . GLY A 1 398 ? 22.145 17.859 -24.857 1.00 97.06 398 GLY A C 1
ATOM 3041 O O . GLY A 1 398 ? 21.657 17.550 -23.770 1.00 97.06 398 GLY A O 1
ATOM 3042 N N . ALA A 1 399 ? 23.439 17.679 -25.118 1.00 97.25 399 ALA A N 1
ATOM 3043 C CA . ALA A 1 399 ? 24.373 17.181 -24.114 1.00 97.25 399 ALA A CA 1
ATOM 3044 C C . ALA A 1 399 ? 24.455 18.124 -22.898 1.00 97.25 399 ALA A C 1
ATOM 3046 O O . ALA A 1 399 ? 24.513 19.343 -23.054 1.00 97.25 399 ALA A O 1
ATOM 3047 N N . GLY A 1 400 ? 24.499 17.551 -21.693 1.00 95.44 400 GLY A N 1
ATOM 3048 C CA . GLY A 1 400 ? 24.635 18.295 -20.434 1.00 95.44 400 GLY A CA 1
ATOM 3049 C C . GLY A 1 400 ? 23.400 19.087 -19.993 1.00 95.44 400 GLY A C 1
ATOM 3050 O O . GLY A 1 400 ? 23.492 19.844 -19.030 1.00 95.44 400 GLY A O 1
ATOM 3051 N N . VAL A 1 401 ? 22.262 18.944 -20.678 1.00 97.88 401 VAL A N 1
ATOM 3052 C CA . VAL A 1 401 ? 21.010 19.613 -20.301 1.00 97.88 401 VAL A CA 1
ATOM 3053 C C . VAL A 1 401 ? 20.407 18.949 -19.065 1.00 97.88 401 VAL A C 1
ATOM 3055 O O . VAL A 1 401 ? 20.314 17.725 -19.001 1.00 97.88 401 VAL A O 1
ATOM 3058 N N . THR A 1 402 ? 19.940 19.762 -18.120 1.00 97.50 402 THR A N 1
ATOM 3059 C CA . THR A 1 402 ? 19.163 19.300 -16.965 1.00 97.50 402 THR A CA 1
ATOM 3060 C C . THR A 1 402 ? 17.717 19.753 -17.112 1.00 97.50 402 THR A C 1
ATOM 3062 O O . THR A 1 402 ? 17.468 20.952 -17.218 1.00 97.50 402 THR A O 1
ATOM 3065 N N . LEU A 1 403 ? 16.782 18.803 -17.097 1.00 95.25 403 LEU A N 1
ATOM 3066 C CA . LEU A 1 403 ? 15.343 19.047 -17.028 1.00 95.25 403 LEU A CA 1
ATOM 3067 C C . LEU A 1 403 ? 14.811 18.516 -15.691 1.00 95.25 403 LEU A C 1
ATOM 3069 O O . LEU A 1 403 ? 15.088 17.368 -15.329 1.00 95.25 403 LEU A O 1
ATOM 3073 N N . THR A 1 404 ? 14.068 19.361 -14.980 1.00 90.00 404 THR A N 1
ATOM 3074 C CA . THR A 1 404 ? 13.419 19.085 -13.689 1.00 90.00 404 THR A CA 1
ATOM 3075 C C . THR A 1 404 ? 11.924 19.276 -13.834 1.00 90.00 404 THR A C 1
ATOM 3077 O O . THR A 1 404 ? 11.554 20.386 -14.288 1.00 90.00 404 THR A O 1
#

Secondary structure (DSSP, 8-state):
-EEEEEEEEEETTEEEEEEEEEEE-SSEEEEEE--TTSSHHHHHHHHTTSS--SEEEEEETTEE-TT--GGGGGEEEE-SS----TTSBHHHHHHHHHHHHTS--SSHHHHHHHHT-GGGTTSBGGGS-HHHHHHHHHHHHHSS--SEEEEESTTTT--HHHHHHHHHHHHHHTTTSEEEEEES-HHHHTTT-SEEEEEETTEEEEEE-HHHHHHHHHHTT-------S-HHHHHHHHHHHTT----SEEEETTEEEE-HHHHHHHHHHHHHPPPEEEEETTEEEEESSPBP---TT-EE-TT-EEBTT-EE-TT-EE-S-EE-TT-EE-TT-EE-TT-EE-TT-EE-TT-EE-TT-EEPP--SSTTSPPPEE-TT-EE-TT-EE-TT-EE-TT-EEPTT-EE-

Nearest PDB structures (foldseek):
  6amy-assembly1_B  TM=8.074E-01  e=1.181E-18  Acinetobacter baumannii
  8k1o-assembly1_B  TM=9.422E-01  e=8.896E-17  Mycobacterium tuberculosis H37Rv
  5lj7-assembly1_B  TM=7.998E-01  e=3.956E-17  Aggregatibacter actinomycetemcomitans
  7lkz-assembly1_A  TM=7.598E-01  e=7.167E-17  Homo sapiens
  4zir-assembly1_B  TM=7.248E-01  e=3.274E-13  Thermotoga maritima MSB8

Radius of gyration: 25.17 Å; Cα contacts (8 Å, |Δi|>4): 896; chains: 1; bounding box: 66×52×64 Å

Sequence (404 aa):
MITIDNLHKSFGRQPVLSGVTLSFDRPGIYAILGPNGSGKTTLIKSILGMAIPDKGRILFQGKDIRGQWHYRRQIDYLPQIARFPDNLRVSELLAMIEDIREEKPQAMGRLIELFGLQPYLDKRLGNLSGGTRQKVNLVQAFMYDSPVIILDEPTNGLDPNQIRQIRELIRHIGQTRTVLVSTHILHEVEMICNRVIIIDQGKIKAADTPANLTSAMRTAGRIEAEIQGEGEVVSGALERLDHVKKVVATPGDDGWTVHAWVKQAILLYFSLAELTVMEAGPFRYHDKIPPKTDLAGVRVVPPGTARYGSFLEPGVILMPGYVNIGAYVGAGSMVDTWATVGSCAQIGRGVHLAGGVGIGGVLEPPGAQPVIVEDGCFIGSRAIIVEGMLVESEAVIGAGVTLT

pLDDT: mean 84.8, std 16.62, range [27.47, 98.56]

Mean predicted aligned error: 11.72 Å